Protein AF-A0ABD2WRS0-F1 (afdb_monomer_lite)

Foldseek 3Di:
DEWEWDWADLDPPDLKIKIWIWDFDLVDPPTFIDTPDIDIDSDDDPDLCVVCVVVLVVLVVQVVVVADQDPNDHDHDAYQAYFYAQVVLCVQLQWDGQQAQQRDLFFRFGWDDDVVPATFGADDDGHTDFQVCSCVVVCVSIHPDDHNCVSRVAGSHQRYANACQVLPQVNPLLLLLCCAQVVVQHVVQHFDPVLLVQLQVQQQVCQVVDDPVQPDHGHGSNCSVVDHSSNSVCCLAPNVLPSCPPRGPPVSSLLSVLVNLLLNLQQDAPRDPVSLVSNLVSLNVNSNCQCVNRNSSSRGSSSRSVSSVSSVCVSVVRSVSSHCVSVVVCSVLLNVQADPDPDSVVSSVVVVVVVVVVVVVVVVVVVPPPPPVVDDDDDDDDPPVPDD

Structure (mmCIF, N/CA/C/O backbone):
data_AF-A0ABD2WRS0-F1
#
_entry.id   AF-A0ABD2WRS0-F1
#
loop_
_atom_site.group_PDB
_atom_site.id
_atom_site.type_symbol
_atom_site.label_atom_id
_atom_site.label_alt_id
_atom_site.label_comp_id
_atom_site.label_asym_id
_atom_site.label_entity_id
_atom_site.label_seq_id
_atom_site.pdbx_PDB_ins_code
_atom_site.Cartn_x
_atom_site.Cartn_y
_atom_site.Cartn_z
_atom_site.occupancy
_atom_site.B_iso_or_equiv
_atom_site.auth_seq_id
_atom_site.auth_comp_id
_atom_site.auth_asym_id
_atom_site.auth_atom_id
_atom_site.pdbx_PDB_model_num
ATOM 1 N N . MET A 1 1 ? -10.967 10.585 12.869 1.00 93.44 1 MET A N 1
ATOM 2 C CA . MET A 1 1 ? -10.017 9.630 13.510 1.00 93.44 1 MET A CA 1
ATOM 3 C C . MET A 1 1 ? -9.724 8.498 12.551 1.00 93.44 1 MET A C 1
ATOM 5 O O . MET A 1 1 ? -10.640 8.033 11.896 1.00 93.44 1 MET A O 1
ATOM 9 N N . ASP A 1 2 ? -8.499 7.995 12.531 1.00 95.75 2 ASP A N 1
ATOM 10 C CA . ASP A 1 2 ? -8.139 6.819 11.734 1.00 95.75 2 ASP A CA 1
ATOM 11 C C . ASP A 1 2 ? -7.940 5.593 12.623 1.00 95.75 2 ASP A C 1
ATOM 13 O O . ASP A 1 2 ? -7.509 5.730 13.770 1.00 95.75 2 ASP A O 1
ATOM 17 N N . LEU A 1 3 ? -8.200 4.409 12.071 1.00 96.75 3 LEU A N 1
ATOM 18 C CA . LEU A 1 3 ? -7.893 3.103 12.647 1.00 96.75 3 LEU A CA 1
ATOM 19 C C . LEU A 1 3 ? -6.831 2.380 11.816 1.00 96.75 3 LEU A C 1
ATOM 21 O O . LEU A 1 3 ? -6.721 2.579 10.608 1.00 96.75 3 LEU A O 1
ATOM 25 N N . ASN A 1 4 ? -6.075 1.499 12.462 1.00 96.62 4 ASN A N 1
ATOM 26 C CA . ASN A 1 4 ? -5.138 0.590 11.813 1.00 96.62 4 ASN A CA 1
ATOM 27 C C . ASN A 1 4 ? -5.003 -0.705 12.621 1.00 96.62 4 ASN A C 1
ATOM 29 O O . ASN A 1 4 ? -5.088 -0.702 13.850 1.00 96.62 4 ASN A O 1
ATOM 33 N N . THR A 1 5 ? -4.743 -1.809 11.929 1.00 94.69 5 THR A N 1
ATOM 34 C CA . THR A 1 5 ? -4.262 -3.043 12.548 1.00 94.69 5 THR A CA 1
ATOM 35 C C . THR A 1 5 ? -3.298 -3.745 11.605 1.00 94.69 5 THR A C 1
ATOM 37 O O . THR A 1 5 ? -3.468 -3.670 10.388 1.00 94.69 5 THR A O 1
ATOM 40 N N . ASP A 1 6 ? -2.304 -4.416 12.175 1.00 91.75 6 ASP A N 1
ATOM 41 C CA . ASP A 1 6 ? -1.400 -5.311 11.460 1.00 91.75 6 ASP A CA 1
ATOM 42 C C . ASP A 1 6 ? -0.845 -6.374 12.422 1.00 91.75 6 ASP A C 1
ATOM 44 O O . ASP A 1 6 ? -0.876 -6.199 13.644 1.00 91.75 6 ASP A O 1
ATOM 48 N N . GLY A 1 7 ? -0.363 -7.488 11.878 1.00 90.44 7 GLY A N 1
ATOM 49 C CA . GLY A 1 7 ? 0.240 -8.579 12.625 1.00 90.44 7 GLY A CA 1
ATOM 50 C C . GLY A 1 7 ? 1.722 -8.347 12.907 1.00 90.44 7 GLY A C 1
ATOM 51 O O . GLY A 1 7 ? 2.534 -8.128 12.012 1.00 90.44 7 GLY A O 1
ATOM 52 N N . LEU A 1 8 ? 2.120 -8.501 14.168 1.00 87.81 8 LEU A N 1
ATOM 53 C CA . LEU A 1 8 ? 3.506 -8.366 14.598 1.00 87.81 8 LEU A CA 1
ATOM 54 C C . LEU A 1 8 ? 3.987 -9.613 15.343 1.00 87.81 8 LEU A C 1
ATOM 56 O O . LEU A 1 8 ? 3.604 -9.864 16.487 1.00 87.81 8 LEU A O 1
ATOM 60 N N . SER A 1 9 ? 4.921 -10.355 14.746 1.00 84.56 9 SER A N 1
ATOM 61 C CA . SER A 1 9 ? 5.650 -11.420 15.449 1.00 84.56 9 SER A CA 1
ATOM 62 C C . SER A 1 9 ? 6.624 -10.819 16.462 1.00 84.56 9 SER A C 1
ATOM 64 O O . SER A 1 9 ? 7.441 -9.968 16.098 1.00 84.56 9 SER A O 1
ATOM 66 N N . LEU A 1 10 ? 6.581 -11.265 17.721 1.00 75.12 10 LEU A N 1
ATOM 67 C CA . LEU A 1 10 ? 7.398 -10.691 18.799 1.00 75.12 10 LEU A CA 1
ATOM 68 C C . LEU A 1 10 ? 8.886 -11.044 18.687 1.00 75.12 10 LEU A C 1
ATOM 70 O O . LEU A 1 10 ? 9.741 -10.178 18.867 1.00 75.12 10 LEU A O 1
ATOM 74 N N . ASN A 1 11 ? 9.211 -12.288 18.344 1.00 70.31 11 ASN A N 1
ATOM 75 C CA . ASN A 1 11 ? 10.566 -12.729 18.016 1.00 70.31 11 ASN A CA 1
ATOM 76 C C . ASN A 1 11 ? 10.483 -13.952 17.066 1.00 70.31 11 ASN A C 1
ATOM 78 O O . ASN A 1 11 ? 9.389 -14.437 16.789 1.00 70.31 11 ASN A O 1
ATOM 82 N N . LYS A 1 12 ? 11.617 -14.431 16.534 1.00 62.56 12 LYS A N 1
ATOM 83 C CA . LYS A 1 12 ? 11.641 -15.551 15.568 1.00 62.56 12 LYS A CA 1
ATOM 84 C C . LYS A 1 12 ? 11.271 -16.915 16.172 1.00 62.56 12 LYS A C 1
ATOM 86 O O . LYS A 1 12 ? 10.932 -17.815 15.417 1.00 62.56 12 LYS A O 1
ATOM 91 N N . SER A 1 13 ? 11.388 -17.079 17.489 1.00 65.81 13 SER A N 1
ATOM 92 C CA . SER A 1 13 ? 11.189 -18.349 18.204 1.00 65.81 13 SER A CA 1
ATOM 93 C C . SER A 1 13 ? 9.869 -18.421 18.978 1.00 65.81 13 SER A C 1
ATOM 95 O O . SER A 1 13 ? 9.529 -19.465 19.525 1.00 65.81 13 SER A O 1
ATOM 97 N N . ASN A 1 14 ? 9.125 -17.320 19.051 1.00 67.94 14 ASN A N 1
ATOM 98 C CA . ASN A 1 14 ? 7.872 -17.202 19.770 1.00 67.94 14 ASN A CA 1
ATOM 99 C C . ASN A 1 14 ? 6.731 -17.424 18.775 1.00 67.94 14 ASN A C 1
ATOM 101 O O . ASN A 1 14 ? 6.603 -16.638 17.833 1.00 67.94 14 ASN A O 1
ATOM 105 N N . PRO A 1 15 ? 5.891 -18.451 18.987 1.00 73.06 15 PRO A N 1
ATOM 106 C CA . PRO A 1 15 ? 4.779 -18.734 18.090 1.00 73.06 15 PRO A CA 1
ATOM 107 C C . PRO A 1 15 ? 3.700 -17.646 18.144 1.00 73.06 15 PRO A C 1
ATOM 109 O O . PRO A 1 15 ? 2.849 -17.601 17.270 1.00 73.06 15 PRO A O 1
ATOM 112 N N . TYR A 1 16 ? 3.711 -16.764 19.151 1.00 82.50 16 TYR A N 1
ATOM 113 C CA . TYR A 1 16 ? 2.684 -15.747 19.329 1.00 82.50 16 TYR A CA 1
ATOM 114 C C . TYR A 1 16 ? 2.926 -14.484 18.492 1.00 82.50 16 TYR A C 1
ATOM 116 O O . TYR A 1 16 ? 4.013 -13.893 18.478 1.00 82.50 16 TYR A O 1
ATOM 124 N N . GLN A 1 17 ? 1.841 -14.009 17.892 1.00 88.25 17 GLN A N 1
ATOM 125 C CA . GLN A 1 17 ? 1.723 -12.740 17.193 1.00 88.25 17 GLN A CA 1
ATOM 126 C C . GLN A 1 17 ? 0.845 -11.779 17.991 1.00 88.25 17 GLN A C 1
ATOM 128 O O . GLN A 1 17 ? -0.083 -12.185 18.699 1.00 88.25 17 GLN A O 1
ATOM 133 N N . PHE A 1 18 ? 1.150 -10.491 17.879 1.00 91.62 18 PHE A N 1
ATOM 134 C CA . PHE A 1 18 ? 0.309 -9.413 18.382 1.00 91.62 18 PHE A CA 1
ATOM 135 C C . PHE A 1 18 ? -0.428 -8.762 17.222 1.00 91.62 18 PHE A C 1
ATOM 137 O O . PHE A 1 18 ? 0.175 -8.470 16.197 1.00 91.62 18 PHE A O 1
ATOM 144 N N . TRP A 1 19 ? -1.710 -8.499 17.431 1.00 93.75 19 TRP A N 1
ATOM 145 C CA . TRP A 1 19 ? -2.577 -7.761 16.523 1.00 93.75 19 TRP A CA 1
ATOM 146 C C . TRP A 1 19 ? -3.148 -6.565 17.285 1.00 93.75 19 TRP A C 1
ATOM 148 O O . TRP A 1 19 ? -4.202 -6.677 17.921 1.00 93.75 19 TRP A O 1
ATOM 158 N N . PRO A 1 20 ? -2.409 -5.443 17.347 1.00 94.19 20 PRO A N 1
ATOM 159 C CA . PRO A 1 20 ? -2.901 -4.221 17.954 1.00 94.19 20 PRO A CA 1
ATOM 160 C C . PRO A 1 20 ? -3.988 -3.574 17.097 1.00 94.19 20 PRO A C 1
ATOM 162 O O . PRO A 1 20 ? -3.889 -3.515 15.872 1.00 94.19 20 PRO A O 1
ATOM 165 N N . ILE A 1 21 ? -4.994 -3.020 17.762 1.00 95.38 21 ILE A N 1
ATOM 166 C CA . ILE A 1 21 ? -5.903 -2.032 17.195 1.00 95.38 21 ILE A CA 1
ATOM 167 C C . ILE A 1 21 ? -5.329 -0.672 17.562 1.00 95.38 21 ILE A C 1
ATOM 169 O O . ILE A 1 21 ? -5.273 -0.301 18.737 1.00 95.38 21 ILE A O 1
ATOM 173 N N . GLN A 1 22 ? -4.862 0.050 16.556 1.00 95.81 22 GLN A N 1
ATOM 174 C CA . GLN A 1 22 ? -4.314 1.386 16.702 1.00 95.81 22 GLN A CA 1
ATOM 175 C C . GLN A 1 22 ? -5.309 2.422 16.210 1.00 95.81 22 GLN A C 1
ATOM 177 O O . GLN A 1 22 ? -6.081 2.159 15.287 1.00 95.81 22 GLN A O 1
ATOM 182 N N . PHE A 1 23 ? -5.247 3.616 16.788 1.00 95.50 23 PHE A N 1
ATOM 183 C CA . PHE A 1 23 ? -5.996 4.759 16.297 1.00 95.50 23 PHE A CA 1
ATOM 184 C C . PHE A 1 23 ? -5.171 6.037 16.325 1.00 95.50 23 PHE A C 1
ATOM 186 O O . PHE A 1 23 ? -4.240 6.182 17.120 1.00 95.50 23 PHE A O 1
ATOM 193 N N . ARG A 1 24 ? -5.541 6.995 15.478 1.00 95.38 24 ARG A N 1
ATOM 194 C CA . ARG A 1 24 ? -4.932 8.326 15.430 1.00 95.38 24 ARG A CA 1
ATOM 195 C C . ARG A 1 24 ? -6.002 9.410 15.359 1.00 95.38 24 ARG A C 1
ATOM 197 O O . ARG A 1 24 ? -6.984 9.289 14.625 1.00 95.38 24 ARG A O 1
ATOM 204 N N . ILE A 1 25 ? -5.793 10.489 16.107 1.00 93.94 25 ILE A N 1
ATOM 205 C CA . ILE A 1 25 ? -6.619 11.695 16.035 1.00 93.94 25 ILE A CA 1
ATOM 206 C C . ILE A 1 25 ? -6.095 12.562 14.885 1.00 93.94 25 ILE A C 1
ATOM 208 O O . ILE A 1 25 ? -4.996 13.100 14.952 1.00 93.94 25 ILE A O 1
ATOM 212 N N . THR A 1 26 ? -6.865 12.637 13.805 1.00 91.88 26 THR A N 1
ATOM 213 C CA . THR A 1 26 ? -6.477 13.209 12.504 1.00 91.88 26 THR A CA 1
ATOM 214 C C . THR A 1 26 ? -6.476 14.734 12.482 1.00 91.88 26 THR A C 1
ATOM 216 O O . THR A 1 26 ? -5.653 15.335 11.798 1.00 91.88 26 THR A O 1
ATOM 219 N N . ASN A 1 27 ? -7.349 15.369 13.265 1.00 90.38 27 ASN A N 1
ATOM 220 C CA . ASN A 1 27 ? -7.457 16.826 13.365 1.00 90.38 27 ASN A CA 1
ATOM 221 C C . ASN A 1 27 ? -6.436 17.462 14.326 1.00 90.38 27 ASN A C 1
ATOM 223 O O . ASN A 1 27 ? -6.470 18.673 14.530 1.00 90.38 27 ASN A O 1
ATOM 227 N N . ILE A 1 28 ? -5.527 16.673 14.911 1.00 89.75 28 ILE A N 1
ATOM 228 C CA . ILE A 1 28 ? -4.406 17.168 15.717 1.00 89.75 28 ILE A CA 1
ATOM 229 C C . ILE A 1 28 ? -3.107 16.857 14.973 1.00 89.75 28 ILE A C 1
ATOM 231 O O . ILE A 1 28 ? -2.705 15.701 14.824 1.00 89.75 28 ILE A O 1
ATOM 235 N N . VAL A 1 29 ? -2.434 17.906 14.503 1.00 85.50 29 VAL A N 1
ATOM 236 C CA . VAL A 1 29 ? -1.181 17.781 13.750 1.00 85.50 29 VAL A CA 1
ATOM 237 C C . VAL A 1 29 ? -0.115 17.099 14.611 1.00 85.50 29 VAL A C 1
ATOM 239 O O . VAL A 1 29 ? 0.089 17.448 15.770 1.00 85.50 29 VAL A O 1
ATOM 242 N N . GLY A 1 30 ? 0.570 16.105 14.042 1.00 84.19 30 GLY A N 1
ATOM 243 C CA . GLY A 1 30 ? 1.645 15.381 14.727 1.00 84.19 30 GLY A CA 1
ATOM 244 C C . GLY A 1 30 ? 1.180 14.388 15.800 1.00 84.19 30 GLY A C 1
ATOM 245 O O . GLY A 1 30 ? 2.027 13.812 16.488 1.00 84.19 30 GLY A O 1
ATOM 246 N N . PHE A 1 31 ? -0.130 14.147 15.942 1.00 90.00 31 PHE A N 1
ATOM 247 C CA . PHE A 1 31 ? -0.643 13.177 16.906 1.00 90.00 31 PHE A CA 1
ATOM 248 C C . PHE A 1 31 ? -0.157 11.762 16.570 1.00 90.00 31 PHE A C 1
ATOM 250 O O . PHE A 1 31 ? -0.374 11.244 15.471 1.00 90.00 31 PHE A O 1
ATOM 257 N N . LYS A 1 32 ? 0.526 11.128 17.526 1.00 90.00 32 LYS A N 1
ATOM 258 C CA . LYS A 1 32 ? 1.062 9.773 17.356 1.00 90.00 32 LYS A CA 1
ATOM 259 C C . LYS A 1 32 ? -0.047 8.732 17.538 1.00 90.00 32 LYS A C 1
ATOM 261 O O . LYS A 1 32 ? -0.930 8.947 18.368 1.00 90.00 32 LYS A O 1
ATOM 266 N N . PRO A 1 33 ? 0.001 7.597 16.820 1.00 92.88 33 PRO A N 1
ATOM 267 C CA . PRO A 1 33 ? -0.957 6.524 17.032 1.00 92.88 33 PRO A CA 1
ATOM 268 C C . PRO A 1 33 ? -0.954 6.020 18.477 1.00 92.88 33 PRO A C 1
ATOM 270 O O . PRO A 1 33 ? 0.103 5.794 19.074 1.00 92.88 33 PRO A O 1
ATOM 273 N N . LEU A 1 34 ? -2.150 5.816 19.015 1.00 91.81 34 LEU A N 1
ATOM 274 C CA . LEU A 1 34 ? -2.394 5.183 20.303 1.00 91.81 34 LEU A CA 1
ATOM 275 C C . LEU A 1 34 ? -2.943 3.774 20.093 1.00 91.81 34 LEU A C 1
ATOM 277 O O . LEU A 1 34 ? -3.405 3.424 19.009 1.00 91.81 34 LEU A O 1
ATOM 281 N N . ILE A 1 35 ? -2.873 2.959 21.141 1.00 91.81 35 ILE A N 1
ATOM 282 C CA . ILE A 1 35 ? -3.329 1.570 21.125 1.00 91.81 35 ILE A CA 1
ATOM 283 C C . ILE A 1 35 ? -4.678 1.519 21.842 1.00 91.81 35 ILE A C 1
ATOM 285 O O . ILE A 1 35 ? -4.745 1.857 23.020 1.00 91.81 35 ILE A O 1
ATOM 289 N N . ALA A 1 36 ? -5.730 1.099 21.139 1.00 92.56 36 ALA A N 1
ATOM 290 C CA . ALA A 1 36 ? -7.045 0.836 21.728 1.00 92.56 36 ALA A CA 1
ATOM 291 C C . ALA A 1 36 ? -7.116 -0.559 22.362 1.00 92.56 36 ALA A C 1
ATOM 293 O O . ALA A 1 36 ? -7.727 -0.740 23.407 1.00 92.56 36 ALA A O 1
ATOM 294 N N . GLY A 1 37 ? -6.472 -1.550 21.744 1.00 92.44 37 GLY A N 1
ATOM 295 C CA . GLY A 1 37 ? -6.487 -2.929 22.225 1.00 92.44 37 GLY A CA 1
ATOM 296 C C . GLY A 1 37 ? -5.425 -3.778 21.543 1.00 92.44 37 GLY A C 1
ATOM 297 O O . GLY A 1 37 ? -4.850 -3.371 20.535 1.00 92.44 37 GLY A O 1
ATOM 298 N N . ILE A 1 38 ? -5.130 -4.951 22.104 1.00 91.94 38 ILE A N 1
ATOM 299 C CA . ILE A 1 38 ? -4.161 -5.895 21.538 1.00 91.94 38 ILE A CA 1
ATOM 300 C C . ILE A 1 38 ? -4.724 -7.303 21.657 1.00 91.94 38 ILE A C 1
ATOM 302 O O . ILE A 1 38 ? -4.926 -7.799 22.765 1.00 91.94 38 ILE A O 1
ATOM 306 N N . CYS A 1 39 ? -4.904 -7.973 20.522 1.00 92.12 39 CYS A N 1
ATOM 307 C CA . CYS A 1 39 ? -5.109 -9.414 20.512 1.00 92.12 39 CYS A CA 1
ATOM 308 C C . CYS A 1 39 ? -3.752 -10.120 20.459 1.00 92.12 39 CYS A C 1
ATOM 310 O O . CYS A 1 39 ? -2.861 -9.730 19.702 1.00 92.12 39 CYS A O 1
ATOM 312 N N . LYS A 1 40 ? -3.596 -11.165 21.268 1.00 90.38 40 LYS A N 1
ATOM 313 C CA . LYS A 1 40 ? -2.441 -12.059 21.244 1.00 90.38 40 LYS A CA 1
ATOM 314 C C . LYS A 1 40 ? -2.937 -13.460 20.923 1.00 90.38 40 LYS A C 1
ATOM 316 O O . LYS A 1 40 ? -3.751 -13.998 21.667 1.00 90.38 40 LYS A O 1
ATOM 321 N N . GLY A 1 41 ? -2.360 -14.076 19.902 1.00 89.12 41 GLY A N 1
ATOM 322 C CA . GLY A 1 41 ? -2.652 -15.456 19.525 1.00 89.12 41 GLY A CA 1
ATOM 323 C C . GLY A 1 41 ? -1.465 -16.101 18.815 1.00 89.12 41 GLY A C 1
ATOM 324 O O . GLY A 1 41 ? -0.508 -15.397 18.493 1.00 89.12 41 GLY A O 1
ATOM 325 N N . PRO A 1 42 ? -1.469 -17.431 18.628 1.00 86.56 42 PRO A N 1
ATOM 326 C CA . PRO A 1 42 ? -0.482 -18.100 17.775 1.00 86.56 42 PRO A CA 1
ATOM 327 C C . PRO A 1 42 ? -0.614 -17.651 16.308 1.00 86.56 42 PRO A C 1
ATOM 329 O O . PRO A 1 42 ? 0.369 -17.567 15.580 1.00 86.56 42 PRO A O 1
ATOM 332 N N . ASP A 1 43 ? -1.827 -17.263 15.916 1.00 87.06 43 ASP A N 1
ATOM 333 C CA . ASP A 1 43 ? -2.178 -16.838 14.570 1.00 87.06 43 ASP A CA 1
ATOM 334 C C . ASP A 1 43 ? -2.897 -15.486 14.580 1.00 87.06 43 ASP A C 1
ATOM 336 O O . ASP A 1 43 ? -3.177 -14.893 15.629 1.00 87.06 43 ASP A O 1
ATOM 340 N N . LYS A 1 44 ? -3.217 -15.004 13.376 1.00 89.69 44 LYS A N 1
ATOM 341 C CA . LYS A 1 44 ? -4.132 -13.877 13.177 1.00 89.69 44 LYS A CA 1
ATOM 342 C C . LYS A 1 44 ? -5.499 -14.134 13.835 1.00 89.69 44 LYS A C 1
ATOM 344 O O . LYS A 1 44 ? -5.901 -15.295 13.926 1.00 89.69 44 LYS A O 1
ATOM 349 N N . PRO A 1 45 ? -6.240 -13.081 14.235 1.00 90.94 45 PRO A N 1
ATOM 350 C CA . PRO A 1 45 ? -7.568 -13.224 14.822 1.00 90.94 45 PRO A CA 1
ATOM 351 C C . PRO A 1 45 ? -8.474 -14.124 13.973 1.00 90.94 45 PRO A C 1
ATOM 353 O O . PRO A 1 45 ? -8.665 -13.870 12.782 1.00 90.94 45 PRO A O 1
ATOM 356 N N . SER A 1 46 ? -9.004 -15.187 14.582 1.00 88.00 46 SER A N 1
ATOM 357 C CA . SER A 1 46 ? -9.873 -16.162 13.912 1.00 88.00 46 SER A CA 1
ATOM 358 C C . SER A 1 46 ? -11.305 -15.651 13.761 1.00 88.00 46 SER A C 1
ATOM 360 O O . SER A 1 46 ? -11.909 -15.837 12.708 1.00 88.00 46 SER A O 1
ATOM 362 N N . ASP A 1 47 ? -11.822 -14.961 14.781 1.00 89.62 47 ASP A N 1
ATOM 363 C CA . ASP A 1 47 ? -13.104 -14.262 14.736 1.00 89.62 47 ASP A CA 1
ATOM 364 C C . ASP A 1 47 ? -12.887 -12.747 14.776 1.00 89.62 47 ASP A C 1
ATOM 366 O O . ASP A 1 47 ? -12.569 -12.147 15.807 1.00 89.62 47 ASP A O 1
ATOM 370 N N . ILE A 1 48 ? -13.084 -12.120 13.619 1.00 91.06 48 ILE A N 1
ATOM 371 C CA . ILE A 1 48 ? -12.922 -10.680 13.462 1.00 91.06 48 ILE A CA 1
ATOM 372 C C . ILE A 1 48 ? -14.026 -9.872 14.161 1.00 91.06 48 ILE A C 1
ATOM 374 O O . ILE A 1 48 ? -13.805 -8.717 14.522 1.00 91.06 48 ILE A O 1
ATOM 378 N N . ASN A 1 49 ? -15.208 -10.459 14.382 1.00 89.25 49 ASN A N 1
ATOM 379 C CA . ASN A 1 49 ? -16.273 -9.795 15.131 1.00 89.25 49 ASN A CA 1
ATOM 380 C C . ASN A 1 49 ? -15.896 -9.714 16.604 1.00 89.25 49 ASN A C 1
ATOM 382 O O . ASN A 1 49 ? -15.981 -8.630 17.177 1.00 89.25 49 ASN A O 1
ATOM 386 N N . LEU A 1 50 ? -15.406 -10.818 17.177 1.00 91.38 50 LEU A N 1
ATOM 387 C CA . LEU A 1 50 ? -14.890 -10.836 18.545 1.00 91.38 50 LEU A CA 1
ATOM 388 C C . LEU A 1 50 ? -13.707 -9.873 18.708 1.00 91.38 50 LEU A C 1
ATOM 390 O O . LEU A 1 50 ? -13.657 -9.123 19.680 1.00 91.38 50 LEU A O 1
ATOM 394 N N . PHE A 1 51 ? -12.795 -9.841 17.730 1.00 93.88 51 PHE A N 1
ATOM 395 C CA . PHE A 1 51 ? -11.634 -8.947 17.737 1.00 93.88 51 PHE A CA 1
ATOM 396 C C . PHE A 1 51 ? -12.009 -7.461 17.883 1.00 93.88 51 PHE A C 1
ATOM 398 O O . PHE A 1 51 ? -11.336 -6.736 18.610 1.00 93.88 51 PHE A O 1
ATOM 405 N N . PHE A 1 52 ? -13.093 -7.008 17.241 1.00 94.19 52 PHE A N 1
ATOM 406 C CA . PHE A 1 52 ? -13.561 -5.616 17.317 1.00 94.19 52 PHE A CA 1
ATOM 407 C C . PHE A 1 52 ? -14.700 -5.376 18.315 1.00 94.19 52 PHE A C 1
ATOM 409 O O . PHE A 1 52 ? -15.124 -4.230 18.462 1.00 94.19 52 PHE A O 1
ATOM 416 N N . GLN A 1 53 ? -15.208 -6.412 18.988 1.00 93.38 53 GLN A N 1
ATOM 417 C CA . GLN A 1 53 ? -16.447 -6.340 19.768 1.00 93.38 53 GLN A CA 1
ATOM 418 C C . GLN A 1 53 ? -16.402 -5.222 20.817 1.00 93.38 53 GLN A C 1
ATOM 420 O O . GLN A 1 53 ? -17.275 -4.359 20.822 1.00 93.38 53 GLN A O 1
ATOM 425 N N . GLN A 1 54 ? -15.338 -5.172 21.622 1.00 94.44 54 GLN A N 1
ATOM 426 C CA . GLN A 1 54 ? -15.190 -4.153 22.662 1.00 94.44 54 GLN A CA 1
ATOM 427 C C . GLN A 1 54 ? -15.138 -2.729 22.083 1.00 94.44 54 GLN A C 1
ATOM 429 O O . GLN A 1 54 ? -15.852 -1.849 22.558 1.00 94.44 54 GLN A O 1
ATOM 434 N N . LEU A 1 55 ? -14.358 -2.505 21.017 1.00 95.19 55 LEU A N 1
ATOM 435 C CA . LEU A 1 55 ? -14.284 -1.195 20.355 1.00 95.19 55 LEU A CA 1
ATOM 436 C C . LEU A 1 55 ? -15.654 -0.764 19.811 1.00 95.19 55 LEU A C 1
ATOM 438 O O . LEU A 1 55 ? -16.024 0.404 19.903 1.00 95.19 55 LEU A O 1
ATOM 442 N N . ILE A 1 56 ? -16.400 -1.703 19.230 1.00 95.12 56 ILE A N 1
ATOM 443 C CA . ILE A 1 56 ? -17.734 -1.453 18.680 1.00 95.12 56 ILE A CA 1
ATOM 444 C C . ILE A 1 56 ? -18.721 -1.080 19.781 1.00 95.12 56 ILE A C 1
ATOM 446 O O . ILE A 1 56 ? -19.508 -0.150 19.595 1.00 95.12 56 ILE A O 1
ATOM 450 N N . ASP A 1 57 ? -18.698 -1.789 20.905 1.00 95.69 57 ASP A N 1
ATOM 451 C CA . ASP A 1 57 ? -19.612 -1.533 22.015 1.00 95.69 57 ASP A CA 1
ATOM 452 C C . ASP A 1 57 ? -19.330 -0.171 22.659 1.00 95.69 57 ASP A C 1
ATOM 454 O O . ASP A 1 57 ? -20.258 0.619 22.852 1.00 95.69 57 ASP A O 1
ATOM 458 N N . GLU A 1 58 ? -18.054 0.158 22.879 1.00 95.19 58 GLU A N 1
ATOM 459 C CA . GLU A 1 58 ? -17.636 1.476 23.367 1.00 95.19 58 GLU A CA 1
ATOM 460 C C . GLU A 1 58 ? -18.025 2.591 22.385 1.00 95.19 58 GLU A C 1
ATOM 462 O O . GLU A 1 58 ? -18.598 3.607 22.787 1.00 95.19 58 GLU A O 1
ATOM 467 N N . TYR A 1 59 ? -17.792 2.396 21.083 1.00 95.25 59 TYR A N 1
ATOM 468 C CA . TYR A 1 59 ? -18.173 3.367 20.055 1.00 95.25 59 TYR A CA 1
ATOM 469 C C . TYR A 1 59 ? -19.685 3.624 20.030 1.00 95.25 59 TYR A C 1
ATOM 471 O O . TYR A 1 59 ? -20.128 4.777 20.008 1.00 95.25 59 TYR A O 1
ATOM 479 N N . LYS A 1 60 ? -20.493 2.559 20.076 1.00 95.19 60 LYS A N 1
ATOM 480 C CA . LYS A 1 60 ? -21.958 2.661 20.108 1.00 95.19 60 LYS A CA 1
ATOM 481 C C . LYS A 1 60 ? -22.454 3.374 21.355 1.00 95.19 60 LYS A C 1
ATOM 483 O O . LYS A 1 60 ? -23.367 4.195 21.253 1.00 95.19 60 LYS A O 1
ATOM 488 N N . ASP A 1 61 ? -21.865 3.087 22.512 1.00 95.69 61 ASP A N 1
ATOM 489 C CA . ASP A 1 61 ? -22.212 3.771 23.753 1.00 95.69 61 ASP A CA 1
ATOM 490 C C . ASP A 1 61 ? -21.899 5.273 23.678 1.00 95.69 61 ASP A C 1
ATOM 492 O O . ASP A 1 61 ? -22.760 6.104 23.981 1.00 95.69 61 ASP A O 1
ATOM 496 N N . VAL A 1 62 ? -20.706 5.636 23.193 1.00 94.88 62 VAL A N 1
ATOM 497 C CA . VAL A 1 62 ? -20.319 7.040 22.991 1.00 94.88 62 VAL A CA 1
ATOM 498 C C . VAL A 1 62 ? -21.280 7.740 22.031 1.00 94.88 62 VAL A C 1
ATOM 500 O O . VAL A 1 62 ? -21.741 8.847 22.319 1.00 94.88 62 VAL A O 1
ATOM 503 N N . LYS A 1 63 ? -21.637 7.093 20.916 1.00 94.31 63 LYS A N 1
ATOM 504 C CA . LYS A 1 63 ? -22.591 7.641 19.944 1.00 94.31 63 LYS A CA 1
ATOM 505 C C . LYS A 1 63 ? -23.974 7.842 20.568 1.00 94.31 63 LYS A C 1
ATOM 507 O O . LYS A 1 63 ? -24.553 8.915 20.417 1.00 94.31 63 LYS A O 1
ATOM 512 N N . ARG A 1 64 ? -24.465 6.868 21.345 1.00 94.75 64 ARG A N 1
ATOM 513 C CA . ARG A 1 64 ? -25.741 6.949 22.080 1.00 94.75 64 ARG A CA 1
ATOM 514 C C . ARG A 1 64 ? -25.767 8.103 23.088 1.00 94.75 64 ARG A C 1
ATOM 516 O O . ARG A 1 64 ? -26.796 8.751 23.236 1.00 94.75 64 ARG A O 1
ATOM 523 N N . ARG A 1 65 ? -24.643 8.401 23.749 1.00 94.75 65 ARG A N 1
ATOM 524 C CA . ARG A 1 65 ? -24.509 9.552 24.669 1.00 94.75 65 ARG A CA 1
ATOM 525 C C . ARG A 1 65 ? -24.393 10.912 23.956 1.00 94.75 65 ARG A C 1
ATOM 527 O O . ARG A 1 65 ? -24.429 11.967 24.605 1.00 94.75 65 ARG A O 1
ATOM 534 N N . GLY A 1 66 ? -24.294 10.906 22.625 1.00 93.38 66 GLY A N 1
ATOM 535 C CA . GLY A 1 66 ? -24.101 12.096 21.797 1.00 93.38 66 GLY A CA 1
ATOM 536 C C . GLY A 1 66 ? -22.651 12.590 21.761 1.00 93.38 66 GLY A C 1
ATOM 537 O O . GLY A 1 66 ? -22.426 13.772 21.515 1.00 93.38 66 GLY A O 1
ATOM 538 N N . GLY A 1 67 ? -21.678 11.716 22.042 1.00 94.06 67 GLY A N 1
ATOM 539 C CA . GLY A 1 67 ? -20.245 12.022 22.048 1.00 94.06 67 GLY A CA 1
ATOM 540 C C . GLY A 1 67 ? -19.572 11.875 23.417 1.00 94.06 67 GLY A C 1
ATOM 541 O O . GLY A 1 67 ? -20.202 11.559 24.428 1.00 94.06 67 GLY A O 1
ATOM 542 N N . LEU A 1 68 ? -18.259 12.108 23.444 1.00 93.44 68 LEU A N 1
ATOM 543 C CA . LEU A 1 68 ? -17.451 12.157 24.662 1.00 93.44 68 LEU A CA 1
ATOM 544 C C . LEU A 1 68 ? -17.632 13.500 25.369 1.00 93.44 68 LEU A C 1
ATOM 546 O O . LEU A 1 68 ? -17.563 14.547 24.730 1.00 93.44 68 LEU A O 1
ATOM 550 N N . LEU A 1 69 ? -17.810 13.480 26.690 1.00 93.06 69 LEU A N 1
ATOM 551 C CA . LEU A 1 69 ? -17.842 14.694 27.503 1.00 93.06 69 LEU A CA 1
ATOM 552 C C . LEU A 1 69 ? -16.420 15.051 27.950 1.00 93.06 69 LEU A C 1
ATOM 554 O O . LEU A 1 69 ? -15.869 14.397 28.831 1.00 93.06 69 LEU A O 1
ATOM 558 N N . ILE A 1 70 ? -15.834 16.090 27.355 1.00 92.38 70 ILE A N 1
ATOM 559 C CA . ILE A 1 70 ? -14.499 16.599 27.699 1.00 92.38 70 ILE A CA 1
ATOM 560 C C . ILE A 1 70 ? -14.627 18.095 27.981 1.00 92.38 70 ILE A C 1
ATOM 562 O O . ILE A 1 70 ? -15.135 18.844 27.150 1.00 92.38 70 ILE A O 1
ATOM 566 N N . ASN A 1 71 ? -14.195 18.545 29.164 1.00 91.88 71 ASN A N 1
ATOM 567 C CA . ASN A 1 71 ? -14.283 19.950 29.592 1.00 91.88 71 ASN A CA 1
ATOM 568 C C . ASN A 1 71 ? -15.684 20.560 29.386 1.00 91.88 71 ASN A C 1
ATOM 570 O O . ASN A 1 71 ? -15.827 21.657 28.850 1.00 91.88 71 ASN A O 1
ATOM 574 N N . LYS A 1 72 ? -16.729 19.815 29.782 1.00 92.69 72 LYS A N 1
ATOM 575 C CA . LYS A 1 72 ? -18.156 20.167 29.619 1.00 92.69 72 LYS A CA 1
ATOM 576 C C . LYS A 1 72 ? -18.637 20.316 28.165 1.00 92.69 72 LYS A C 1
ATOM 578 O O . LYS A 1 72 ? -19.786 20.689 27.947 1.00 92.69 72 LYS A O 1
ATOM 583 N N . LYS A 1 73 ? -17.810 19.992 27.169 1.00 93.94 73 LYS A N 1
ATOM 584 C CA . LYS A 1 73 ? -18.189 19.965 25.751 1.00 93.94 73 LYS A CA 1
ATOM 585 C C . LYS A 1 73 ? -18.398 18.526 25.293 1.00 93.94 73 LYS A C 1
ATOM 587 O O . LYS A 1 73 ? -17.630 17.637 25.659 1.00 93.94 73 LYS A O 1
ATOM 592 N N . LYS A 1 74 ? -19.435 18.304 24.485 1.00 94.56 74 LYS A N 1
ATOM 593 C CA . LYS A 1 74 ? -19.649 17.028 23.795 1.00 94.56 74 LYS A CA 1
ATOM 594 C C . LYS A 1 74 ? -18.837 17.011 22.506 1.00 94.56 74 LYS A C 1
ATOM 596 O O . LYS A 1 74 ? -18.980 17.905 21.678 1.00 94.56 74 LYS A O 1
ATOM 601 N N . ILE A 1 75 ? -17.994 15.998 22.352 1.00 93.88 75 ILE A N 1
ATOM 602 C CA . ILE A 1 75 ? -17.143 15.794 21.181 1.00 93.88 75 ILE A CA 1
ATOM 603 C C . ILE A 1 75 ? -17.584 14.506 20.489 1.00 93.88 75 ILE A C 1
ATOM 605 O O . ILE A 1 75 ? -17.513 13.421 21.067 1.00 93.88 75 ILE A O 1
ATOM 609 N N . SER A 1 76 ? -18.053 14.619 19.249 1.00 93.06 76 SER A N 1
ATOM 610 C CA . SER A 1 76 ? -18.414 13.468 18.422 1.00 93.06 76 SER A CA 1
ATOM 611 C C . SER A 1 76 ? -17.170 12.716 17.951 1.00 93.06 76 SER A C 1
ATOM 613 O O . SER A 1 76 ? -16.189 13.333 17.535 1.00 93.06 76 SER A O 1
ATOM 615 N N . ILE A 1 77 ? -17.238 11.385 17.944 1.00 92.50 77 ILE A N 1
ATOM 616 C CA . ILE A 1 77 ? -16.206 10.532 17.348 1.00 92.50 77 ILE A CA 1
ATOM 617 C C . ILE A 1 77 ? -16.653 10.119 15.947 1.00 92.50 77 ILE A C 1
ATOM 619 O O . ILE A 1 77 ? -17.726 9.538 15.784 1.00 92.50 77 ILE A O 1
ATOM 623 N N . ILE A 1 78 ? -15.802 10.383 14.957 1.00 93.38 78 ILE A N 1
ATOM 624 C CA . ILE A 1 78 ? -15.984 9.952 13.569 1.00 93.38 78 ILE A CA 1
ATOM 625 C C . ILE A 1 78 ? -14.720 9.208 13.137 1.00 93.38 78 ILE A C 1
ATOM 627 O O . ILE A 1 78 ? -13.606 9.732 13.276 1.00 93.38 78 ILE A O 1
ATOM 631 N N . PHE A 1 79 ? -14.893 7.989 12.628 1.00 94.38 79 PHE A N 1
ATOM 632 C CA . PHE A 1 79 ? -13.824 7.254 11.964 1.00 94.38 79 PHE A CA 1
ATOM 633 C C . PHE A 1 79 ? -13.798 7.632 10.481 1.00 94.38 79 PHE A C 1
ATOM 635 O O . PHE A 1 79 ? -14.800 7.492 9.792 1.00 94.38 79 PHE A O 1
ATOM 642 N N . GLU A 1 80 ? -12.662 8.140 10.018 1.00 93.69 80 GLU A N 1
ATOM 643 C CA . GLU A 1 80 ? -12.441 8.581 8.638 1.00 93.69 80 GLU A CA 1
ATOM 644 C C . GLU A 1 80 ? -11.883 7.438 7.798 1.00 93.69 80 GLU A C 1
ATOM 646 O O . GLU A 1 80 ? -12.411 7.146 6.731 1.00 93.69 80 GLU A O 1
ATOM 651 N N . ASN A 1 81 ? -10.839 6.764 8.295 1.00 95.69 81 ASN A N 1
ATOM 652 C CA . ASN A 1 81 ? -10.163 5.709 7.551 1.00 95.69 81 ASN A CA 1
ATOM 653 C C . ASN A 1 81 ? -9.850 4.489 8.417 1.00 95.69 81 ASN A C 1
ATOM 655 O O . ASN A 1 81 ? -9.479 4.609 9.585 1.00 95.69 81 ASN A O 1
ATOM 659 N N . PHE A 1 82 ? -9.893 3.312 7.801 1.00 96.69 82 PHE A N 1
ATOM 660 C CA . PHE A 1 82 ? -9.241 2.101 8.272 1.00 96.69 82 PHE A CA 1
ATOM 661 C C . PHE A 1 82 ? -8.048 1.793 7.363 1.00 96.69 82 PHE A C 1
ATOM 663 O O . PHE A 1 82 ? -8.200 1.282 6.253 1.00 96.69 82 PHE A O 1
ATOM 670 N N . ILE A 1 83 ? -6.849 2.106 7.841 1.00 97.06 83 ILE A N 1
ATOM 671 C CA . ILE A 1 83 ? -5.597 1.995 7.092 1.00 97.06 83 ILE A CA 1
ATOM 672 C C . ILE A 1 83 ? -4.980 0.629 7.386 1.00 97.06 83 ILE A C 1
ATOM 674 O O . ILE A 1 83 ? -4.643 0.336 8.531 1.00 97.06 83 ILE A O 1
ATOM 678 N N . ALA A 1 84 ? -4.821 -0.207 6.365 1.00 95.75 84 ALA A N 1
ATOM 679 C CA . ALA A 1 84 ? -4.230 -1.538 6.485 1.00 95.75 84 ALA A CA 1
ATOM 680 C C . ALA A 1 84 ? -3.664 -2.013 5.142 1.00 95.75 84 ALA A C 1
ATOM 682 O O . ALA A 1 84 ? -4.172 -1.634 4.080 1.00 95.75 84 ALA A O 1
ATOM 683 N N . ASP A 1 85 ? -2.649 -2.879 5.200 1.00 95.19 85 ASP A N 1
ATOM 684 C CA . ASP A 1 85 ? -2.130 -3.581 4.027 1.00 95.19 85 ASP A CA 1
ATOM 685 C C . ASP A 1 85 ? -3.194 -4.532 3.430 1.00 95.19 85 ASP A C 1
ATOM 687 O O . ASP A 1 85 ? -4.278 -4.723 3.986 1.00 95.19 85 ASP A O 1
ATOM 691 N N . ALA A 1 86 ? -2.942 -5.118 2.255 1.00 95.44 86 ALA A N 1
ATOM 692 C CA . ALA A 1 86 ? -3.953 -5.949 1.592 1.00 95.44 86 ALA A CA 1
ATOM 693 C C . ALA A 1 86 ? -4.366 -7.207 2.400 1.00 95.44 86 ALA A C 1
ATOM 695 O O . ALA A 1 86 ? -5.568 -7.473 2.494 1.00 95.44 86 ALA A O 1
ATOM 696 N N . PRO A 1 87 ? -3.439 -7.987 2.997 1.00 94.69 87 PRO A N 1
ATOM 697 C CA . PRO A 1 87 ? -3.780 -9.076 3.915 1.00 94.69 87 PRO A CA 1
ATOM 698 C C . PRO A 1 87 ? -4.632 -8.666 5.123 1.00 94.69 87 PRO A C 1
ATOM 700 O O . PRO A 1 87 ? -5.663 -9.302 5.366 1.00 94.69 87 PRO A O 1
ATOM 703 N N . ALA A 1 88 ? -4.236 -7.633 5.873 1.00 94.62 88 ALA A N 1
ATOM 704 C CA . ALA A 1 88 ? -4.973 -7.175 7.046 1.00 94.62 88 ALA A CA 1
ATOM 705 C C . ALA A 1 88 ? -6.316 -6.554 6.642 1.00 94.62 88 ALA A C 1
ATOM 707 O O . ALA A 1 88 ? -7.330 -6.843 7.277 1.00 94.62 88 ALA A O 1
ATOM 708 N N . ARG A 1 89 ? -6.375 -5.811 5.527 1.00 95.25 89 ARG A N 1
ATOM 709 C CA . ARG A 1 89 ? -7.629 -5.293 4.952 1.00 95.25 89 ARG A CA 1
ATOM 710 C C . ARG A 1 89 ? -8.599 -6.413 4.564 1.00 95.25 89 ARG A C 1
ATOM 712 O O . ARG A 1 89 ? -9.787 -6.322 4.855 1.00 95.25 89 ARG A O 1
ATOM 719 N N . ALA A 1 90 ? -8.111 -7.500 3.971 1.00 94.62 90 ALA A N 1
ATOM 720 C CA . ALA A 1 90 ? -8.963 -8.647 3.659 1.00 94.62 90 ALA A CA 1
ATOM 721 C C . ALA A 1 90 ? -9.485 -9.356 4.916 1.00 94.62 90 ALA A C 1
ATOM 723 O O . ALA A 1 90 ? -10.621 -9.831 4.930 1.00 94.62 90 ALA A O 1
ATOM 724 N N . LEU A 1 91 ? -8.677 -9.409 5.980 1.00 93.44 91 LEU A N 1
ATOM 725 C CA . LEU A 1 91 ? -9.087 -9.961 7.269 1.00 93.44 91 LEU A CA 1
ATOM 726 C C . LEU A 1 91 ? -10.184 -9.106 7.924 1.00 93.44 91 LEU A C 1
ATOM 728 O O . LEU A 1 91 ? -11.248 -9.627 8.248 1.00 93.44 91 LEU A O 1
ATOM 732 N N . ILE A 1 92 ? -9.951 -7.798 8.077 1.00 93.06 92 ILE A N 1
ATOM 733 C CA . ILE A 1 92 ? -10.862 -6.863 8.766 1.00 93.06 92 ILE A CA 1
ATOM 734 C C . ILE A 1 92 ? -12.182 -6.648 8.017 1.00 93.06 92 ILE A C 1
ATOM 736 O O . ILE A 1 92 ? -13.233 -6.492 8.641 1.00 93.06 92 ILE A O 1
ATOM 740 N N . LEU A 1 93 ? -12.151 -6.705 6.683 1.00 92.94 93 LEU A N 1
ATOM 741 C CA . LEU A 1 93 ? -13.346 -6.672 5.840 1.00 92.94 93 LEU A CA 1
ATOM 742 C C . LEU A 1 93 ? -13.949 -8.060 5.585 1.00 92.94 93 LEU A C 1
ATOM 744 O O . LEU A 1 93 ? -14.967 -8.152 4.902 1.00 92.94 93 LEU A O 1
ATOM 748 N N . ASN A 1 94 ? -13.358 -9.124 6.132 1.00 93.00 94 ASN A N 1
ATOM 749 C CA . ASN A 1 94 ? -13.818 -10.504 6.008 1.00 93.00 94 ASN A CA 1
ATOM 750 C C . ASN A 1 94 ? -14.109 -10.925 4.548 1.00 93.00 94 ASN A C 1
ATOM 752 O O . ASN A 1 94 ? -15.213 -11.364 4.214 1.00 93.00 94 ASN A O 1
ATOM 756 N N . HIS A 1 95 ? -13.121 -10.750 3.665 1.00 93.94 95 HIS A N 1
ATOM 757 C CA . HIS A 1 95 ? -13.204 -11.098 2.242 1.00 93.94 95 HIS A CA 1
ATOM 758 C C . HIS A 1 95 ? -11.994 -11.927 1.764 1.00 93.94 95 HIS A C 1
ATOM 760 O O . HIS A 1 95 ? -11.087 -12.267 2.536 1.00 93.94 95 HIS A O 1
ATOM 766 N N . LEU A 1 96 ? -11.981 -12.332 0.491 1.00 94.38 96 LEU A N 1
ATOM 767 C CA . LEU A 1 96 ? -10.850 -13.036 -0.117 1.00 94.38 96 LEU A CA 1
ATOM 768 C C . LEU A 1 96 ? -9.577 -12.174 -0.091 1.00 94.38 96 LEU A C 1
ATOM 770 O O . LEU A 1 96 ? -9.600 -10.997 -0.429 1.00 94.38 96 LEU A O 1
ATOM 774 N N . SER A 1 97 ? -8.446 -12.763 0.308 1.00 93.88 97 SER A N 1
ATOM 775 C CA . SER A 1 97 ? -7.151 -12.060 0.327 1.00 93.88 97 SER A CA 1
ATOM 776 C C . SER A 1 97 ? -6.622 -11.830 -1.089 1.00 93.88 97 SER A C 1
ATOM 778 O O . SER A 1 97 ? -7.103 -12.461 -2.015 1.00 93.88 97 SER A O 1
ATOM 780 N N . HIS A 1 98 ? -5.590 -11.000 -1.254 1.00 92.12 98 HIS A N 1
ATOM 781 C CA . HIS A 1 98 ? -4.967 -10.588 -2.527 1.00 92.12 98 HIS A CA 1
ATOM 782 C C . HIS A 1 98 ? -4.599 -11.707 -3.534 1.00 92.12 98 HIS A C 1
ATOM 784 O O . HIS A 1 98 ? -4.354 -11.405 -4.698 1.00 92.12 98 HIS A O 1
ATOM 790 N N . ASN A 1 99 ? -4.568 -12.977 -3.112 1.00 92.75 99 ASN A N 1
ATOM 791 C CA . ASN A 1 99 ? -4.351 -14.154 -3.969 1.00 92.75 99 ASN A CA 1
ATOM 792 C C . ASN A 1 99 ? -5.641 -14.945 -4.277 1.00 92.75 99 ASN A C 1
ATOM 794 O O . ASN A 1 99 ? -5.568 -16.056 -4.796 1.00 92.75 99 ASN A O 1
ATOM 798 N N . GLY A 1 100 ? -6.809 -14.432 -3.895 1.00 94.56 100 GLY A N 1
ATOM 799 C CA . GLY A 1 100 ? -8.111 -14.987 -4.256 1.00 94.56 100 GLY A CA 1
ATOM 800 C C . GLY A 1 100 ? -8.519 -14.603 -5.676 1.00 94.56 100 GLY A C 1
ATOM 801 O O . GLY A 1 100 ? -7.887 -13.749 -6.294 1.00 94.56 100 GLY A O 1
ATOM 802 N N . THR A 1 101 ? -9.576 -15.235 -6.181 1.00 95.88 101 THR A N 1
ATOM 803 C CA . THR A 1 101 ? -10.156 -14.957 -7.504 1.00 95.88 101 THR A CA 1
ATOM 804 C C . THR A 1 101 ? -10.793 -13.572 -7.554 1.00 95.88 101 THR A C 1
ATOM 806 O O . THR A 1 101 ? -10.472 -12.813 -8.458 1.00 95.88 101 THR A O 1
ATOM 809 N N . GLU A 1 102 ? -11.562 -13.169 -6.538 1.00 97.25 102 GLU A N 1
ATOM 810 C CA . GLU A 1 102 ? -12.137 -11.815 -6.449 1.00 97.25 102 GLU A CA 1
ATOM 811 C C . GLU A 1 102 ? -11.698 -11.048 -5.188 1.00 97.25 102 GLU A C 1
ATOM 813 O O . GLU A 1 102 ? -12.459 -10.878 -4.234 1.00 97.25 102 GLU A O 1
ATOM 818 N N . PRO A 1 103 ? -10.449 -10.562 -5.114 1.00 96.69 103 PRO A N 1
ATOM 819 C CA . PRO A 1 103 ? -9.881 -10.070 -3.858 1.00 96.69 103 PRO A CA 1
ATOM 820 C C . PRO A 1 103 ? -10.043 -8.565 -3.621 1.00 96.69 103 PRO A C 1
ATOM 822 O O . PRO A 1 103 ? -9.785 -8.077 -2.519 1.00 96.69 103 PRO A O 1
ATOM 825 N N . CYS A 1 104 ? -10.367 -7.786 -4.653 1.00 97.62 104 CYS A N 1
ATOM 826 C CA . CYS A 1 104 ? -10.425 -6.330 -4.546 1.00 97.62 104 CYS A CA 1
ATOM 827 C C . CYS A 1 104 ? -11.622 -5.919 -3.684 1.00 97.62 104 CYS A C 1
ATOM 829 O O . CYS A 1 104 ? -12.700 -6.452 -3.877 1.00 97.62 104 CYS A O 1
ATOM 831 N N . SER A 1 105 ? -11.487 -4.973 -2.752 1.00 96.00 105 SER A N 1
ATOM 832 C CA . SER A 1 105 ? -12.650 -4.486 -1.990 1.00 96.00 105 SER A CA 1
ATOM 833 C C . SER A 1 105 ? -13.420 -3.366 -2.702 1.00 96.00 105 SER A C 1
ATOM 835 O O . SER A 1 105 ? -14.479 -2.953 -2.249 1.00 96.00 105 SER A O 1
ATOM 837 N N . LYS A 1 106 ? -12.902 -2.866 -3.831 1.00 97.19 106 LYS A N 1
ATOM 838 C CA . LYS A 1 106 ? -13.439 -1.681 -4.516 1.00 97.19 106 LYS A CA 1
ATOM 839 C C . LYS A 1 106 ? -14.133 -1.973 -5.844 1.00 97.19 106 LYS A C 1
ATO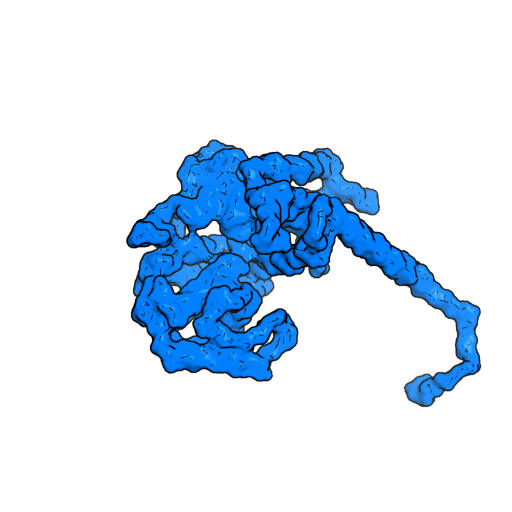M 841 O O . LYS A 1 106 ? -15.068 -1.265 -6.196 1.00 97.19 106 LYS A O 1
ATOM 846 N N . CYS A 1 107 ? -13.742 -3.026 -6.563 1.00 97.69 107 CYS A N 1
ATOM 847 C CA . CYS A 1 107 ? -14.340 -3.365 -7.862 1.00 97.69 107 CYS A CA 1
ATOM 848 C C . CYS A 1 107 ? -14.391 -4.873 -8.125 1.00 97.69 107 CYS A C 1
ATOM 850 O O . CYS A 1 107 ? -13.540 -5.621 -7.629 1.00 97.69 107 CYS A O 1
ATOM 852 N N . LYS A 1 108 ? -15.355 -5.309 -8.936 1.00 97.50 108 LYS A N 1
ATOM 853 C CA . LYS A 1 108 ? -15.659 -6.710 -9.265 1.00 97.50 108 LYS A CA 1
ATOM 854 C C . LYS A 1 108 ? -14.674 -7.324 -10.270 1.00 97.50 108 LYS A C 1
ATOM 856 O O . LYS A 1 108 ? -15.064 -7.884 -11.285 1.00 97.50 108 LYS A O 1
ATOM 861 N N . VAL A 1 109 ? -13.376 -7.190 -10.004 1.00 97.69 109 VAL A N 1
ATOM 862 C CA . VAL A 1 109 ? -12.347 -7.894 -10.773 1.00 97.69 109 VAL A CA 1
ATOM 863 C C . VAL A 1 109 ? -12.352 -9.378 -10.424 1.00 97.69 109 VAL A C 1
ATOM 865 O O . VAL A 1 109 ? -12.375 -9.735 -9.243 1.00 97.69 109 VAL A O 1
ATOM 868 N N . SER A 1 110 ? -12.241 -10.214 -11.453 1.00 97.38 110 SER A N 1
ATOM 869 C CA . SER A 1 110 ? -11.954 -11.638 -11.322 1.00 97.38 110 SER A CA 1
ATOM 870 C C . SER A 1 110 ? -10.570 -11.931 -11.896 1.00 97.38 110 SER A C 1
ATOM 872 O O . SER A 1 110 ? -10.228 -11.509 -13.001 1.00 97.38 110 SER A O 1
ATOM 874 N N . GLY A 1 111 ? -9.735 -12.590 -11.101 1.00 97.06 111 GLY A N 1
ATOM 875 C CA . GLY A 1 111 ? -8.379 -12.980 -11.450 1.00 97.06 111 GLY A CA 1
ATOM 876 C C . GLY A 1 111 ? -8.234 -14.483 -11.613 1.00 97.06 111 GLY A C 1
ATOM 877 O O . GLY A 1 111 ? -9.027 -15.276 -11.108 1.00 97.06 111 GLY A O 1
ATOM 878 N N . TYR A 1 112 ? -7.157 -14.882 -12.277 1.00 97.19 112 TYR A N 1
ATOM 879 C CA . TYR A 1 112 ? -6.855 -16.282 -12.562 1.00 97.19 112 TYR A CA 1
ATOM 880 C C . TYR A 1 112 ? -5.361 -16.571 -12.402 1.00 97.19 112 TYR A C 1
ATOM 882 O O . TYR A 1 112 ? -4.524 -15.665 -12.360 1.00 97.19 112 TYR A O 1
ATOM 890 N N . LYS A 1 113 ? -5.002 -17.856 -12.295 1.00 96.56 113 LYS A N 1
ATOM 891 C CA . LYS A 1 113 ? -3.599 -18.281 -12.207 1.00 96.56 113 LYS A CA 1
ATOM 892 C C . LYS A 1 113 ? -2.952 -18.251 -13.588 1.00 96.56 113 LYS A C 1
ATOM 894 O O . LYS A 1 113 ? -3.251 -19.081 -14.440 1.00 96.56 113 LYS A O 1
ATOM 899 N N . TYR A 1 114 ? -1.991 -17.359 -13.788 1.00 94.25 114 TYR A N 1
ATOM 900 C CA . TYR A 1 114 ? -1.133 -17.368 -14.968 1.00 94.25 114 TYR A CA 1
ATOM 901 C C . TYR A 1 114 ? 0.005 -18.384 -14.797 1.00 94.25 114 TYR A C 1
ATOM 903 O O . TYR A 1 114 ? 0.705 -18.391 -13.774 1.00 94.25 114 TYR A O 1
ATOM 911 N N . LYS A 1 115 ? 0.175 -19.269 -15.792 1.00 90.12 115 LYS A N 1
ATOM 912 C CA . LYS A 1 115 ? 1.169 -20.365 -15.805 1.00 90.12 115 LYS A CA 1
ATOM 913 C C . LYS A 1 115 ? 1.164 -21.214 -14.518 1.00 90.12 115 LYS A C 1
ATOM 915 O O . LYS A 1 115 ? 2.221 -21.626 -14.047 1.00 90.12 115 LYS A O 1
ATOM 920 N N . ASN A 1 116 ? -0.012 -21.424 -13.915 1.00 83.06 116 ASN A N 1
ATOM 921 C CA . ASN A 1 116 ? -0.218 -22.175 -12.665 1.00 83.06 116 ASN A CA 1
ATOM 922 C C . ASN A 1 116 ? 0.599 -21.695 -11.447 1.00 83.06 116 ASN A C 1
ATOM 924 O O . ASN A 1 116 ? 0.725 -22.430 -10.469 1.00 83.06 116 ASN A O 1
ATOM 928 N N . ARG A 1 117 ? 1.140 -20.467 -11.471 1.00 86.06 117 ARG A N 1
ATOM 929 C CA . ARG A 1 117 ? 2.028 -19.948 -10.412 1.00 86.06 117 ARG A CA 1
ATOM 930 C C . ARG A 1 117 ? 1.513 -18.673 -9.753 1.00 86.06 117 ARG A C 1
ATOM 932 O O . ARG A 1 117 ? 1.459 -18.610 -8.530 1.00 86.06 117 ARG A O 1
ATOM 939 N N . THR A 1 118 ? 1.133 -17.674 -10.546 1.00 89.88 118 THR A N 1
ATOM 940 C CA . THR A 1 118 ? 0.866 -16.315 -10.046 1.00 89.88 118 THR A CA 1
ATOM 941 C C . THR A 1 118 ? -0.570 -15.911 -10.340 1.00 89.88 118 THR A C 1
ATOM 943 O O . THR A 1 118 ? -1.019 -16.063 -11.472 1.00 89.88 118 THR A O 1
ATOM 946 N N . MET A 1 119 ? -1.279 -15.372 -9.346 1.00 96.44 119 MET A N 1
ATOM 947 C CA . MET A 1 119 ? -2.585 -14.746 -9.575 1.00 96.44 119 MET A CA 1
ATOM 948 C C . MET A 1 119 ? -2.421 -13.406 -10.283 1.00 96.44 119 MET A C 1
ATOM 950 O O . MET A 1 119 ? -1.642 -12.554 -9.838 1.00 96.44 119 MET A O 1
ATOM 954 N N . VAL A 1 120 ? -3.159 -13.238 -11.377 1.00 97.75 120 VAL A N 1
ATOM 955 C CA . VAL A 1 120 ? -3.136 -12.040 -12.217 1.00 97.75 120 VAL A CA 1
ATOM 956 C C . VAL A 1 120 ? -4.536 -11.458 -12.362 1.00 97.75 120 VAL A C 1
ATOM 958 O O . VAL A 1 120 ? -5.523 -12.190 -12.320 1.00 97.75 120 VAL A O 1
ATOM 961 N N . PHE A 1 121 ? -4.603 -10.140 -12.531 1.00 98.00 121 PHE A N 1
ATOM 962 C CA . PHE A 1 121 ? -5.842 -9.359 -12.590 1.00 98.00 121 PHE A CA 1
ATOM 963 C C . PHE A 1 121 ? -5.787 -8.379 -13.777 1.00 98.00 121 PHE A C 1
ATOM 965 O O . PHE A 1 121 ? -5.657 -7.172 -13.564 1.00 98.00 121 PHE A O 1
ATOM 972 N N . PRO A 1 122 ? -5.774 -8.884 -15.026 1.00 96.69 122 PRO A N 1
ATOM 973 C CA . PRO A 1 122 ? -5.649 -8.052 -16.218 1.00 96.69 122 PRO A CA 1
ATOM 974 C C . PRO A 1 122 ? -6.927 -7.265 -16.500 1.00 96.69 122 PRO A C 1
ATOM 976 O O . PRO A 1 122 ? -8.020 -7.800 -16.356 1.00 96.69 122 PRO A O 1
ATOM 979 N N . GLY A 1 123 ? -6.770 -6.024 -16.960 1.00 95.81 123 GLY A N 1
ATOM 980 C CA . GLY A 1 123 ? -7.872 -5.125 -17.301 1.00 95.81 123 GLY A CA 1
ATOM 981 C C . GLY A 1 123 ? -7.979 -3.922 -16.366 1.00 95.81 123 GLY A C 1
ATOM 982 O O . GLY A 1 123 ? -7.265 -3.809 -15.365 1.00 95.81 123 GLY A O 1
ATOM 983 N N . ILE A 1 124 ? -8.880 -3.017 -16.728 1.00 96.81 124 ILE A N 1
ATOM 984 C CA . ILE A 1 124 ? -9.188 -1.767 -16.028 1.00 96.81 124 ILE A CA 1
ATOM 985 C C . ILE A 1 124 ? -10.706 -1.550 -16.028 1.00 96.81 124 ILE A C 1
ATOM 987 O O . ILE A 1 124 ? -11.427 -2.288 -16.696 1.00 96.81 124 ILE A O 1
ATOM 991 N N . ASP A 1 125 ? -11.178 -0.539 -15.296 1.00 94.12 125 ASP A N 1
ATOM 992 C CA . ASP A 1 125 ? -12.569 -0.057 -15.351 1.00 94.12 125 ASP A CA 1
ATOM 993 C C . ASP A 1 125 ? -13.630 -1.130 -15.032 1.00 94.12 125 ASP A C 1
ATOM 995 O O . ASP A 1 125 ? -14.733 -1.150 -15.573 1.00 94.12 125 ASP A O 1
ATOM 999 N N . PHE A 1 126 ? -13.303 -2.027 -14.099 1.00 97.19 126 PHE A N 1
ATOM 1000 C CA . PHE A 1 126 ? -14.257 -2.998 -13.565 1.00 97.19 126 PHE A CA 1
ATOM 1001 C C . PHE A 1 126 ? -15.385 -2.309 -12.794 1.00 97.19 126 PHE A C 1
ATOM 1003 O O . PHE A 1 126 ? -15.177 -1.288 -12.135 1.00 97.19 126 PHE A O 1
ATOM 1010 N N . GLU A 1 127 ? -16.561 -2.938 -12.784 1.00 97.50 127 GLU A N 1
ATOM 1011 C CA . GLU A 1 127 ? -17.718 -2.452 -12.035 1.00 97.50 127 GLU A CA 1
ATOM 1012 C C . GLU A 1 127 ? -17.366 -2.223 -10.553 1.00 97.50 127 GLU A C 1
ATOM 1014 O O . GLU A 1 127 ? -16.823 -3.107 -9.878 1.00 97.50 127 GLU A O 1
ATOM 1019 N N . LYS A 1 128 ? -17.671 -1.030 -10.032 1.00 97.38 128 LYS A N 1
ATOM 1020 C CA . LYS A 1 128 ? -17.411 -0.687 -8.629 1.00 97.38 128 LYS A CA 1
ATOM 1021 C C . LYS A 1 128 ? -18.357 -1.459 -7.708 1.00 97.38 128 LYS A C 1
ATOM 1023 O O . LYS A 1 128 ? -19.537 -1.641 -8.001 1.00 97.38 128 LYS A O 1
ATOM 1028 N N . ARG A 1 129 ? -17.841 -1.896 -6.560 1.00 96.62 129 ARG A N 1
ATOM 1029 C CA . ARG A 1 129 ? -18.686 -2.403 -5.472 1.00 96.62 129 ARG A CA 1
ATOM 1030 C C . ARG A 1 129 ? -19.303 -1.231 -4.716 1.00 96.62 129 ARG A C 1
ATOM 1032 O O . ARG A 1 129 ? -18.743 -0.138 -4.696 1.00 96.62 129 ARG A O 1
ATOM 1039 N N . ASN A 1 130 ? -20.437 -1.470 -4.067 1.00 94.62 130 ASN A N 1
ATOM 1040 C CA . ASN A 1 130 ? -21.121 -0.460 -3.263 1.00 94.62 130 ASN A CA 1
ATOM 1041 C C . ASN A 1 130 ? -21.504 -1.004 -1.879 1.00 94.62 130 ASN A C 1
ATOM 1043 O O . ASN A 1 130 ? -21.626 -2.212 -1.661 1.00 94.62 130 ASN A O 1
ATOM 1047 N N . ASP A 1 131 ? -21.713 -0.093 -0.933 1.00 93.44 131 ASP A N 1
ATOM 1048 C CA . ASP A 1 131 ? -21.978 -0.442 0.463 1.00 93.44 131 ASP A CA 1
ATOM 1049 C C . ASP A 1 131 ? -23.322 -1.148 0.684 1.00 93.44 131 ASP A C 1
ATOM 1051 O O . ASP A 1 131 ? -23.444 -1.933 1.627 1.00 93.44 131 ASP A O 1
ATOM 1055 N N . LYS A 1 132 ? -24.325 -0.893 -0.167 1.00 94.19 132 LYS A N 1
ATOM 1056 C CA . LYS A 1 132 ? -25.646 -1.533 -0.077 1.00 94.19 132 LYS A CA 1
ATOM 1057 C C . LYS A 1 132 ? -25.516 -3.036 -0.322 1.00 94.19 132 LYS A C 1
ATOM 1059 O O . LYS A 1 132 ? -25.889 -3.828 0.542 1.00 94.19 132 LYS A O 1
ATOM 1064 N N . ASP A 1 133 ? -24.902 -3.413 -1.434 1.00 94.69 133 ASP A N 1
ATOM 1065 C CA . ASP A 1 133 ? -24.648 -4.809 -1.796 1.00 94.69 133 ASP A CA 1
ATOM 1066 C C . ASP A 1 133 ? -23.662 -5.469 -0.822 1.00 94.69 133 ASP A C 1
ATOM 1068 O O . ASP A 1 133 ? -23.821 -6.631 -0.442 1.00 94.69 133 ASP A O 1
ATOM 1072 N N . TYR A 1 134 ? -22.674 -4.710 -0.328 1.00 92.94 134 TYR A N 1
ATOM 1073 C CA . TYR A 1 134 ? -21.760 -5.196 0.704 1.00 92.94 134 TYR A CA 1
ATOM 1074 C C . TYR A 1 134 ? -22.471 -5.589 2.006 1.00 92.94 134 TYR A C 1
ATOM 1076 O O . TYR A 1 134 ? -22.063 -6.573 2.636 1.00 92.94 134 TYR A O 1
ATOM 1084 N N . LYS A 1 135 ? -23.482 -4.816 2.429 1.00 91.44 135 LYS A N 1
ATOM 1085 C CA . LYS A 1 135 ? -24.304 -5.088 3.623 1.00 91.44 135 LYS A CA 1
ATOM 1086 C C . LYS A 1 135 ? -25.260 -6.255 3.402 1.00 91.44 135 LYS A C 1
ATOM 1088 O O . LYS A 1 135 ? -25.452 -7.044 4.322 1.00 91.44 135 LYS A O 1
ATOM 1093 N N . ALA A 1 136 ? -25.819 -6.360 2.199 1.00 93.06 136 ALA A N 1
ATOM 1094 C CA . ALA A 1 136 ? -26.716 -7.440 1.799 1.00 93.06 136 ALA A CA 1
ATOM 1095 C C . ALA A 1 136 ? -25.994 -8.772 1.516 1.00 93.06 136 ALA A C 1
ATOM 1097 O O . ALA A 1 136 ? -26.660 -9.776 1.304 1.00 93.06 136 ALA A O 1
ATOM 1098 N N . LEU A 1 137 ? -24.656 -8.786 1.571 1.00 93.00 137 LEU A N 1
ATOM 1099 C CA . LEU A 1 137 ? -23.811 -9.953 1.300 1.00 93.00 137 LEU A CA 1
ATOM 1100 C C . LEU A 1 137 ? -23.988 -10.521 -0.121 1.00 93.00 137 LEU A C 1
ATOM 1102 O O . LEU A 1 137 ? -24.003 -11.726 -0.301 1.00 93.00 137 LEU A O 1
ATOM 1106 N N . VAL A 1 138 ? -24.121 -9.648 -1.126 1.00 95.06 138 VAL A N 1
ATOM 1107 C CA . VAL A 1 138 ? -24.388 -10.043 -2.527 1.00 95.06 138 VAL A CA 1
ATOM 1108 C C . VAL A 1 138 ? -23.151 -10.613 -3.242 1.00 95.06 138 VAL A C 1
ATOM 1110 O O . VAL A 1 138 ? -23.270 -11.222 -4.299 1.00 95.06 138 VAL A O 1
ATOM 1113 N N . TYR A 1 139 ? -21.941 -10.391 -2.720 1.00 94.38 139 TYR A N 1
ATOM 1114 C CA . TYR A 1 139 ? -20.699 -10.739 -3.417 1.00 94.38 139 TYR A CA 1
ATOM 1115 C C . TYR A 1 139 ? -20.122 -12.065 -2.901 1.00 94.38 139 TYR A C 1
ATOM 1117 O O . TYR A 1 139 ? -19.106 -12.054 -2.201 1.00 94.38 139 TYR A O 1
ATOM 1125 N N . ASP A 1 140 ? -20.759 -13.183 -3.247 1.00 91.81 140 ASP A N 1
ATOM 1126 C CA . ASP A 1 140 ? -20.424 -14.527 -2.744 1.00 91.81 140 ASP A CA 1
ATOM 1127 C C . ASP A 1 140 ? -18.967 -14.939 -3.022 1.00 91.81 140 ASP A C 1
ATOM 1129 O O . ASP A 1 140 ? -18.265 -15.395 -2.119 1.00 91.81 140 ASP A O 1
ATOM 1133 N N . ASP A 1 141 ? -18.455 -14.665 -4.226 1.00 92.62 141 ASP A N 1
ATOM 1134 C CA . ASP A 1 141 ? -17.070 -14.982 -4.617 1.00 92.62 141 ASP A CA 1
ATOM 1135 C C . ASP A 1 141 ? -16.016 -14.054 -3.992 1.00 92.62 141 ASP A C 1
ATOM 1137 O O . ASP A 1 141 ? -14.811 -14.258 -4.146 1.00 92.62 141 ASP A O 1
ATOM 1141 N N . HIS A 1 142 ? -16.446 -13.035 -3.251 1.00 94.94 142 HIS A N 1
ATOM 1142 C CA . HIS A 1 142 ? -15.575 -12.085 -2.568 1.00 94.94 142 HIS A CA 1
ATOM 1143 C C . HIS A 1 142 ? -15.684 -12.201 -1.042 1.00 94.94 142 HIS A C 1
ATOM 1145 O O . HIS A 1 142 ? -14.672 -12.141 -0.340 1.00 94.94 142 HIS A O 1
ATOM 1151 N N . GLN A 1 143 ? -16.892 -12.336 -0.495 1.00 93.56 143 GLN A N 1
ATOM 1152 C CA . GLN A 1 143 ? -17.193 -12.151 0.925 1.00 93.56 143 GLN A CA 1
ATOM 1153 C C . GLN A 1 143 ? -17.225 -13.476 1.685 1.00 93.56 143 GLN A C 1
ATOM 1155 O O . GLN A 1 143 ? -17.753 -14.472 1.219 1.00 93.56 143 GLN A O 1
ATOM 1160 N N . LYS A 1 144 ? -16.717 -13.468 2.92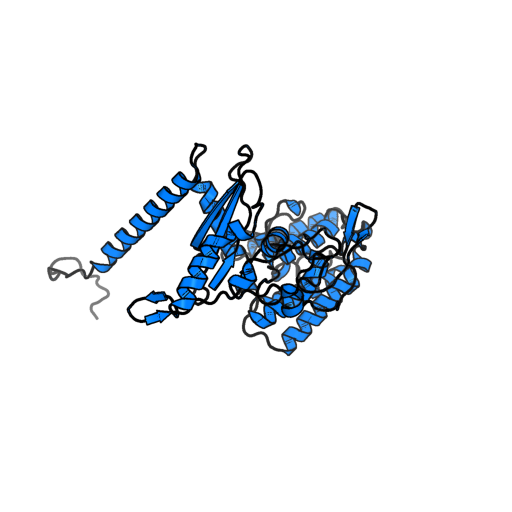1 1.00 90.19 144 LYS A N 1
ATOM 1161 C CA . LYS A 1 144 ? -16.721 -14.644 3.811 1.00 90.19 144 LYS A CA 1
ATOM 1162 C C . LYS A 1 144 ? -17.735 -14.541 4.949 1.00 90.19 144 LYS A C 1
ATOM 1164 O O . LYS A 1 144 ? -17.763 -15.386 5.837 1.00 90.19 144 LYS A O 1
ATOM 1169 N N . GLY A 1 145 ? -18.532 -13.475 4.968 1.00 86.00 145 GLY A N 1
ATOM 1170 C CA . GLY A 1 145 ? -19.577 -13.260 5.962 1.00 86.00 145 GLY A CA 1
ATOM 1171 C C . GLY A 1 145 ? -19.727 -11.806 6.400 1.00 86.00 145 GLY A C 1
ATOM 1172 O O . GLY A 1 145 ? -19.339 -10.856 5.705 1.00 86.00 145 GLY A O 1
ATOM 1173 N N . LYS A 1 146 ? -20.325 -11.638 7.586 1.00 82.19 146 LYS A N 1
ATOM 1174 C CA . LYS A 1 146 ? -20.614 -10.328 8.183 1.00 82.19 146 LYS A CA 1
ATOM 1175 C C . LYS A 1 146 ? -19.327 -9.576 8.520 1.00 82.19 146 LYS A C 1
ATOM 1177 O O . LYS A 1 146 ? -18.303 -10.181 8.842 1.00 82.19 146 LYS A O 1
ATOM 1182 N N . LYS A 1 147 ? -19.409 -8.246 8.446 1.00 80.81 147 LYS A N 1
ATOM 1183 C CA . LYS A 1 147 ? -18.271 -7.335 8.603 1.00 80.81 147 LYS A CA 1
ATOM 1184 C C . LYS A 1 147 ? -18.453 -6.478 9.853 1.00 80.81 147 LYS A C 1
ATOM 1186 O O . LYS A 1 147 ? -19.479 -5.801 9.960 1.00 80.81 147 LYS A O 1
ATOM 1191 N N . PRO A 1 148 ? -17.477 -6.457 10.771 1.00 77.94 148 PRO A N 1
ATOM 1192 C CA . PRO A 1 148 ? -17.588 -5.685 12.004 1.00 77.94 148 PRO A CA 1
ATOM 1193 C C . PRO A 1 148 ? -17.584 -4.174 11.743 1.00 77.94 148 PRO A C 1
ATOM 1195 O O . PRO A 1 148 ? -18.260 -3.431 12.449 1.00 77.94 148 PRO A O 1
ATOM 1198 N N . LEU A 1 149 ? -16.890 -3.720 10.695 1.00 85.62 149 LEU A N 1
ATOM 1199 C CA . LEU A 1 149 ? -16.624 -2.298 10.462 1.00 85.62 149 LEU A CA 1
ATOM 1200 C C . LEU A 1 149 ? -17.849 -1.457 10.089 1.00 85.62 149 LEU A C 1
ATOM 1202 O O . LEU A 1 149 ? -17.877 -0.272 10.408 1.00 85.62 149 LEU A O 1
ATOM 1206 N N . PHE A 1 150 ? -18.913 -2.055 9.544 1.00 91.50 150 PHE A N 1
ATOM 1207 C CA . PHE A 1 150 ? -20.172 -1.323 9.356 1.00 91.50 150 PHE A CA 1
ATOM 1208 C C . PHE A 1 150 ? -20.774 -0.838 10.680 1.00 91.50 150 PHE A C 1
ATOM 1210 O O . PHE A 1 150 ? -21.484 0.161 10.693 1.00 91.50 150 PHE A O 1
ATOM 1217 N N . LYS A 1 151 ? -20.482 -1.514 11.801 1.00 91.81 151 LYS A N 1
ATOM 1218 C CA . LYS A 1 151 ? -20.926 -1.087 13.137 1.00 91.81 151 LYS A CA 1
ATOM 1219 C C . LYS A 1 151 ? -20.116 0.101 13.683 1.00 91.81 151 LYS A C 1
ATOM 1221 O O . LYS A 1 151 ? -20.506 0.653 14.706 1.00 91.81 151 LYS A O 1
ATOM 1226 N N . LEU A 1 152 ? -19.018 0.463 13.017 1.00 92.75 152 LEU A N 1
ATOM 1227 C CA . LEU A 1 152 ? -18.173 1.627 13.297 1.00 92.75 152 LEU A CA 1
ATOM 1228 C C . LEU A 1 152 ? -18.398 2.762 12.279 1.00 92.75 152 LEU A C 1
ATOM 1230 O O . LEU A 1 152 ? -17.587 3.677 12.212 1.00 92.75 152 LEU A O 1
ATOM 1234 N N . ASP A 1 153 ? -19.454 2.680 11.458 1.00 93.38 153 ASP A N 1
ATOM 1235 C CA . ASP A 1 153 ? -19.733 3.612 10.353 1.00 93.38 153 ASP A CA 1
ATOM 1236 C C . ASP A 1 153 ? -18.588 3.721 9.319 1.00 93.38 153 ASP A C 1
ATOM 1238 O O . ASP A 1 153 ? -18.428 4.722 8.620 1.00 93.38 153 ASP A O 1
ATOM 1242 N N . ILE A 1 154 ? -17.795 2.655 9.177 1.00 94.12 154 ILE A N 1
ATOM 1243 C CA . ILE A 1 154 ? -16.707 2.562 8.200 1.00 94.12 154 ILE A CA 1
ATOM 1244 C C . ILE A 1 154 ? -17.215 1.832 6.954 1.00 94.12 154 ILE A C 1
ATOM 1246 O O . ILE A 1 154 ? -17.625 0.670 7.014 1.00 94.12 154 ILE A O 1
ATOM 1250 N N . SER A 1 155 ? -17.156 2.525 5.819 1.00 94.19 155 SER A N 1
ATOM 1251 C CA . SER A 1 155 ? -17.448 1.986 4.495 1.00 94.19 155 SER A CA 1
ATOM 1252 C C . SER A 1 155 ? -16.285 1.113 3.993 1.00 94.19 155 SER A C 1
ATOM 1254 O O . SER A 1 155 ? -15.156 1.606 3.929 1.00 94.19 155 SER A O 1
ATOM 1256 N N . PRO A 1 156 ? -16.526 -0.147 3.578 1.00 92.50 156 PRO A N 1
ATOM 1257 C CA . PRO A 1 156 ? -15.525 -0.997 2.920 1.00 92.50 156 PRO A CA 1
ATOM 1258 C C . PRO A 1 156 ? -14.999 -0.469 1.580 1.00 92.50 156 PRO A C 1
ATOM 1260 O O . PRO A 1 156 ? -13.988 -0.960 1.082 1.00 92.50 156 PRO A O 1
ATOM 1263 N N . THR A 1 157 ? -15.722 0.455 0.946 1.00 93.12 157 THR A N 1
ATOM 1264 C CA . THR A 1 157 ? -15.376 0.966 -0.387 1.00 93.12 157 THR A CA 1
ATOM 1265 C C . THR A 1 157 ? -14.754 2.357 -0.316 1.00 93.12 157 THR A C 1
ATOM 1267 O O . THR A 1 157 ? -13.808 2.625 -1.056 1.00 93.12 157 THR A O 1
ATOM 1270 N N . LEU A 1 158 ? -15.223 3.201 0.611 1.00 93.62 158 LEU A N 1
ATOM 1271 C CA . LEU A 1 158 ? -14.792 4.596 0.752 1.00 93.62 158 LEU A CA 1
ATOM 1272 C C . LEU A 1 158 ? -13.792 4.815 1.893 1.00 93.62 158 LEU A C 1
ATOM 1274 O O . LEU A 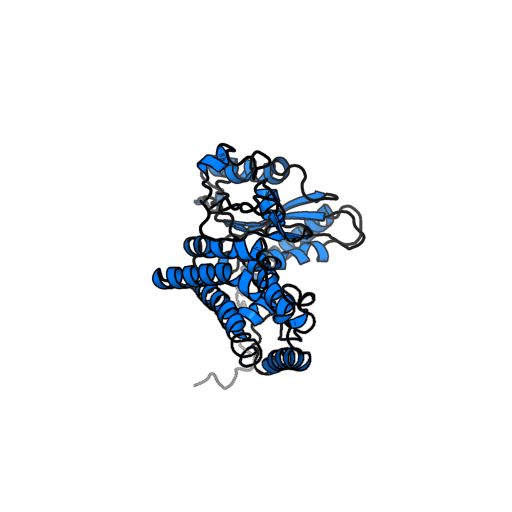1 158 ? -12.825 5.546 1.731 1.00 93.62 158 LEU A O 1
ATOM 1278 N N . HIS A 1 159 ? -14.005 4.185 3.051 1.00 95.69 159 HIS A N 1
ATOM 1279 C CA . HIS A 1 159 ? -13.243 4.468 4.276 1.00 95.69 159 HIS A CA 1
ATOM 1280 C C . HIS A 1 159 ? -12.112 3.459 4.520 1.00 95.69 159 HIS A C 1
ATOM 1282 O O . HIS A 1 159 ? -11.493 3.472 5.579 1.00 95.69 159 HIS A O 1
ATOM 1288 N N . THR A 1 160 ? -11.822 2.552 3.585 1.00 96.19 160 THR A N 1
ATOM 1289 C CA . THR A 1 160 ? -10.696 1.607 3.698 1.00 96.19 160 THR A CA 1
ATOM 1290 C C . THR A 1 160 ? -9.735 1.782 2.523 1.00 96.19 160 THR A C 1
ATOM 1292 O O . THR A 1 160 ? -9.833 1.044 1.532 1.00 96.19 160 THR A O 1
ATOM 1295 N N . PRO A 1 161 ? -8.827 2.770 2.598 1.00 96.62 161 PRO A N 1
ATOM 1296 C CA . PRO A 1 161 ? -7.972 3.116 1.477 1.00 96.62 161 PRO A CA 1
ATOM 1297 C C . PRO A 1 161 ? -6.969 2.020 1.130 1.00 96.62 161 PRO A C 1
ATOM 1299 O O . PRO A 1 161 ? -6.576 1.191 1.962 1.00 96.62 161 PRO A O 1
ATOM 1302 N N . PHE A 1 162 ? -6.506 2.040 -0.117 1.00 97.19 162 PHE A N 1
ATOM 1303 C CA . PHE A 1 162 ? -5.389 1.209 -0.546 1.00 97.19 162 PHE A CA 1
ATOM 1304 C C . PHE A 1 162 ? -4.088 1.935 -0.219 1.00 97.19 162 PHE A C 1
ATOM 1306 O O . PHE A 1 162 ? -3.581 2.742 -0.993 1.00 97.19 162 PHE A O 1
ATOM 1313 N N . GLU A 1 163 ? -3.572 1.664 0.979 1.00 93.94 163 GLU A N 1
ATOM 1314 C CA . GLU A 1 163 ? -2.417 2.376 1.515 1.00 93.94 163 GLU A CA 1
ATOM 1315 C C . GLU A 1 163 ? -1.167 2.256 0.620 1.00 93.94 163 GLU A C 1
ATOM 1317 O O . GLU A 1 163 ? -0.867 1.212 0.036 1.00 93.94 163 GLU A O 1
ATOM 1322 N N . ILE A 1 164 ? -0.437 3.364 0.494 1.00 96.00 164 ILE A N 1
ATOM 1323 C CA . ILE A 1 164 ? 0.608 3.535 -0.524 1.00 96.00 164 ILE A CA 1
ATOM 1324 C C . ILE A 1 164 ? 1.931 2.825 -0.203 1.00 96.00 164 ILE A C 1
ATOM 1326 O O . ILE A 1 164 ? 2.761 2.650 -1.098 1.00 96.00 164 ILE A O 1
ATOM 1330 N N . ILE A 1 165 ? 2.161 2.384 1.038 1.00 96.12 165 ILE A N 1
ATOM 1331 C CA . ILE A 1 165 ? 3.426 1.741 1.411 1.00 96.12 165 ILE A CA 1
ATOM 1332 C C . ILE A 1 165 ? 3.518 0.353 0.818 1.00 96.12 165 ILE A C 1
ATOM 1334 O O . ILE A 1 165 ? 4.491 0.079 0.111 1.00 96.12 165 ILE A O 1
ATOM 1338 N N . HIS A 1 166 ? 2.544 -0.518 1.082 1.00 96.25 166 HIS A N 1
ATOM 1339 C CA . HIS A 1 166 ? 2.599 -1.883 0.563 1.00 96.25 166 HIS A CA 1
ATOM 1340 C C . HIS A 1 166 ? 2.103 -1.962 -0.874 1.00 96.25 166 HIS A C 1
ATOM 1342 O O . HIS A 1 166 ? 2.592 -2.799 -1.636 1.00 96.25 166 HIS A O 1
ATOM 1348 N N . LEU A 1 167 ? 1.200 -1.063 -1.277 1.00 97.81 167 LEU A N 1
ATOM 1349 C CA . LEU A 1 167 ? 0.733 -1.009 -2.655 1.00 97.81 167 LEU A CA 1
ATOM 1350 C C . LEU A 1 167 ? 1.817 -0.508 -3.609 1.00 97.81 167 LEU A C 1
ATOM 1352 O O . LEU A 1 167 ? 2.160 -1.201 -4.565 1.00 97.81 167 LEU A O 1
ATOM 1356 N N . VAL A 1 168 ? 2.355 0.688 -3.362 1.00 98.25 168 VAL A N 1
ATOM 1357 C CA . VAL A 1 168 ? 3.197 1.396 -4.333 1.00 98.25 168 VAL A CA 1
ATOM 1358 C C . VAL A 1 168 ? 4.669 1.159 -4.037 1.00 98.25 168 VAL A C 1
ATOM 1360 O O . VAL A 1 168 ? 5.374 0.615 -4.880 1.00 98.25 168 VAL A O 1
ATOM 1363 N N . TYR A 1 169 ? 5.143 1.502 -2.839 1.00 97.69 169 TYR A N 1
ATOM 1364 C CA . TYR A 1 169 ? 6.581 1.490 -2.556 1.00 97.69 169 TYR A CA 1
ATOM 1365 C C . TYR A 1 169 ? 7.151 0.069 -2.421 1.00 97.69 169 TYR A C 1
ATOM 1367 O O . TYR A 1 169 ? 8.097 -0.291 -3.118 1.00 97.69 169 TYR A O 1
ATOM 1375 N N . LEU A 1 170 ? 6.574 -0.767 -1.556 1.00 97.19 170 LEU A N 1
ATOM 1376 C CA . LEU A 1 170 ? 6.967 -2.176 -1.409 1.00 97.19 170 LEU A CA 1
ATOM 1377 C C . LEU A 1 170 ? 6.312 -3.085 -2.458 1.00 97.19 170 LEU A C 1
ATOM 1379 O O . LEU A 1 170 ? 6.741 -4.223 -2.636 1.00 97.19 170 LEU A O 1
ATOM 1383 N N . GLY A 1 171 ? 5.275 -2.598 -3.138 1.00 97.06 171 GLY A N 1
ATOM 1384 C CA . GLY A 1 171 ? 4.569 -3.340 -4.169 1.00 97.06 171 GLY A CA 1
ATOM 1385 C C . GLY A 1 171 ? 5.136 -3.068 -5.554 1.00 97.06 171 GLY A C 1
ATOM 1386 O O . GLY A 1 171 ? 5.858 -3.901 -6.093 1.00 97.06 171 GLY A O 1
ATOM 1387 N N . LEU A 1 172 ? 4.799 -1.919 -6.138 1.00 98.25 172 LEU A N 1
ATOM 1388 C CA . LEU A 1 172 ? 5.141 -1.561 -7.520 1.00 98.25 172 LEU A CA 1
ATOM 1389 C C . LEU A 1 172 ? 6.612 -1.181 -7.720 1.00 98.25 172 LEU A C 1
ATOM 1391 O O . LEU A 1 172 ? 7.236 -1.674 -8.658 1.00 98.25 172 LEU A O 1
ATOM 1395 N N . THR A 1 173 ? 7.204 -0.364 -6.845 1.00 98.38 173 THR A N 1
ATOM 1396 C CA . THR A 1 173 ? 8.605 0.068 -7.009 1.00 98.38 173 THR A CA 1
ATOM 1397 C C . THR A 1 173 ? 9.567 -1.112 -6.898 1.00 98.38 173 THR A C 1
ATOM 1399 O O . THR A 1 173 ? 10.462 -1.264 -7.731 1.00 98.38 173 THR A O 1
ATOM 1402 N N . VAL A 1 174 ? 9.349 -1.998 -5.916 1.00 97.50 174 VAL A N 1
ATOM 1403 C CA . VAL A 1 174 ? 10.063 -3.285 -5.830 1.00 97.50 174 VAL A CA 1
ATOM 1404 C C . VAL A 1 174 ? 9.890 -4.068 -7.124 1.00 97.50 174 VAL A C 1
ATOM 1406 O O . VAL A 1 174 ? 10.854 -4.628 -7.632 1.00 97.50 174 VAL A O 1
ATOM 1409 N N . LYS A 1 175 ? 8.673 -4.106 -7.676 1.00 96.38 175 LYS A N 1
ATOM 1410 C CA . LYS A 1 175 ? 8.362 -4.872 -8.882 1.00 96.38 175 LYS A CA 1
ATOM 1411 C C . LYS A 1 175 ? 9.179 -4.446 -10.091 1.00 96.38 175 LYS A C 1
ATOM 1413 O O . LYS A 1 175 ? 9.725 -5.311 -10.769 1.00 96.38 175 LYS A O 1
ATOM 1418 N N . HIS A 1 176 ? 9.291 -3.141 -10.320 1.00 98.12 176 HIS A N 1
ATOM 1419 C CA . HIS A 1 176 ? 10.129 -2.590 -11.382 1.00 98.12 176 HIS A CA 1
ATOM 1420 C C . HIS A 1 176 ? 11.599 -2.962 -11.191 1.00 98.12 176 HIS A C 1
ATOM 1422 O O . HIS A 1 176 ? 12.224 -3.488 -12.106 1.00 98.12 176 HIS A O 1
ATOM 1428 N N . LEU A 1 177 ? 12.135 -2.789 -9.981 1.00 98.19 177 LEU A N 1
ATOM 1429 C CA . LEU A 1 177 ? 13.524 -3.153 -9.697 1.00 98.19 177 LEU A CA 1
ATOM 1430 C C . LEU A 1 177 ? 13.769 -4.665 -9.833 1.00 98.19 177 LEU A C 1
ATOM 1432 O O . LEU A 1 177 ? 14.791 -5.075 -10.366 1.00 98.19 177 LEU A O 1
ATOM 1436 N N . GLU A 1 178 ? 12.832 -5.515 -9.418 1.00 97.69 178 GLU A N 1
ATOM 1437 C CA . GLU A 1 178 ? 12.912 -6.968 -9.626 1.00 97.69 178 GLU A CA 1
ATOM 1438 C C . GLU A 1 178 ? 12.824 -7.355 -11.115 1.00 97.69 178 GLU A C 1
ATOM 1440 O O . GLU A 1 178 ? 13.466 -8.320 -11.536 1.00 97.69 178 GLU A O 1
ATOM 1445 N N . ALA A 1 179 ? 12.070 -6.607 -11.929 1.00 97.44 179 ALA A N 1
ATOM 1446 C CA . ALA A 1 179 ? 12.055 -6.784 -13.380 1.00 97.44 179 ALA A CA 1
ATOM 1447 C C . ALA A 1 179 ? 13.429 -6.451 -13.981 1.00 97.44 179 ALA A C 1
ATOM 1449 O O . ALA A 1 179 ? 14.019 -7.283 -14.663 1.00 97.44 179 ALA A O 1
ATOM 1450 N N . TRP A 1 180 ? 13.969 -5.277 -13.657 1.00 98.19 180 TRP A N 1
ATOM 1451 C CA . TRP A 1 180 ? 15.204 -4.768 -14.253 1.00 98.19 180 TRP A CA 1
ATOM 1452 C C . TRP A 1 180 ? 16.465 -5.471 -13.757 1.00 98.19 180 TRP A C 1
ATOM 1454 O O . TRP A 1 180 ? 17.364 -5.743 -14.543 1.00 98.19 180 TRP A O 1
ATOM 1464 N N . ILE A 1 181 ? 16.554 -5.784 -12.465 1.00 97.81 181 ILE A N 1
ATOM 1465 C CA . ILE A 1 181 ? 17.767 -6.361 -11.867 1.00 97.81 181 ILE A CA 1
ATOM 1466 C C . ILE A 1 181 ? 17.772 -7.887 -11.999 1.00 97.81 181 ILE A C 1
ATOM 1468 O O . ILE A 1 181 ? 18.783 -8.485 -12.372 1.00 97.81 181 ILE A O 1
ATOM 1472 N N . ASN A 1 182 ? 16.635 -8.533 -11.722 1.00 96.81 182 ASN A N 1
ATOM 1473 C CA . ASN A 1 182 ? 16.555 -9.992 -11.636 1.00 96.81 182 ASN A CA 1
ATOM 1474 C C . ASN A 1 182 ? 15.865 -10.643 -12.844 1.00 96.81 182 ASN A C 1
ATOM 1476 O O . ASN A 1 182 ? 15.948 -11.861 -12.986 1.00 96.81 182 ASN A O 1
ATOM 1480 N N . GLY A 1 183 ? 15.214 -9.874 -13.726 1.00 95.75 183 GLY A N 1
ATOM 1481 C CA . GLY A 1 183 ? 14.472 -10.421 -14.869 1.00 95.75 183 GLY A CA 1
ATOM 1482 C C . GLY A 1 183 ? 13.222 -11.199 -14.459 1.00 95.75 183 GLY A C 1
ATOM 1483 O O . GLY A 1 183 ? 12.830 -12.141 -15.139 1.00 95.75 183 GLY A O 1
ATOM 1484 N N . LYS A 1 184 ? 12.618 -10.864 -13.308 1.00 93.81 184 LYS A N 1
ATOM 1485 C CA . LYS A 1 184 ? 11.586 -11.697 -12.664 1.00 93.81 184 LYS A CA 1
ATOM 1486 C C . LYS A 1 184 ? 10.300 -11.867 -13.484 1.00 93.81 184 LYS A C 1
ATOM 1488 O O . LYS A 1 184 ? 9.626 -12.885 -13.336 1.00 93.81 184 LYS A O 1
ATOM 1493 N N . TYR A 1 185 ? 9.928 -10.866 -14.277 1.00 93.12 185 TYR A N 1
ATOM 1494 C CA . TYR A 1 185 ? 8.628 -10.819 -14.959 1.00 93.12 185 TYR A CA 1
ATOM 1495 C C . TYR A 1 185 ? 8.739 -10.981 -16.474 1.00 93.12 185 TYR A C 1
ATOM 1497 O O . TYR A 1 185 ? 7.835 -11.536 -17.087 1.00 93.12 185 TYR A O 1
ATOM 1505 N N . GLU A 1 186 ? 9.866 -10.569 -17.046 1.00 90.56 186 GLU A N 1
ATOM 1506 C CA . GLU A 1 186 ? 10.218 -10.757 -18.447 1.00 90.56 186 GLU A CA 1
ATOM 1507 C C . GLU A 1 186 ? 11.747 -10.689 -18.556 1.00 90.56 186 GLU A C 1
ATOM 1509 O O . GLU A 1 186 ? 12.365 -9.802 -17.960 1.00 90.56 186 GLU A O 1
ATOM 1514 N N . TYR A 1 187 ? 12.371 -11.620 -19.282 1.00 88.44 187 TYR A N 1
ATOM 1515 C CA . TYR A 1 187 ? 13.833 -11.653 -19.381 1.00 88.44 187 TYR A CA 1
ATOM 1516 C C . TYR A 1 187 ? 14.355 -10.477 -20.207 1.00 88.44 187 TYR A C 1
ATOM 1518 O O . TYR A 1 187 ? 15.385 -9.903 -19.864 1.00 88.44 187 TYR A O 1
ATOM 1526 N N . THR A 1 188 ? 13.617 -10.058 -21.238 1.00 89.81 188 THR A N 1
ATOM 1527 C CA . THR A 1 188 ? 13.986 -8.896 -22.066 1.00 89.81 188 THR A CA 1
ATOM 1528 C C . THR A 1 188 ? 13.893 -7.566 -21.314 1.00 89.81 188 THR A C 1
ATOM 1530 O O . THR A 1 188 ? 14.508 -6.584 -21.723 1.00 89.81 188 THR A O 1
ATOM 1533 N N . ALA A 1 189 ? 13.186 -7.526 -20.179 1.00 93.50 189 ALA A N 1
ATOM 1534 C CA . ALA A 1 189 ? 13.180 -6.373 -19.285 1.00 93.50 189 ALA A CA 1
ATOM 1535 C C . ALA A 1 189 ? 14.411 -6.310 -18.364 1.00 93.50 189 ALA A C 1
ATOM 1537 O O . ALA A 1 189 ? 14.642 -5.282 -17.725 1.00 93.50 189 ALA A O 1
ATOM 1538 N N . LYS A 1 190 ? 15.198 -7.389 -18.274 1.00 97.31 190 LYS A N 1
ATOM 1539 C CA . LYS A 1 190 ? 16.392 -7.443 -17.435 1.00 97.31 190 LYS A CA 1
ATOM 1540 C C . LYS A 1 190 ? 17.514 -6.607 -18.049 1.00 97.31 190 LYS A C 1
ATOM 1542 O O . LYS A 1 190 ? 17.882 -6.787 -19.206 1.00 97.31 190 LYS A O 1
A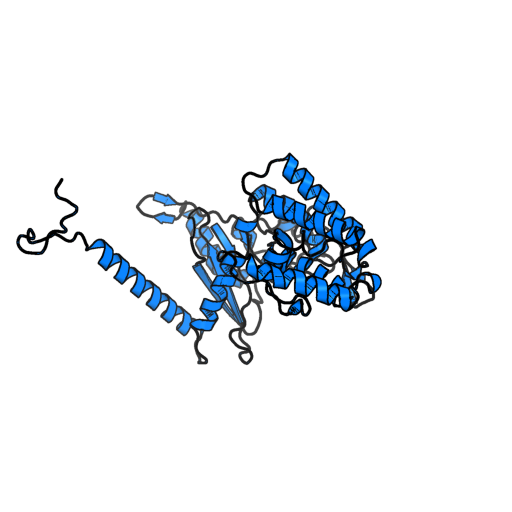TOM 1547 N N . LEU A 1 191 ? 18.111 -5.743 -17.241 1.00 97.75 191 LEU A N 1
ATOM 1548 C CA . LEU A 1 191 ? 19.306 -5.001 -17.607 1.00 97.75 191 LEU A CA 1
ATOM 1549 C C . LEU A 1 191 ? 20.518 -5.930 -17.688 1.00 97.75 191 LEU A C 1
ATOM 1551 O O . LEU A 1 191 ? 20.648 -6.903 -16.936 1.00 97.75 191 LEU A O 1
ATOM 1555 N N . SER A 1 192 ? 21.458 -5.582 -18.566 1.00 97.06 192 SER A N 1
ATOM 1556 C CA . SER A 1 192 ? 22.788 -6.184 -18.526 1.00 97.06 192 SER A CA 1
ATOM 1557 C C . SER A 1 192 ? 23.462 -5.878 -17.184 1.00 97.06 192 SER A C 1
ATOM 1559 O O . SER A 1 192 ? 23.115 -4.912 -16.498 1.00 97.06 192 SER A O 1
ATOM 1561 N N . LYS A 1 193 ? 24.466 -6.679 -16.813 1.00 97.38 193 LYS A N 1
ATOM 1562 C CA . LYS A 1 193 ? 25.237 -6.447 -15.585 1.00 97.38 193 LYS A CA 1
ATOM 1563 C C . LYS A 1 193 ? 25.786 -5.015 -15.537 1.00 97.38 193 LYS A C 1
ATOM 1565 O O . LYS A 1 193 ? 25.557 -4.334 -14.543 1.00 97.38 193 LYS A O 1
ATOM 1570 N N . LEU A 1 194 ? 26.379 -4.551 -16.641 1.00 98.19 194 LEU A N 1
ATOM 1571 C CA . LEU A 1 194 ? 26.901 -3.192 -16.798 1.00 98.19 194 LEU A CA 1
ATOM 1572 C C . LEU A 1 194 ? 25.836 -2.128 -16.489 1.00 98.19 194 LEU A C 1
ATOM 1574 O O . LEU A 1 194 ? 26.047 -1.282 -15.627 1.00 98.19 194 LEU A O 1
ATOM 1578 N N . PHE A 1 195 ? 24.665 -2.207 -17.128 1.00 98.38 195 PHE A N 1
ATOM 1579 C CA . PHE A 1 195 ? 23.585 -1.239 -16.915 1.00 98.38 195 PHE A CA 1
ATOM 1580 C C . PHE A 1 195 ? 22.988 -1.310 -15.504 1.00 98.38 195 PHE A C 1
ATOM 1582 O O . PHE A 1 195 ? 22.652 -0.282 -14.918 1.00 98.38 195 PHE A O 1
ATOM 1589 N N . SER A 1 196 ? 22.875 -2.508 -14.924 1.00 98.25 196 SER A N 1
ATOM 1590 C CA . SER A 1 196 ? 22.384 -2.676 -13.552 1.00 98.25 196 SER A CA 1
ATOM 1591 C C . SER A 1 196 ? 23.356 -2.115 -12.502 1.00 98.25 196 SER A C 1
ATOM 1593 O O . SER A 1 196 ? 22.923 -1.519 -11.510 1.00 98.25 196 SER A O 1
ATOM 1595 N N . GLU A 1 197 ? 24.665 -2.270 -12.728 1.00 98.38 197 GLU A N 1
ATOM 1596 C CA . GLU A 1 197 ? 25.719 -1.702 -11.887 1.00 98.38 197 GLU A CA 1
ATOM 1597 C C . GLU A 1 197 ? 25.733 -0.181 -12.017 1.00 98.38 197 GLU A C 1
ATOM 1599 O O . GLU A 1 197 ? 25.689 0.499 -10.993 1.00 98.38 197 GLU A O 1
ATOM 1604 N N . GLU A 1 198 ? 25.667 0.346 -13.242 1.00 98.56 198 GLU A N 1
ATOM 1605 C CA . GLU A 1 198 ? 25.584 1.783 -13.513 1.00 98.56 198 GLU A CA 1
ATOM 1606 C C . GLU A 1 198 ? 24.364 2.422 -12.831 1.00 98.56 198 GLU A C 1
ATOM 1608 O O . GLU A 1 198 ? 24.512 3.390 -12.087 1.00 98.56 198 GLU A O 1
ATOM 1613 N N . LEU A 1 199 ? 23.167 1.832 -12.957 1.00 98.50 199 LEU A N 1
ATOM 1614 C CA . LEU A 1 199 ? 21.960 2.312 -12.267 1.00 98.50 199 LEU A CA 1
ATOM 1615 C C . LEU A 1 199 ? 22.167 2.386 -10.749 1.00 98.50 199 LEU A C 1
ATOM 1617 O O . LEU A 1 199 ? 21.805 3.367 -10.091 1.00 98.50 199 LEU A O 1
ATOM 1621 N N . SER A 1 200 ? 22.759 1.333 -10.179 1.00 98.38 200 SER A N 1
ATOM 1622 C CA . SER A 1 200 ? 23.051 1.272 -8.751 1.00 98.38 200 SER A CA 1
ATOM 1623 C C . SER A 1 200 ? 24.096 2.312 -8.336 1.00 98.38 200 SER A C 1
ATOM 1625 O O . SER A 1 200 ? 23.974 2.859 -7.238 1.00 98.38 200 SER A O 1
ATOM 1627 N N . GLN A 1 201 ? 25.108 2.580 -9.166 1.00 98.31 201 GLN A N 1
ATOM 1628 C CA . GLN A 1 201 ? 26.138 3.585 -8.894 1.00 98.31 201 GLN A CA 1
ATOM 1629 C C . GLN A 1 201 ? 25.587 5.005 -9.007 1.00 98.31 201 GLN A C 1
ATOM 1631 O O . GLN A 1 201 ? 25.814 5.802 -8.097 1.00 98.31 201 GLN A O 1
ATOM 1636 N N . ARG A 1 202 ? 24.779 5.312 -10.031 1.00 98.06 202 ARG A N 1
ATOM 1637 C CA . ARG A 1 202 ? 24.085 6.606 -10.150 1.00 98.06 202 ARG A CA 1
ATOM 1638 C C . ARG A 1 202 ? 23.216 6.882 -8.929 1.00 98.06 202 ARG A C 1
ATOM 1640 O O . ARG A 1 202 ? 23.293 7.962 -8.349 1.00 98.06 202 ARG A O 1
ATOM 1647 N N . TYR A 1 203 ? 22.448 5.891 -8.471 1.00 97.88 203 TYR A N 1
ATOM 1648 C CA . TYR A 1 203 ? 21.639 6.046 -7.261 1.00 97.88 203 TYR A CA 1
ATOM 1649 C C . TYR A 1 203 ? 22.493 6.233 -5.998 1.00 97.88 203 TYR A C 1
ATOM 1651 O O . TYR A 1 203 ? 22.194 7.104 -5.184 1.00 97.88 203 TYR A O 1
ATOM 1659 N N . LEU A 1 204 ? 23.586 5.475 -5.843 1.00 97.25 204 LEU A N 1
ATOM 1660 C CA . LEU A 1 204 ? 24.544 5.657 -4.746 1.00 97.25 204 LEU A CA 1
ATOM 1661 C C . LEU A 1 204 ? 25.200 7.042 -4.765 1.00 97.25 204 LEU A C 1
ATOM 1663 O O . LEU A 1 204 ? 25.416 7.621 -3.701 1.00 97.25 204 LEU A O 1
ATOM 1667 N N . HIS A 1 205 ? 25.489 7.586 -5.945 1.00 97.00 205 HIS A N 1
ATOM 1668 C CA . HIS A 1 205 ? 26.112 8.897 -6.101 1.00 97.00 205 HIS A CA 1
ATOM 1669 C C . HIS A 1 205 ? 25.246 10.024 -5.524 1.00 97.00 205 HIS A C 1
ATOM 1671 O O . HIS A 1 205 ? 25.776 10.977 -4.949 1.00 97.00 205 HIS A O 1
ATOM 1677 N N . LEU A 1 206 ? 23.915 9.877 -5.571 1.00 95.69 206 LEU A N 1
ATOM 1678 C CA . LEU A 1 206 ? 22.978 10.840 -4.985 1.00 95.69 206 LEU A CA 1
ATOM 1679 C C . LEU A 1 206 ? 23.128 11.006 -3.467 1.00 95.69 206 LEU A C 1
ATOM 1681 O O . LEU A 1 206 ? 22.618 11.979 -2.916 1.00 95.69 206 LEU A O 1
ATOM 1685 N N . ASN A 1 207 ? 23.861 10.126 -2.773 1.00 94.56 207 ASN A N 1
ATOM 1686 C CA . ASN A 1 207 ? 24.201 10.326 -1.362 1.00 94.56 207 ASN A CA 1
ATOM 1687 C C . ASN A 1 207 ? 24.816 11.695 -1.076 1.00 94.56 207 ASN A C 1
ATOM 1689 O O . ASN A 1 207 ? 24.505 12.278 -0.036 1.00 94.56 207 ASN A O 1
ATOM 1693 N N . LYS A 1 208 ? 25.637 12.204 -2.005 1.00 93.75 208 LYS A N 1
ATOM 1694 C CA . LYS A 1 208 ? 26.307 13.508 -1.901 1.00 93.75 208 LYS A CA 1
ATOM 1695 C C . LYS A 1 208 ? 25.326 14.679 -1.819 1.00 93.75 208 LYS A C 1
ATOM 1697 O O . LYS A 1 208 ? 25.657 15.705 -1.242 1.00 93.75 208 LYS A O 1
ATOM 1702 N N . PHE A 1 209 ? 24.129 14.504 -2.374 1.00 92.81 209 PHE A N 1
ATOM 1703 C CA . PHE A 1 209 ? 23.112 15.547 -2.507 1.00 92.81 209 PHE A CA 1
ATOM 1704 C C . PHE A 1 209 ? 21.859 15.267 -1.675 1.00 92.81 209 PHE A C 1
ATOM 1706 O O . PHE A 1 209 ? 20.907 16.035 -1.728 1.00 92.81 209 PHE A O 1
ATOM 1713 N N . CYS A 1 210 ? 21.822 14.161 -0.925 1.00 91.56 210 CYS A N 1
ATOM 1714 C CA . CYS A 1 210 ? 20.628 13.760 -0.190 1.00 91.56 210 CYS A CA 1
ATOM 1715 C C . CYS A 1 210 ? 20.464 14.628 1.084 1.00 91.56 210 CYS A C 1
ATOM 1717 O O . CYS A 1 210 ? 21.385 14.690 1.905 1.00 91.56 210 CYS A O 1
ATOM 1719 N N . PRO A 1 211 ? 19.322 15.309 1.279 1.00 92.31 211 PRO A N 1
ATOM 1720 C CA . PRO A 1 211 ? 19.037 16.047 2.510 1.00 92.31 211 PRO A CA 1
ATOM 1721 C C . PRO A 1 211 ? 18.935 15.147 3.749 1.00 92.31 211 PRO A C 1
ATOM 1723 O O . PRO A 1 211 ? 18.662 13.949 3.652 1.00 92.31 211 PRO A O 1
ATOM 1726 N N . ASN A 1 212 ? 19.087 15.744 4.935 1.00 89.75 212 ASN A N 1
ATOM 1727 C CA . ASN A 1 212 ? 18.914 15.042 6.215 1.00 89.75 212 ASN A CA 1
ATOM 1728 C C . ASN A 1 212 ? 17.452 14.680 6.528 1.00 89.75 212 ASN A C 1
ATOM 1730 O O . ASN A 1 212 ? 17.215 13.815 7.368 1.00 89.75 212 ASN A O 1
ATOM 1734 N N . ASP A 1 213 ? 16.486 15.278 5.826 1.00 89.00 213 ASP A N 1
ATOM 1735 C CA . ASP A 1 213 ? 15.055 14.996 6.007 1.00 89.00 213 ASP A CA 1
ATOM 1736 C C . ASP A 1 213 ? 14.664 13.583 5.547 1.00 89.00 213 ASP A C 1
ATOM 1738 O O . ASP A 1 213 ? 13.643 13.028 5.966 1.00 89.00 213 ASP A O 1
ATOM 1742 N N . PHE A 1 214 ? 15.483 12.955 4.698 1.00 90.88 214 PHE A N 1
ATOM 1743 C CA . PHE A 1 214 ? 15.273 11.569 4.311 1.00 90.88 214 PHE A CA 1
ATOM 1744 C C . PHE A 1 214 ? 15.775 10.618 5.397 1.00 90.88 214 PHE A C 1
ATOM 1746 O O . PHE A 1 214 ? 16.970 10.484 5.649 1.00 90.88 214 PHE A O 1
ATOM 1753 N N . ALA A 1 215 ? 14.845 9.850 5.971 1.00 86.38 215 ALA A N 1
ATOM 1754 C CA . ALA A 1 215 ? 15.133 8.868 7.019 1.00 86.38 215 ALA A CA 1
ATOM 1755 C C . ALA A 1 215 ? 16.161 7.788 6.623 1.00 86.38 215 ALA A C 1
ATOM 1757 O O . ALA A 1 215 ? 16.729 7.123 7.491 1.00 86.38 215 ALA A O 1
ATOM 1758 N N . ARG A 1 216 ? 16.359 7.552 5.320 1.00 89.56 216 ARG A N 1
ATOM 1759 C CA . ARG A 1 216 ? 17.387 6.650 4.793 1.00 89.56 216 ARG A CA 1
ATOM 1760 C C . ARG A 1 216 ? 18.034 7.241 3.554 1.00 89.56 216 ARG A C 1
ATOM 1762 O O . ARG A 1 216 ? 17.368 7.840 2.718 1.00 89.56 216 ARG A O 1
ATOM 1769 N N . ARG A 1 217 ? 19.331 6.990 3.452 1.00 92.44 217 ARG A N 1
ATOM 1770 C CA . ARG A 1 217 ? 20.213 7.419 2.375 1.00 92.44 217 ARG A CA 1
ATOM 1771 C C . ARG A 1 217 ? 20.162 6.441 1.187 1.00 92.44 217 ARG A C 1
ATOM 1773 O O . ARG A 1 217 ? 19.945 5.247 1.423 1.00 92.44 217 ARG A O 1
ATOM 1780 N N . PRO A 1 218 ? 20.353 6.906 -0.065 1.00 94.88 218 PRO A N 1
ATOM 1781 C CA . PRO A 1 218 ? 20.477 6.027 -1.224 1.00 94.88 218 PRO A CA 1
ATOM 1782 C C . PRO A 1 218 ? 21.511 4.921 -1.009 1.00 94.88 218 PRO A C 1
ATOM 1784 O O . PRO A 1 218 ? 22.599 5.147 -0.484 1.00 94.88 218 PRO A O 1
ATOM 1787 N N . ARG A 1 219 ? 21.196 3.700 -1.432 1.00 94.25 219 ARG A N 1
ATOM 1788 C CA . ARG A 1 219 ? 22.121 2.564 -1.364 1.00 94.25 219 ARG A CA 1
ATOM 1789 C C . ARG A 1 219 ? 21.899 1.616 -2.532 1.00 94.25 219 ARG A C 1
ATOM 1791 O O . ARG A 1 219 ? 20.915 1.759 -3.249 1.00 94.25 219 ARG A O 1
ATOM 1798 N N . SER A 1 220 ? 22.789 0.638 -2.701 1.00 96.75 220 SER A N 1
ATOM 1799 C CA . SER A 1 220 ? 22.780 -0.237 -3.876 1.00 96.75 220 SER A CA 1
ATOM 1800 C C . SER A 1 220 ? 21.407 -0.850 -4.185 1.00 96.75 220 SER A C 1
ATOM 1802 O O . SER A 1 220 ? 20.747 -1.417 -3.307 1.00 96.75 220 SER A O 1
ATOM 1804 N N . LEU A 1 221 ? 21.025 -0.769 -5.462 1.00 97.62 221 LEU A N 1
ATOM 1805 C CA . LEU A 1 221 ? 19.773 -1.302 -6.005 1.00 97.62 221 LEU A CA 1
ATOM 1806 C C . LEU A 1 221 ? 19.883 -2.774 -6.432 1.00 97.62 221 LEU A C 1
ATOM 1808 O O . LEU A 1 221 ? 18.868 -3.404 -6.707 1.00 97.62 221 LEU A O 1
ATOM 1812 N N . LEU A 1 222 ? 21.089 -3.357 -6.418 1.00 97.56 222 LEU A N 1
ATOM 1813 C CA . LEU A 1 222 ? 21.356 -4.723 -6.894 1.00 97.56 222 LEU A CA 1
ATOM 1814 C C . LEU A 1 222 ? 20.688 -5.823 -6.051 1.00 97.56 222 LEU A C 1
ATOM 1816 O O . LEU A 1 222 ? 20.660 -6.985 -6.445 1.00 97.56 222 LEU A O 1
ATOM 1820 N N . LYS A 1 223 ? 20.167 -5.483 -4.866 1.00 95.50 223 LYS A N 1
ATOM 1821 C CA . LYS A 1 223 ? 19.409 -6.403 -4.002 1.00 95.50 223 LYS A CA 1
ATOM 1822 C C . LYS A 1 223 ? 18.079 -5.759 -3.598 1.00 95.50 223 LYS A C 1
ATOM 1824 O O . LYS A 1 223 ? 17.950 -5.367 -2.431 1.00 95.50 223 LYS A O 1
ATOM 1829 N N . PRO A 1 224 ? 17.095 -5.655 -4.517 1.00 94.62 224 PRO A N 1
ATOM 1830 C CA . PRO A 1 224 ? 15.858 -4.919 -4.263 1.00 94.62 224 PRO A CA 1
ATOM 1831 C C . PRO A 1 224 ? 15.140 -5.410 -3.002 1.00 94.62 224 PRO A C 1
ATOM 1833 O O . PRO A 1 224 ? 14.839 -4.607 -2.125 1.00 94.62 224 PRO A O 1
ATOM 1836 N N . GLY A 1 225 ? 15.011 -6.728 -2.807 1.00 92.19 225 GLY A N 1
ATOM 1837 C CA . GLY A 1 225 ? 14.374 -7.315 -1.617 1.00 92.19 225 GLY A CA 1
ATOM 1838 C C . GLY A 1 225 ? 14.993 -6.969 -0.249 1.00 92.19 225 GLY A C 1
ATOM 1839 O O . GLY A 1 225 ? 14.406 -7.291 0.782 1.00 92.19 225 GLY A O 1
ATOM 1840 N N . LYS A 1 226 ? 16.167 -6.319 -0.188 1.00 93.38 226 LYS A N 1
ATOM 1841 C CA . LYS A 1 226 ? 16.753 -5.844 1.080 1.00 93.38 226 LYS A CA 1
ATOM 1842 C C . LYS A 1 226 ? 16.368 -4.406 1.427 1.00 93.38 226 LYS A C 1
ATOM 1844 O O . LYS A 1 226 ? 16.607 -3.995 2.568 1.00 93.38 226 LYS A O 1
ATOM 1849 N N . LEU A 1 227 ? 15.909 -3.620 0.455 1.00 95.38 227 LEU A N 1
ATOM 1850 C CA . LEU A 1 227 ? 15.537 -2.215 0.631 1.00 95.38 227 LEU A CA 1
ATOM 1851 C C . LEU A 1 227 ? 14.223 -2.099 1.409 1.00 95.38 227 LEU A C 1
ATOM 1853 O O . LEU A 1 227 ? 13.448 -3.047 1.538 1.00 95.38 227 LEU A O 1
ATOM 1857 N N . LYS A 1 228 ? 13.997 -0.926 1.981 1.00 94.50 228 LYS A N 1
ATOM 1858 C CA . LYS A 1 228 ? 12.834 -0.611 2.804 1.00 94.50 228 LYS A CA 1
ATOM 1859 C C . LYS A 1 228 ? 11.917 0.369 2.084 1.00 94.50 228 LYS A C 1
ATOM 1861 O O . LYS A 1 228 ? 12.346 1.102 1.201 1.00 94.50 228 LYS A O 1
ATOM 1866 N N . ALA A 1 229 ? 10.668 0.450 2.537 1.00 95.25 229 ALA A N 1
ATOM 1867 C CA . ALA A 1 229 ? 9.648 1.335 1.971 1.00 95.25 229 ALA A CA 1
ATOM 1868 C C . ALA A 1 229 ? 10.119 2.788 1.785 1.00 95.25 229 ALA A C 1
ATOM 1870 O O . ALA A 1 229 ? 9.887 3.377 0.737 1.00 95.25 229 ALA A O 1
ATOM 1871 N N . THR A 1 230 ? 10.828 3.355 2.768 1.00 94.88 230 THR A N 1
ATOM 1872 C CA . THR A 1 230 ? 11.350 4.728 2.676 1.00 94.88 230 THR A CA 1
ATOM 1873 C C . THR A 1 230 ? 12.394 4.902 1.570 1.00 94.88 230 THR A C 1
ATOM 1875 O O . THR A 1 230 ? 12.441 5.955 0.943 1.00 94.88 230 THR A O 1
ATOM 1878 N N . GLU A 1 231 ? 13.199 3.873 1.294 1.00 96.19 231 GLU A N 1
ATOM 1879 C CA . GLU A 1 231 ? 14.190 3.883 0.211 1.00 96.19 231 GLU A CA 1
ATOM 1880 C C . GLU A 1 231 ? 13.508 3.760 -1.156 1.00 96.19 231 GLU A C 1
ATOM 1882 O O . GLU A 1 231 ? 13.914 4.431 -2.099 1.00 96.19 231 GLU A O 1
ATOM 1887 N N . PHE A 1 232 ? 12.436 2.966 -1.259 1.00 97.44 232 PHE A N 1
ATOM 1888 C CA . PHE A 1 232 ? 11.629 2.877 -2.480 1.00 97.44 232 PHE A CA 1
ATOM 1889 C C . PHE A 1 232 ? 10.830 4.146 -2.762 1.00 97.44 232 PHE A C 1
ATOM 1891 O O . PHE A 1 232 ? 10.726 4.546 -3.917 1.00 97.44 232 PHE A O 1
ATOM 1898 N N . ARG A 1 233 ? 10.302 4.801 -1.723 1.00 96.31 233 ARG A N 1
ATOM 1899 C CA . ARG A 1 233 ? 9.665 6.118 -1.840 1.00 96.31 233 ARG A CA 1
ATOM 1900 C C . ARG A 1 233 ? 10.651 7.150 -2.375 1.00 96.31 233 ARG A C 1
ATOM 1902 O O . ARG A 1 233 ? 10.328 7.856 -3.325 1.00 96.31 233 ARG A O 1
ATOM 1909 N N . HIS A 1 234 ? 11.856 7.199 -1.801 1.00 96.25 234 HIS A N 1
ATOM 1910 C CA . HIS A 1 234 ? 12.919 8.082 -2.279 1.00 96.25 234 HIS A CA 1
ATOM 1911 C C . HIS A 1 234 ? 13.272 7.788 -3.746 1.00 96.25 234 HIS A C 1
ATOM 1913 O O . HIS A 1 234 ? 13.278 8.694 -4.579 1.00 96.25 234 HIS A O 1
ATOM 1919 N N . PHE A 1 235 ? 13.508 6.514 -4.079 1.00 97.75 235 PHE A N 1
ATOM 1920 C CA . PHE A 1 235 ? 13.813 6.105 -5.446 1.00 97.75 235 PHE A CA 1
ATOM 1921 C C . PHE A 1 235 ? 12.712 6.525 -6.429 1.00 97.75 235 PHE A C 1
ATOM 1923 O O . PHE A 1 235 ? 13.004 7.209 -7.404 1.00 97.75 235 PHE A O 1
ATOM 1930 N N . LEU A 1 236 ? 11.452 6.171 -6.158 1.00 97.94 236 LEU A N 1
ATOM 1931 C CA . LEU A 1 236 ? 10.339 6.431 -7.070 1.00 97.94 236 LEU A CA 1
ATOM 1932 C C . LEU A 1 236 ? 10.085 7.932 -7.256 1.00 97.94 236 LEU A C 1
ATOM 1934 O O . LEU A 1 236 ? 10.036 8.397 -8.388 1.00 97.94 236 LEU A O 1
ATOM 1938 N N . LEU A 1 237 ? 9.934 8.690 -6.168 1.00 96.06 237 LEU A N 1
ATOM 1939 C CA . LEU A 1 237 ? 9.447 10.072 -6.248 1.00 96.06 237 LEU A CA 1
ATOM 1940 C C . LEU A 1 237 ? 10.531 11.105 -6.581 1.00 96.06 237 LEU A C 1
ATOM 1942 O O . LEU A 1 237 ? 10.189 12.182 -7.069 1.00 96.06 237 LEU A O 1
ATOM 1946 N N . TYR A 1 238 ? 11.806 10.802 -6.311 1.00 95.31 238 TYR A N 1
ATOM 1947 C CA . TYR A 1 238 ? 12.886 11.796 -6.385 1.00 95.31 238 TYR A CA 1
ATOM 1948 C C . TYR A 1 238 ? 14.033 11.392 -7.311 1.00 95.31 238 TYR A C 1
ATOM 1950 O O . TYR A 1 238 ? 14.525 12.226 -8.062 1.00 95.31 238 TYR A O 1
ATOM 1958 N N . ALA A 1 239 ? 14.487 10.137 -7.257 1.00 96.44 239 ALA A N 1
ATOM 1959 C CA . ALA A 1 239 ? 15.725 9.752 -7.939 1.00 96.44 239 ALA A CA 1
ATOM 1960 C C . ALA A 1 239 ? 15.511 9.154 -9.333 1.00 96.44 239 ALA A C 1
ATOM 1962 O O . ALA A 1 239 ? 16.303 9.410 -10.239 1.00 96.44 239 ALA A O 1
ATOM 1963 N N . SER A 1 240 ? 14.476 8.329 -9.499 1.00 96.81 240 SER A N 1
ATOM 1964 C CA . SER A 1 240 ? 14.288 7.481 -10.682 1.00 96.81 240 SER A CA 1
ATOM 1965 C C . SER A 1 240 ? 14.179 8.278 -11.982 1.00 96.81 240 SER A C 1
ATOM 1967 O O . SER A 1 240 ? 14.711 7.839 -12.993 1.00 96.81 240 SER A O 1
ATOM 1969 N N . SER A 1 241 ? 13.609 9.485 -11.947 1.00 91.69 241 SER A N 1
ATOM 1970 C CA . SER A 1 241 ? 13.522 10.383 -13.107 1.00 91.69 241 SER A CA 1
ATOM 1971 C C . SER A 1 241 ? 14.871 10.869 -13.639 1.00 91.69 241 SER A C 1
ATOM 1973 O O . SER A 1 241 ? 14.912 11.444 -14.714 1.00 91.69 241 SER A O 1
ATOM 1975 N N . VAL A 1 242 ? 15.954 10.703 -12.877 1.00 93.94 242 VAL A N 1
ATOM 1976 C CA . VAL A 1 242 ? 17.308 11.099 -13.286 1.00 93.94 242 VAL A CA 1
ATOM 1977 C C . VAL A 1 242 ? 18.183 9.866 -13.470 1.00 93.94 242 VAL A C 1
ATOM 1979 O O . VAL A 1 242 ? 18.856 9.718 -14.483 1.00 93.94 242 VAL A O 1
ATOM 1982 N N . VAL A 1 243 ? 18.173 8.943 -12.504 1.00 97.56 243 VAL A N 1
ATOM 1983 C CA . VAL A 1 243 ? 19.114 7.812 -12.525 1.00 97.56 243 VAL A CA 1
ATOM 1984 C C . VAL A 1 243 ? 18.753 6.744 -13.554 1.00 97.56 243 VAL A C 1
ATOM 1986 O O . VAL A 1 243 ? 19.629 5.970 -13.925 1.00 97.56 243 VAL A O 1
ATOM 1989 N N . CYS A 1 244 ? 17.495 6.683 -14.003 1.00 97.94 244 CYS A N 1
ATOM 1990 C CA . CYS A 1 244 ? 17.045 5.708 -14.998 1.00 97.94 244 CYS A CA 1
ATOM 1991 C C . CYS A 1 244 ? 17.255 6.160 -16.450 1.00 97.94 244 CYS A C 1
ATOM 1993 O O . CYS A 1 244 ? 17.176 5.311 -17.341 1.00 97.94 244 CYS A O 1
ATOM 1995 N N . GLU A 1 245 ? 17.508 7.451 -16.692 1.00 96.94 245 GLU A N 1
ATOM 1996 C CA . GLU A 1 245 ? 17.729 7.988 -18.040 1.00 96.94 245 GLU A CA 1
ATOM 1997 C C . GLU A 1 245 ? 18.895 7.272 -18.723 1.00 96.94 245 GLU A C 1
ATOM 1999 O O . GLU A 1 245 ? 19.922 7.011 -18.096 1.00 96.94 245 GLU A O 1
ATOM 2004 N N . GLU A 1 246 ? 18.720 6.935 -20.001 1.00 96.44 246 GLU A N 1
ATOM 2005 C CA . GLU A 1 246 ? 19.716 6.240 -20.839 1.00 96.44 246 GLU A CA 1
ATOM 2006 C C . GLU A 1 246 ? 20.119 4.830 -20.359 1.00 96.44 246 GLU A C 1
ATOM 2008 O O . GLU A 1 246 ? 20.956 4.181 -20.981 1.00 96.44 246 GLU A O 1
ATOM 2013 N N . ILE A 1 247 ? 19.512 4.324 -19.279 1.00 97.88 247 ILE A N 1
ATOM 2014 C CA . ILE A 1 247 ? 19.744 2.969 -18.761 1.00 97.88 247 ILE A CA 1
ATOM 2015 C C . ILE A 1 247 ? 18.529 2.077 -18.998 1.00 97.88 247 ILE A C 1
ATOM 2017 O O . ILE A 1 247 ? 18.660 0.938 -19.447 1.00 97.88 247 ILE A O 1
ATOM 2021 N N . ILE A 1 248 ? 17.340 2.569 -18.645 1.00 97.00 248 ILE A N 1
ATOM 2022 C CA . ILE A 1 248 ? 16.095 1.815 -18.792 1.00 97.00 248 ILE A CA 1
ATOM 2023 C C . ILE A 1 248 ? 15.557 2.017 -20.216 1.00 97.00 248 ILE A C 1
ATOM 2025 O O . ILE A 1 248 ? 15.477 3.163 -20.662 1.00 97.00 248 ILE A O 1
ATOM 2029 N N . PRO A 1 249 ? 15.129 0.950 -20.924 1.00 95.62 249 PRO A N 1
ATOM 2030 C CA . PRO A 1 249 ? 14.499 1.086 -22.235 1.00 95.62 249 PRO A CA 1
ATOM 2031 C C . PRO A 1 249 ? 13.344 2.094 -22.225 1.00 95.62 249 PRO A C 1
ATOM 2033 O O . PRO A 1 249 ? 12.523 2.097 -21.305 1.00 95.62 249 PRO A O 1
ATOM 2036 N N . MET A 1 250 ? 13.259 2.935 -23.259 1.00 96.31 250 MET A N 1
ATOM 2037 C CA . MET A 1 250 ? 12.370 4.105 -23.270 1.00 96.31 250 MET A CA 1
ATOM 2038 C C . MET A 1 250 ? 10.896 3.759 -23.005 1.00 96.31 250 MET A C 1
ATOM 2040 O O . MET A 1 250 ? 10.223 4.455 -22.252 1.00 96.31 250 MET A O 1
ATOM 2044 N N . ASN A 1 251 ? 10.394 2.651 -23.554 1.00 96.38 251 ASN A N 1
ATOM 2045 C CA . ASN A 1 251 ? 9.026 2.179 -23.310 1.00 96.38 251 ASN A CA 1
ATOM 2046 C C . ASN A 1 251 ? 8.764 1.834 -21.828 1.00 96.38 251 ASN A C 1
ATOM 2048 O O . ASN A 1 251 ? 7.716 2.180 -21.284 1.00 96.38 251 ASN A O 1
ATOM 2052 N N . GLN A 1 252 ? 9.728 1.207 -21.153 1.00 97.12 252 GLN A N 1
ATOM 2053 C CA . GLN A 1 252 ? 9.661 0.883 -19.727 1.00 97.12 252 GLN A CA 1
ATOM 2054 C C . GLN A 1 252 ? 9.845 2.122 -18.845 1.00 97.12 252 GLN A C 1
ATOM 2056 O O . GLN A 1 252 ? 9.211 2.237 -17.796 1.00 97.12 252 GLN A O 1
ATOM 2061 N N . LEU A 1 253 ? 10.684 3.069 -19.271 1.00 97.50 253 LEU A N 1
ATOM 2062 C CA . LEU A 1 253 ? 10.869 4.336 -18.571 1.00 97.50 253 LEU A CA 1
ATOM 2063 C C . LEU A 1 253 ? 9.606 5.201 -18.645 1.00 97.50 253 LEU A C 1
ATOM 2065 O O . LEU A 1 253 ? 9.158 5.724 -17.628 1.00 97.50 253 LEU A O 1
ATOM 2069 N N . VAL A 1 254 ? 8.984 5.301 -19.823 1.00 98.00 254 VAL A N 1
ATOM 2070 C CA . VAL A 1 254 ? 7.684 5.962 -20.000 1.00 98.00 254 VAL A CA 1
ATOM 2071 C C . VAL A 1 254 ? 6.620 5.287 -19.137 1.00 98.00 254 VAL A C 1
ATOM 2073 O O . VAL A 1 254 ? 5.863 5.976 -18.456 1.00 98.00 254 VAL A O 1
ATOM 2076 N N . HIS A 1 255 ? 6.587 3.954 -19.082 1.00 98.31 255 HIS A N 1
ATOM 2077 C CA . HIS A 1 255 ? 5.685 3.223 -18.187 1.00 98.31 255 HIS A CA 1
ATOM 2078 C C . HIS A 1 255 ? 5.898 3.591 -16.710 1.00 98.31 255 HIS A C 1
ATOM 2080 O O . HIS A 1 255 ? 4.939 3.981 -16.047 1.00 98.31 255 HIS A O 1
ATOM 2086 N N . LEU A 1 256 ? 7.142 3.605 -16.216 1.00 98.44 256 LEU A N 1
ATOM 2087 C CA . LEU A 1 256 ? 7.457 4.071 -14.858 1.00 98.44 256 LEU A CA 1
ATOM 2088 C C . LEU A 1 256 ? 7.025 5.532 -14.631 1.00 98.44 256 LEU A C 1
ATOM 2090 O O . LEU A 1 256 ? 6.480 5.854 -13.575 1.00 98.44 256 LEU A O 1
ATOM 2094 N N . ARG A 1 257 ? 7.242 6.421 -15.609 1.00 98.38 257 ARG A N 1
ATOM 2095 C CA . ARG A 1 257 ? 6.895 7.849 -15.507 1.00 98.38 257 ARG A CA 1
ATOM 2096 C C . ARG A 1 257 ? 5.404 8.073 -15.275 1.00 98.38 257 ARG A C 1
ATOM 2098 O O . ARG A 1 257 ? 5.070 8.963 -14.501 1.00 98.38 257 ARG A O 1
ATOM 2105 N N . HIS A 1 258 ? 4.521 7.251 -15.841 1.00 98.69 258 HIS A N 1
ATOM 2106 C CA . HIS A 1 258 ? 3.087 7.331 -15.542 1.00 98.69 258 HIS A CA 1
ATOM 2107 C C . HIS A 1 258 ? 2.803 7.106 -14.047 1.00 98.69 258 HIS A C 1
ATOM 2109 O O . HIS A 1 258 ? 2.066 7.877 -13.432 1.00 98.69 258 HIS A O 1
ATOM 2115 N N . LEU A 1 259 ? 3.450 6.110 -13.430 1.00 98.69 259 LEU A N 1
ATOM 2116 C CA . LEU A 1 259 ? 3.341 5.888 -11.987 1.00 98.69 259 LEU A CA 1
ATOM 2117 C C . LEU A 1 259 ? 3.931 7.062 -11.189 1.00 98.69 259 LEU A C 1
ATOM 2119 O O . LEU A 1 259 ? 3.331 7.496 -10.208 1.00 98.69 259 LEU A O 1
ATOM 2123 N N . ILE A 1 260 ? 5.081 7.599 -11.607 1.00 98.44 260 ILE A N 1
ATOM 2124 C CA . ILE A 1 260 ? 5.724 8.745 -10.941 1.00 98.44 260 ILE A CA 1
ATOM 2125 C C . ILE A 1 260 ? 4.820 9.978 -10.978 1.00 98.44 260 ILE A C 1
ATOM 2127 O O . ILE A 1 260 ? 4.629 10.609 -9.942 1.00 98.44 260 ILE A O 1
ATOM 2131 N N . ILE A 1 261 ? 4.265 10.321 -12.144 1.00 98.44 261 ILE A N 1
ATOM 2132 C CA . ILE A 1 261 ? 3.393 11.490 -12.322 1.00 98.44 261 ILE A CA 1
ATOM 2133 C C . ILE A 1 261 ? 2.175 11.370 -11.408 1.00 98.44 261 ILE A C 1
ATOM 2135 O O . ILE A 1 261 ? 1.930 12.272 -10.607 1.00 98.44 261 ILE A O 1
ATOM 2139 N N . ALA A 1 262 ? 1.474 10.232 -11.459 1.00 98.56 262 ALA A N 1
ATOM 2140 C CA . ALA A 1 262 ? 0.305 9.999 -10.620 1.00 98.56 262 ALA A CA 1
ATOM 2141 C C . ALA A 1 262 ? 0.645 10.127 -9.127 1.00 98.56 262 ALA A C 1
ATOM 2143 O O . ALA A 1 262 ? -0.012 10.860 -8.392 1.00 98.56 262 ALA A O 1
ATOM 2144 N N . MET A 1 263 ? 1.726 9.482 -8.679 1.00 98.38 263 MET A N 1
ATOM 2145 C CA . MET A 1 263 ? 2.118 9.523 -7.271 1.00 98.38 263 MET A CA 1
ATOM 2146 C C . MET A 1 263 ? 2.590 10.904 -6.813 1.00 98.38 263 MET A C 1
ATOM 2148 O O . MET A 1 263 ? 2.281 11.303 -5.694 1.00 98.38 263 MET A O 1
ATOM 2152 N N . ARG A 1 264 ? 3.304 11.665 -7.651 1.00 97.75 264 ARG A N 1
ATOM 2153 C CA . ARG A 1 264 ? 3.708 13.038 -7.308 1.00 97.75 264 ARG A CA 1
ATOM 2154 C C . ARG A 1 264 ? 2.498 13.956 -7.162 1.00 97.75 264 ARG A C 1
ATOM 2156 O O . ARG A 1 264 ? 2.472 14.732 -6.211 1.00 97.75 264 ARG A O 1
ATOM 2163 N N . ILE A 1 265 ? 1.499 13.818 -8.037 1.00 98.44 265 ILE A N 1
ATOM 2164 C CA . ILE A 1 265 ? 0.220 14.529 -7.910 1.00 98.44 265 ILE A CA 1
ATOM 2165 C C . ILE A 1 265 ? -0.468 14.135 -6.601 1.00 98.44 265 ILE A C 1
ATOM 2167 O O . ILE A 1 265 ? -0.829 14.998 -5.812 1.00 98.44 265 ILE A O 1
ATOM 2171 N N . PHE A 1 266 ? -0.593 12.844 -6.304 1.00 98.12 266 PHE A N 1
ATOM 2172 C CA . PHE A 1 266 ? -1.298 12.400 -5.100 1.00 98.12 266 PHE A CA 1
ATOM 2173 C C . PHE A 1 266 ? -0.567 12.679 -3.777 1.00 98.12 266 PHE A C 1
ATOM 2175 O O . PHE A 1 266 ? -1.188 12.641 -2.717 1.00 98.12 266 PHE A O 1
ATOM 2182 N N . CYS A 1 267 ? 0.734 12.973 -3.811 1.00 96.19 267 CYS A N 1
ATOM 2183 C CA . CYS A 1 267 ? 1.525 13.345 -2.634 1.00 96.19 267 CYS A CA 1
ATOM 2184 C C . CYS A 1 267 ? 1.579 14.863 -2.377 1.00 96.19 267 CYS A C 1
ATOM 2186 O O . CYS A 1 267 ? 2.216 15.287 -1.406 1.00 96.19 267 CYS A O 1
ATOM 2188 N N . GLN A 1 268 ? 0.945 15.690 -3.215 1.00 95.25 268 GLN A N 1
ATOM 2189 C CA . GLN A 1 268 ? 0.890 17.140 -3.019 1.00 95.25 268 GLN A CA 1
ATOM 2190 C C . GLN A 1 268 ? -0.379 17.574 -2.269 1.00 95.25 268 GLN A C 1
ATOM 2192 O O . GLN A 1 268 ? -1.335 16.815 -2.107 1.00 95.25 268 GLN A O 1
ATOM 2197 N N . ASN A 1 269 ? -0.383 18.815 -1.787 1.00 94.12 269 ASN A N 1
ATOM 2198 C CA . ASN A 1 269 ? -1.574 19.440 -1.209 1.00 94.12 269 ASN A CA 1
ATOM 2199 C C . ASN A 1 269 ? -2.331 20.223 -2.293 1.00 94.12 269 ASN A C 1
ATOM 2201 O O . ASN A 1 269 ? -1.708 20.692 -3.239 1.00 94.12 269 ASN A O 1
ATOM 2205 N N . ASN A 1 270 ? -3.642 20.420 -2.115 1.00 94.19 270 ASN A N 1
ATOM 2206 C CA . ASN A 1 270 ? -4.498 21.208 -3.018 1.00 94.19 270 ASN A CA 1
ATOM 2207 C C . ASN A 1 270 ? -4.504 20.688 -4.469 1.00 94.19 270 ASN A C 1
ATOM 2209 O O . ASN A 1 270 ? -4.229 21.429 -5.407 1.00 94.19 270 ASN A O 1
ATOM 2213 N N . ILE A 1 271 ? -4.799 19.397 -4.638 1.00 97.38 271 ILE A N 1
ATOM 2214 C CA . ILE A 1 271 ? -4.901 18.751 -5.953 1.00 97.38 271 ILE A CA 1
ATOM 2215 C C . ILE A 1 271 ? -6.136 19.290 -6.686 1.00 97.38 271 ILE A C 1
ATOM 2217 O O . ILE A 1 271 ? -7.230 19.289 -6.122 1.00 97.38 271 ILE A O 1
ATOM 2221 N N . THR A 1 272 ? -5.967 19.741 -7.929 1.00 97.56 272 THR A N 1
ATOM 2222 C CA . THR A 1 272 ? -7.079 20.203 -8.773 1.00 97.56 272 THR A CA 1
ATOM 2223 C C . THR A 1 272 ? -7.768 19.039 -9.489 1.00 97.56 272 THR A C 1
ATOM 2225 O O . THR A 1 272 ? -7.189 17.968 -9.669 1.00 97.56 272 THR A O 1
ATOM 2228 N N . GLU A 1 273 ? -8.996 19.252 -9.964 1.00 97.31 273 GLU A N 1
ATOM 2229 C CA . GLU A 1 273 ? -9.721 18.251 -10.763 1.00 97.31 273 GLU A CA 1
ATOM 2230 C C . GLU A 1 273 ? -8.983 17.852 -12.048 1.00 97.31 273 GLU A C 1
ATOM 2232 O O . GLU A 1 273 ? -8.940 16.675 -12.401 1.00 97.31 273 GLU A O 1
ATOM 2237 N N . GLU A 1 274 ? -8.327 18.807 -12.709 1.00 98.19 274 GLU A N 1
ATOM 2238 C CA . GLU A 1 274 ? -7.481 18.534 -13.874 1.00 98.19 274 GLU A CA 1
ATOM 2239 C C . GLU A 1 274 ? -6.309 17.609 -13.511 1.00 98.19 274 GLU A C 1
ATOM 2241 O O . GLU A 1 274 ? -6.036 16.630 -14.204 1.00 98.19 274 GLU A O 1
ATOM 2246 N N . GLN A 1 275 ? -5.647 17.863 -12.379 1.00 98.44 275 GLN A N 1
ATOM 2247 C CA . GLN A 1 275 ? -4.563 17.009 -11.899 1.00 98.44 275 GLN A CA 1
ATOM 2248 C C . GLN A 1 275 ? -5.058 15.610 -11.519 1.00 98.44 275 GLN A C 1
ATOM 2250 O O . GLN A 1 275 ? -4.370 14.629 -11.811 1.00 98.44 275 GLN A O 1
ATOM 2255 N N . PHE A 1 276 ? -6.249 15.490 -10.919 1.00 98.38 276 PHE A N 1
ATOM 2256 C CA . PHE A 1 276 ? -6.872 14.186 -10.682 1.00 98.38 276 PHE A CA 1
ATOM 2257 C C . PHE A 1 276 ? -7.092 13.422 -11.990 1.00 98.38 276 PHE A C 1
ATOM 2259 O O . PHE A 1 276 ? -6.736 12.247 -12.059 1.00 98.38 276 PHE A O 1
ATOM 2266 N N . LEU A 1 277 ? -7.605 14.085 -13.032 1.00 98.25 277 LEU A N 1
ATOM 2267 C CA . LEU A 1 277 ? -7.830 13.471 -14.343 1.00 98.25 277 LEU A CA 1
ATOM 2268 C C . LEU A 1 277 ? -6.519 13.013 -15.004 1.00 98.25 277 LEU A C 1
ATOM 2270 O O . LEU A 1 277 ? -6.452 11.908 -15.553 1.00 98.25 277 LEU A O 1
ATOM 2274 N N . ILE A 1 278 ? -5.459 13.825 -14.916 1.00 98.56 278 ILE A N 1
ATOM 2275 C CA . ILE A 1 278 ? -4.121 13.459 -15.406 1.00 98.56 278 ILE A CA 1
ATOM 2276 C C . ILE A 1 278 ? -3.614 12.216 -14.672 1.00 98.56 278 ILE A C 1
ATOM 2278 O O . ILE A 1 278 ? -3.205 11.244 -15.308 1.00 98.56 278 ILE A O 1
ATOM 2282 N N . ALA A 1 279 ? -3.658 12.221 -13.338 1.00 98.50 279 ALA A N 1
ATOM 2283 C CA . ALA A 1 279 ? -3.164 11.113 -12.531 1.00 98.50 279 ALA A CA 1
ATOM 2284 C C . ALA A 1 279 ? -3.960 9.819 -12.774 1.00 98.50 279 ALA A C 1
ATOM 2286 O O . ALA A 1 279 ? -3.361 8.751 -12.911 1.00 98.50 279 ALA A O 1
ATOM 2287 N N . GLU A 1 280 ? -5.287 9.911 -12.889 1.00 98.38 280 GLU A N 1
ATOM 2288 C CA . GLU A 1 280 ? -6.155 8.786 -13.247 1.00 98.38 280 GLU A CA 1
ATOM 2289 C C . GLU A 1 280 ? -5.776 8.203 -14.610 1.00 98.38 280 GLU A C 1
ATOM 2291 O O . GLU A 1 280 ? -5.552 6.996 -14.734 1.00 98.38 280 GLU A O 1
ATOM 2296 N N . THR A 1 281 ? -5.624 9.066 -15.617 1.00 98.50 281 THR A N 1
ATOM 2297 C CA . THR A 1 281 ? -5.209 8.666 -16.967 1.00 98.50 281 THR A CA 1
ATOM 2298 C C . THR A 1 281 ? -3.851 7.972 -16.929 1.00 98.50 281 THR A C 1
ATOM 2300 O O . THR A 1 281 ? -3.687 6.897 -17.508 1.00 98.50 281 THR A O 1
ATOM 2303 N N . CYS A 1 282 ? -2.886 8.527 -16.190 1.00 98.75 282 CYS A N 1
ATOM 2304 C CA . CYS A 1 282 ? -1.579 7.907 -16.027 1.00 98.75 282 CYS A CA 1
ATOM 2305 C C . CYS A 1 282 ? -1.669 6.506 -15.412 1.00 98.75 282 CYS A C 1
ATOM 2307 O O . CYS A 1 282 ? -1.027 5.583 -15.912 1.00 98.75 282 CYS A O 1
ATOM 2309 N N . LEU A 1 283 ? -2.474 6.312 -14.365 1.00 98.69 283 LEU A N 1
ATOM 2310 C CA . LEU A 1 283 ? -2.634 4.994 -13.752 1.00 98.69 283 LEU A CA 1
ATOM 2311 C C . LEU A 1 283 ? -3.339 3.996 -14.674 1.00 98.69 283 LEU A C 1
ATOM 2313 O O . LEU A 1 283 ? -2.921 2.840 -14.732 1.00 98.69 283 LEU A O 1
ATOM 2317 N N . LYS A 1 284 ? -4.352 4.423 -15.437 1.00 98.44 284 LYS A N 1
ATOM 2318 C CA . LYS A 1 284 ? -5.003 3.560 -16.435 1.00 98.44 284 LYS A CA 1
ATOM 2319 C C . LYS A 1 284 ? -4.012 3.113 -17.507 1.00 98.44 284 LYS A C 1
ATOM 2321 O O . LYS A 1 284 ? -3.897 1.918 -17.771 1.00 98.44 284 LYS A O 1
ATOM 2326 N N . VAL A 1 285 ? -3.225 4.04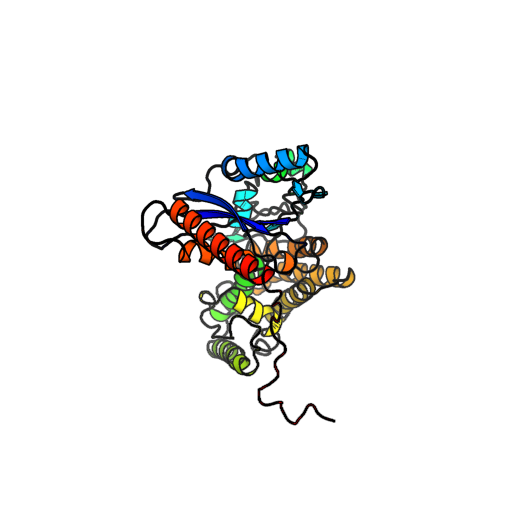0 -18.057 1.00 98.38 285 VAL A N 1
ATOM 2327 C CA . VAL A 1 285 ? -2.159 3.727 -19.025 1.00 98.38 285 VAL A CA 1
ATOM 2328 C C . VAL A 1 285 ? -1.115 2.788 -18.405 1.00 98.38 285 VAL A C 1
ATOM 2330 O O . VAL A 1 285 ? -0.745 1.784 -19.015 1.00 98.38 285 VAL A O 1
ATOM 2333 N N . TYR A 1 286 ? -0.689 3.046 -17.166 1.00 98.62 286 TYR A N 1
ATOM 2334 C CA . TYR A 1 286 ? 0.240 2.180 -16.440 1.00 98.62 286 TYR A CA 1
ATOM 2335 C C . TYR A 1 286 ? -0.268 0.733 -16.349 1.00 98.62 286 TYR A C 1
ATOM 2337 O O . TYR A 1 286 ? 0.466 -0.203 -16.672 1.00 98.62 286 TYR A O 1
ATOM 2345 N N . VAL A 1 287 ? -1.522 0.517 -15.947 1.00 98.50 287 VAL A N 1
ATOM 2346 C CA . VAL A 1 287 ? -2.080 -0.840 -15.823 1.00 98.50 287 VAL A CA 1
ATOM 2347 C C . VAL A 1 287 ? -2.237 -1.506 -17.191 1.00 98.50 287 VAL A C 1
ATOM 2349 O O . VAL A 1 287 ? -1.847 -2.665 -17.346 1.00 98.50 287 VAL A O 1
ATOM 2352 N N . THR A 1 288 ? -2.732 -0.774 -18.191 1.00 98.25 288 THR A N 1
ATOM 2353 C CA . THR A 1 288 ? -2.994 -1.294 -19.542 1.00 98.25 288 THR A CA 1
ATOM 2354 C C . THR A 1 288 ? -1.734 -1.791 -20.250 1.00 98.25 288 THR A C 1
ATOM 2356 O O . THR A 1 288 ? -1.766 -2.856 -20.860 1.00 98.25 288 THR A O 1
ATOM 2359 N N . PHE A 1 289 ? -0.609 -1.073 -20.152 1.00 97.75 289 PHE A N 1
ATOM 2360 C CA . PHE A 1 289 ? 0.629 -1.441 -20.862 1.00 97.75 289 PHE A CA 1
ATOM 2361 C C . PHE A 1 289 ? 1.556 -2.382 -20.082 1.00 97.75 289 PHE A C 1
ATOM 2363 O O . PHE A 1 289 ? 2.477 -2.963 -20.662 1.00 97.75 289 PHE A O 1
ATOM 2370 N N . ALA A 1 290 ? 1.318 -2.577 -18.782 1.00 97.69 290 ALA A N 1
ATOM 2371 C CA . ALA A 1 290 ? 2.107 -3.478 -17.945 1.00 97.69 290 ALA A CA 1
ATOM 2372 C C . ALA A 1 290 ? 2.301 -4.902 -18.526 1.00 97.69 290 ALA A C 1
ATOM 2374 O O . ALA A 1 290 ? 3.446 -5.370 -18.534 1.00 97.69 290 ALA A O 1
ATOM 2375 N N . PRO A 1 291 ? 1.263 -5.609 -19.026 1.00 96.94 291 PRO A N 1
ATOM 2376 C CA . PRO A 1 291 ? 1.438 -6.967 -19.541 1.00 96.94 291 PRO A CA 1
ATOM 2377 C C . PRO A 1 291 ? 2.293 -7.037 -20.810 1.00 96.94 291 PRO A C 1
ATOM 2379 O O . PRO A 1 291 ? 2.981 -8.034 -21.011 1.00 96.94 291 PRO A O 1
ATOM 2382 N N . ASN A 1 292 ? 2.299 -5.997 -21.643 1.00 96.44 292 ASN A N 1
ATOM 2383 C CA . ASN A 1 292 ? 3.102 -5.959 -22.868 1.00 96.44 292 ASN A CA 1
ATOM 2384 C C . ASN A 1 292 ? 4.595 -5.785 -22.567 1.00 96.44 292 ASN A C 1
ATOM 2386 O O . ASN A 1 292 ? 5.433 -6.277 -23.315 1.00 96.44 292 ASN A O 1
ATOM 2390 N N . LEU A 1 293 ? 4.927 -5.090 -21.477 1.00 96.75 293 LEU A N 1
ATOM 2391 C CA . LEU A 1 293 ? 6.310 -4.785 -21.102 1.00 96.75 293 LEU A CA 1
ATOM 2392 C C . LEU A 1 293 ? 6.938 -5.850 -20.198 1.00 96.75 293 LEU A C 1
ATOM 2394 O O . LEU A 1 293 ? 8.151 -6.039 -20.223 1.00 96.75 293 LEU A O 1
ATOM 2398 N N . TYR A 1 294 ? 6.123 -6.525 -19.384 1.00 96.62 294 TYR A N 1
ATOM 2399 C CA . TYR A 1 294 ? 6.603 -7.399 -18.311 1.00 96.62 294 TYR A CA 1
ATOM 2400 C C . TYR A 1 294 ? 5.833 -8.726 -18.200 1.00 96.62 294 TYR A C 1
ATOM 2402 O O . TYR A 1 294 ? 5.926 -9.403 -17.179 1.00 96.62 294 TYR A O 1
ATOM 2410 N N . THR A 1 295 ? 5.054 -9.102 -19.216 1.00 96.19 295 THR A N 1
ATOM 2411 C CA . THR A 1 295 ? 4.089 -10.220 -19.208 1.00 96.19 295 THR A CA 1
ATOM 2412 C C . THR A 1 295 ? 2.930 -10.069 -18.220 1.00 96.19 295 THR A C 1
ATOM 2414 O O . THR A 1 295 ? 2.949 -9.277 -17.275 1.00 96.19 295 THR A O 1
ATOM 2417 N N . LEU A 1 296 ? 1.910 -10.919 -18.381 1.00 96.12 296 LEU A N 1
ATOM 2418 C CA . LEU A 1 296 ? 0.793 -11.019 -17.437 1.00 96.12 296 LEU A CA 1
ATOM 2419 C C . LEU A 1 296 ? 1.239 -11.293 -15.993 1.00 96.12 296 LEU A C 1
ATOM 2421 O O . LEU A 1 296 ? 0.554 -10.866 -15.070 1.00 96.12 296 LEU A O 1
ATOM 2425 N N . ALA A 1 297 ? 2.395 -11.931 -15.764 1.00 95.62 297 ALA A N 1
ATOM 2426 C CA . ALA A 1 297 ? 2.890 -12.200 -14.410 1.00 95.62 297 ALA A CA 1
ATOM 2427 C C . ALA A 1 297 ? 3.176 -10.910 -13.613 1.00 95.62 297 ALA A C 1
ATOM 2429 O O . ALA A 1 297 ? 3.175 -10.923 -12.376 1.00 95.62 297 ALA A O 1
ATOM 2430 N N . PHE A 1 298 ? 3.402 -9.789 -14.305 1.00 97.00 298 PHE A N 1
ATOM 2431 C CA . PHE A 1 298 ? 3.536 -8.477 -13.687 1.00 97.00 298 PHE A CA 1
ATOM 2432 C C . PHE A 1 298 ? 2.191 -7.904 -13.230 1.00 97.00 298 PHE A C 1
ATOM 2434 O O . PHE A 1 298 ? 2.170 -7.111 -12.297 1.00 97.00 298 PHE A O 1
ATOM 2441 N N . VAL A 1 299 ? 1.052 -8.324 -13.777 1.00 97.25 299 VAL A N 1
ATOM 2442 C CA . VAL A 1 299 ? -0.268 -7.746 -13.463 1.00 97.25 299 VAL A CA 1
ATOM 2443 C C . VAL A 1 299 ? -0.894 -8.415 -12.229 1.00 97.25 299 VAL A C 1
ATOM 2445 O O . VAL A 1 299 ? -1.969 -9.003 -12.279 1.00 97.25 299 VAL A O 1
ATOM 2448 N N . SER A 1 300 ? -0.183 -8.374 -11.096 1.00 96.19 300 SER A N 1
ATOM 2449 C CA . SER A 1 300 ? -0.681 -8.899 -9.811 1.00 96.19 300 SER A CA 1
ATOM 2450 C C . SER A 1 300 ? -1.654 -7.930 -9.134 1.00 96.19 300 SER A C 1
ATOM 2452 O O . SER A 1 300 ? -1.862 -6.816 -9.611 1.00 96.19 300 SER A O 1
ATOM 2454 N N . TYR A 1 301 ? -2.177 -8.320 -7.964 1.00 97.75 301 TYR A N 1
ATOM 2455 C CA . TYR A 1 301 ? -3.097 -7.503 -7.170 1.00 97.75 301 TYR A CA 1
ATOM 2456 C C . TYR A 1 301 ? -2.652 -6.045 -7.016 1.00 97.75 301 TYR A C 1
ATOM 2458 O O . TYR A 1 301 ? -3.464 -5.162 -7.225 1.00 97.75 301 TYR A O 1
ATOM 2466 N N . ASN A 1 302 ? -1.376 -5.770 -6.721 1.00 98.00 302 ASN A N 1
ATOM 2467 C CA . ASN A 1 302 ? -0.903 -4.391 -6.545 1.00 98.00 302 ASN A CA 1
ATOM 2468 C C . ASN A 1 302 ? -0.972 -3.559 -7.834 1.00 98.00 302 ASN A C 1
ATOM 2470 O O . ASN A 1 302 ? -1.270 -2.372 -7.771 1.00 98.00 302 ASN A O 1
ATOM 2474 N N . VAL A 1 303 ? -0.732 -4.172 -9.000 1.00 98.25 303 VAL A N 1
ATOM 2475 C CA . VAL A 1 303 ? -0.867 -3.477 -10.292 1.00 98.25 303 VAL A CA 1
ATOM 2476 C C . VAL A 1 303 ? -2.333 -3.200 -10.577 1.00 98.25 303 VAL A C 1
ATOM 2478 O O . VAL A 1 303 ? -2.667 -2.084 -10.934 1.00 98.25 303 VAL A O 1
ATOM 2481 N N . HIS A 1 304 ? -3.225 -4.158 -10.330 1.00 98.00 304 HIS A N 1
ATOM 2482 C CA . HIS A 1 304 ? -4.660 -3.899 -10.419 1.00 98.00 304 HIS A CA 1
ATOM 2483 C C . HIS A 1 304 ? -5.110 -2.814 -9.428 1.00 98.00 304 HIS A C 1
ATOM 2485 O O . HIS A 1 304 ? -5.869 -1.919 -9.780 1.00 98.00 304 HIS A O 1
ATOM 2491 N N . ALA A 1 305 ? -4.660 -2.900 -8.180 1.00 97.88 305 ALA A N 1
ATOM 2492 C CA . ALA A 1 305 ? -5.157 -2.092 -7.081 1.00 97.88 305 ALA A CA 1
ATOM 2493 C C . ALA A 1 305 ? -4.769 -0.613 -7.211 1.00 97.88 305 ALA A C 1
ATOM 2495 O O . ALA A 1 305 ? -5.509 0.242 -6.732 1.00 97.88 305 ALA A O 1
ATOM 2496 N N . VAL A 1 306 ? -3.656 -0.301 -7.888 1.00 98.31 306 VAL A N 1
ATOM 2497 C CA . VAL A 1 306 ? -3.181 1.081 -8.035 1.00 98.31 306 VAL A CA 1
ATOM 2498 C C . VAL A 1 306 ? -4.218 1.988 -8.686 1.00 98.31 306 VAL A C 1
ATOM 2500 O O . VAL A 1 306 ? -4.333 3.130 -8.272 1.00 98.31 306 VAL A O 1
ATOM 2503 N N . GLN A 1 307 ? -5.039 1.480 -9.612 1.00 96.00 307 GLN A N 1
ATOM 2504 C CA . GLN A 1 307 ? -6.057 2.288 -10.294 1.00 96.00 307 GLN A CA 1
ATOM 2505 C C . GLN A 1 307 ? -7.094 2.896 -9.333 1.00 96.00 307 GLN A C 1
ATOM 2507 O O . GLN A 1 307 ? -7.709 3.902 -9.657 1.00 96.00 307 GLN A O 1
ATOM 2512 N N . HIS A 1 308 ? -7.261 2.324 -8.135 1.00 97.06 308 HIS A N 1
ATOM 2513 C CA . HIS A 1 308 ? -8.260 2.769 -7.161 1.00 97.06 308 HIS A CA 1
ATOM 2514 C C . HIS A 1 308 ? -7.761 3.843 -6.189 1.00 97.06 308 HIS A C 1
ATOM 2516 O O . HIS A 1 308 ? -8.556 4.342 -5.390 1.00 97.06 308 HIS A O 1
ATOM 2522 N N . ILE A 1 309 ? -6.470 4.197 -6.210 1.00 97.12 309 ILE A N 1
ATOM 2523 C CA . ILE A 1 309 ? -5.941 5.217 -5.286 1.00 97.12 309 ILE A CA 1
ATOM 2524 C C . ILE A 1 309 ? -6.343 6.637 -5.685 1.00 97.12 309 ILE A C 1
ATOM 2526 O O . ILE A 1 309 ? -6.246 7.537 -4.858 1.00 97.12 309 ILE A O 1
ATOM 2530 N N . VAL A 1 310 ? -6.821 6.843 -6.920 1.00 97.00 310 VAL A N 1
ATOM 2531 C CA . VAL A 1 310 ? -7.415 8.125 -7.325 1.00 97.00 310 VAL A CA 1
ATOM 2532 C C . VAL A 1 310 ? -8.650 8.431 -6.481 1.00 97.00 310 VAL A C 1
ATOM 2534 O O . VAL A 1 310 ? -8.767 9.536 -5.963 1.00 97.00 310 VAL A O 1
ATOM 2537 N N . ASP A 1 311 ? -9.521 7.441 -6.260 1.00 95.75 311 ASP A N 1
ATOM 2538 C CA . ASP A 1 311 ? -10.715 7.601 -5.428 1.00 95.75 311 ASP A CA 1
ATOM 2539 C C . ASP A 1 311 ? -10.324 7.893 -3.966 1.00 95.75 311 ASP A C 1
ATOM 2541 O O . ASP A 1 311 ? -10.934 8.741 -3.320 1.00 95.75 311 ASP A O 1
ATOM 2545 N N . ASP A 1 312 ? -9.258 7.257 -3.461 1.00 96.50 312 ASP A N 1
ATOM 2546 C CA . ASP A 1 312 ? -8.722 7.543 -2.120 1.00 96.50 312 ASP A CA 1
ATOM 2547 C C . ASP A 1 312 ? -8.192 8.980 -2.018 1.00 96.50 312 ASP A C 1
ATOM 2549 O O . ASP A 1 312 ? -8.498 9.700 -1.065 1.00 96.50 312 ASP A O 1
ATOM 2553 N N . ALA A 1 313 ? -7.435 9.422 -3.023 1.00 96.94 313 ALA A N 1
ATOM 2554 C CA . ALA A 1 313 ? -6.883 10.768 -3.081 1.00 96.94 313 ALA A CA 1
ATOM 2555 C C . ALA A 1 313 ? -7.982 11.833 -3.230 1.00 96.94 313 ALA A C 1
ATOM 2557 O O . ALA A 1 313 ? -7.859 12.916 -2.666 1.00 96.94 313 ALA A O 1
ATOM 2558 N N . ARG A 1 314 ? -9.091 11.534 -3.917 1.00 95.88 314 ARG A N 1
ATOM 2559 C CA . ARG A 1 314 ? -10.257 12.431 -3.984 1.00 95.88 314 ARG A CA 1
ATOM 2560 C C . ARG A 1 314 ? -10.906 12.645 -2.616 1.00 95.88 314 ARG A C 1
ATOM 2562 O O . ARG A 1 314 ? -11.392 13.738 -2.345 1.00 95.88 314 ARG A O 1
ATOM 2569 N N . LEU A 1 315 ? -10.877 11.636 -1.743 1.00 93.69 315 LEU A N 1
ATOM 2570 C CA . LEU A 1 315 ? -11.431 11.726 -0.389 1.00 93.69 315 LEU A CA 1
ATOM 2571 C C . LEU A 1 315 ? -10.483 12.421 0.597 1.00 93.69 315 LEU A C 1
ATOM 2573 O O . LEU A 1 315 ? -10.920 13.273 1.369 1.00 93.69 315 LEU A O 1
ATOM 2577 N N . CYS A 1 316 ? -9.190 12.080 0.596 1.00 92.81 316 CYS A N 1
ATOM 2578 C CA . CYS A 1 316 ? -8.244 12.599 1.596 1.00 92.81 316 CYS A CA 1
ATOM 2579 C C . CYS A 1 316 ? -7.371 13.774 1.108 1.00 92.81 316 CYS A C 1
ATOM 2581 O O . CYS A 1 316 ? -6.664 14.415 1.903 1.00 92.81 316 CYS A O 1
ATOM 2583 N N . GLY A 1 317 ? -7.375 14.051 -0.195 1.00 94.25 317 GLY A N 1
ATOM 2584 C CA . GLY A 1 317 ? -6.403 14.903 -0.873 1.00 94.25 317 GLY A CA 1
ATOM 2585 C C . GLY A 1 317 ? -5.044 14.210 -0.950 1.00 94.25 317 GLY A C 1
ATOM 2586 O O . GLY A 1 317 ? -4.829 13.284 -1.723 1.00 94.25 317 GLY A O 1
ATOM 2587 N N . ASN A 1 318 ? -4.114 14.650 -0.107 1.00 95.00 318 ASN A N 1
ATOM 2588 C CA . ASN A 1 318 ? -2.760 14.106 -0.064 1.00 95.00 318 ASN A CA 1
ATOM 2589 C C . ASN A 1 318 ? -2.744 12.675 0.513 1.00 95.00 318 ASN A C 1
ATOM 2591 O O . ASN A 1 318 ? -3.043 12.492 1.698 1.00 95.00 318 ASN A O 1
ATOM 2595 N N . LEU A 1 319 ? -2.329 11.679 -0.280 1.00 96.12 319 LEU A N 1
ATOM 2596 C CA . LEU A 1 319 ? -2.266 10.265 0.128 1.00 96.12 319 LEU A CA 1
ATOM 2597 C C . LEU A 1 319 ? -1.290 10.001 1.285 1.00 96.12 319 LEU A C 1
ATOM 2599 O O . LEU A 1 319 ? -1.433 9.006 1.997 1.00 96.12 319 LEU A O 1
ATOM 2603 N N . GLU A 1 320 ? -0.326 10.889 1.545 1.00 92.56 320 GLU A N 1
ATOM 2604 C CA . GLU A 1 320 ? 0.555 10.765 2.715 1.00 92.56 320 GLU A CA 1
ATOM 2605 C C . GLU A 1 320 ? -0.226 10.874 4.037 1.00 92.56 320 GLU A C 1
ATOM 2607 O O . GLU A 1 320 ? 0.199 10.318 5.053 1.00 92.56 320 GLU A O 1
ATOM 2612 N N . LYS A 1 321 ? -1.407 11.517 4.036 1.00 91.81 321 LYS A N 1
ATOM 2613 C CA . LYS A 1 321 ? -2.279 11.588 5.219 1.00 91.81 321 LYS A CA 1
ATOM 2614 C C . LYS A 1 321 ? -2.804 10.215 5.628 1.00 91.81 321 LYS A C 1
ATOM 2616 O O . LYS A 1 321 ? -2.906 9.956 6.823 1.00 91.81 321 LYS A O 1
ATOM 2621 N N . ILE A 1 322 ? -3.063 9.327 4.671 1.00 93.06 322 ILE A N 1
ATOM 2622 C CA . ILE A 1 322 ? -3.586 7.968 4.897 1.00 93.06 322 ILE A CA 1
ATOM 2623 C C . ILE A 1 322 ? -2.504 6.885 4.757 1.00 93.06 322 ILE A C 1
ATOM 2625 O O . ILE A 1 322 ? -2.794 5.699 4.604 1.00 93.06 322 ILE A O 1
ATOM 2629 N N . SER A 1 323 ? -1.233 7.285 4.829 1.00 93.75 323 SER A N 1
ATOM 2630 C CA . SER A 1 323 ? -0.087 6.383 4.758 1.00 93.75 323 SER A CA 1
ATOM 2631 C C . SER A 1 323 ? 0.092 5.563 6.038 1.00 93.75 323 SER A C 1
ATOM 2633 O O . SER A 1 323 ? 0.001 6.081 7.157 1.00 93.75 323 SER A O 1
ATOM 2635 N N . ALA A 1 324 ? 0.450 4.285 5.885 1.00 94.75 324 ALA A N 1
ATOM 2636 C CA . ALA A 1 324 ? 0.676 3.392 7.016 1.00 94.75 324 ALA A CA 1
ATOM 2637 C C . ALA A 1 324 ? 1.980 3.679 7.802 1.00 94.75 324 ALA A C 1
ATOM 2639 O O . ALA A 1 324 ? 2.194 3.094 8.863 1.00 94.75 324 ALA A O 1
ATOM 2640 N N . PHE A 1 325 ? 2.835 4.618 7.357 1.00 93.31 325 PHE A N 1
ATOM 2641 C CA . PHE A 1 325 ? 4.169 4.859 7.943 1.00 93.31 325 PHE A CA 1
ATOM 2642 C C . PHE A 1 325 ? 4.070 5.199 9.429 1.00 93.31 325 PHE A C 1
ATOM 2644 O O . PHE A 1 325 ? 4.910 4.779 10.221 1.00 93.31 325 PHE A O 1
ATOM 2651 N N . THR A 1 326 ? 3.044 5.961 9.817 1.00 91.62 326 THR A N 1
ATOM 2652 C CA . THR A 1 326 ? 2.843 6.367 11.212 1.00 91.62 326 THR A CA 1
ATOM 2653 C C . THR A 1 326 ? 2.596 5.161 12.127 1.00 91.62 326 THR A C 1
ATOM 2655 O O . THR A 1 326 ? 3.124 5.114 13.237 1.00 91.62 326 THR A O 1
ATOM 2658 N N . TYR A 1 327 ? 1.866 4.157 11.634 1.00 93.56 327 TYR A N 1
ATOM 2659 C CA . TYR A 1 327 ? 1.505 2.947 12.370 1.00 93.56 327 TYR A CA 1
ATOM 2660 C C . TYR A 1 327 ? 2.652 1.934 12.381 1.00 93.56 327 TYR A C 1
ATOM 2662 O O . TYR A 1 327 ? 2.979 1.393 13.438 1.00 93.56 327 TYR A O 1
ATOM 2670 N N . GLU A 1 328 ? 3.335 1.765 11.246 1.00 90.88 328 GLU A N 1
ATOM 2671 C CA . GLU A 1 328 ? 4.549 0.948 11.127 1.00 90.88 328 GLU A CA 1
ATOM 2672 C C . GLU A 1 328 ? 5.653 1.432 12.068 1.00 90.88 328 GLU A C 1
ATOM 2674 O O . GLU A 1 328 ? 6.309 0.647 12.753 1.00 90.88 328 GLU A O 1
ATOM 2679 N N . ASN A 1 329 ? 5.831 2.750 12.175 1.00 88.94 329 ASN A N 1
ATOM 2680 C CA . ASN A 1 329 ? 6.810 3.342 13.084 1.00 88.94 329 ASN A CA 1
ATOM 2681 C C . ASN A 1 329 ? 6.464 3.116 14.564 1.00 88.94 329 ASN A C 1
ATOM 2683 O O . ASN A 1 329 ? 7.352 3.216 15.416 1.00 88.94 329 ASN A O 1
ATOM 2687 N N . ASN A 1 330 ? 5.209 2.779 14.875 1.00 87.75 330 ASN A N 1
ATOM 2688 C CA . ASN A 1 330 ? 4.776 2.420 16.219 1.00 87.75 330 ASN A CA 1
ATOM 2689 C C . ASN A 1 330 ? 4.989 0.924 16.523 1.00 87.75 330 ASN A C 1
ATOM 2691 O O . ASN A 1 330 ? 5.167 0.558 17.682 1.00 87.75 330 ASN A O 1
ATOM 2695 N N . MET A 1 331 ? 5.082 0.047 15.512 1.00 87.00 331 MET A N 1
ATOM 2696 C CA . MET A 1 331 ? 5.293 -1.401 15.706 1.00 87.00 331 MET A CA 1
ATOM 2697 C C . MET A 1 331 ? 6.538 -1.776 16.541 1.00 87.00 331 MET A C 1
ATOM 2699 O O . MET A 1 331 ? 6.473 -2.687 17.375 1.00 87.00 331 MET A O 1
ATOM 2703 N N . PRO A 1 332 ? 7.695 -1.095 16.416 1.00 86.19 332 PRO A N 1
ATOM 2704 C CA . PRO A 1 332 ? 8.848 -1.362 17.273 1.00 86.19 332 PRO A CA 1
ATOM 2705 C C . PRO A 1 332 ? 8.590 -1.139 18.769 1.00 86.19 332 PRO A C 1
ATOM 2707 O O . PRO A 1 332 ? 9.327 -1.696 19.585 1.00 86.19 332 PRO A O 1
ATOM 2710 N N . LEU A 1 333 ? 7.574 -0.350 19.148 1.00 85.44 333 LEU A N 1
ATOM 2711 C CA . LEU A 1 333 ? 7.179 -0.145 20.543 1.00 85.44 333 LEU A CA 1
ATOM 2712 C C . LEU A 1 333 ? 6.869 -1.484 21.218 1.00 85.44 333 LEU A C 1
ATOM 2714 O O . LEU A 1 333 ? 7.376 -1.742 22.307 1.00 85.44 333 LEU A O 1
ATOM 2718 N N . PHE A 1 334 ? 6.107 -2.358 20.563 1.00 83.06 334 PHE A N 1
ATOM 2719 C CA . PHE A 1 334 ? 5.742 -3.657 21.125 1.00 83.06 334 PHE A CA 1
ATOM 2720 C C . PHE A 1 334 ? 6.990 -4.518 21.356 1.00 83.06 334 PHE A C 1
ATOM 2722 O O . PHE A 1 334 ? 7.210 -5.009 22.458 1.00 83.06 334 PHE A O 1
ATOM 2729 N N . LYS A 1 335 ? 7.880 -4.613 20.358 1.00 81.81 335 LYS A N 1
ATOM 2730 C CA . LYS A 1 335 ? 9.109 -5.423 20.451 1.00 81.81 335 LYS A CA 1
ATOM 2731 C C . LYS A 1 335 ? 10.094 -4.914 21.501 1.00 81.81 335 LYS A C 1
ATOM 2733 O O . LYS A 1 335 ? 10.667 -5.707 22.233 1.00 81.81 335 LYS A O 1
ATOM 2738 N N . LYS A 1 336 ? 10.309 -3.597 21.585 1.00 83.88 336 LYS A N 1
ATOM 2739 C CA . LYS A 1 336 ? 11.306 -3.003 22.498 1.00 83.88 336 LYS A CA 1
ATOM 2740 C C . LYS A 1 336 ? 10.889 -3.044 23.969 1.00 83.88 336 LYS A C 1
ATOM 2742 O O . LYS A 1 336 ? 11.751 -2.965 24.838 1.00 83.88 336 LYS A O 1
ATOM 2747 N N . ASN A 1 337 ? 9.588 -3.093 24.250 1.00 83.12 337 ASN A N 1
ATOM 2748 C CA . ASN A 1 337 ? 9.059 -3.030 25.617 1.00 83.12 337 ASN A CA 1
ATOM 2749 C C . ASN A 1 337 ? 8.636 -4.400 26.164 1.00 83.12 337 ASN A C 1
ATOM 2751 O O . ASN A 1 337 ? 8.118 -4.468 27.273 1.00 83.12 337 ASN A O 1
ATOM 2755 N N . ILE A 1 338 ? 8.876 -5.475 25.413 1.00 81.12 338 ILE A N 1
ATOM 2756 C CA . ILE A 1 338 ? 8.605 -6.849 25.834 1.00 81.12 338 ILE A CA 1
ATOM 2757 C C . ILE A 1 338 ? 9.940 -7.584 25.904 1.00 81.12 338 ILE A C 1
ATOM 2759 O O . ILE A 1 338 ? 10.693 -7.617 24.932 1.00 81.12 338 ILE A O 1
ATOM 2763 N N . ARG A 1 339 ? 10.246 -8.173 27.062 1.00 74.81 339 ARG A N 1
ATOM 2764 C CA . ARG A 1 339 ? 11.398 -9.070 27.227 1.00 74.81 339 ARG A CA 1
ATOM 2765 C C . ARG A 1 339 ? 10.961 -10.515 26.960 1.00 74.81 339 ARG A C 1
ATOM 2767 O O . ARG A 1 339 ? 9.774 -10.834 27.033 1.00 74.81 339 ARG A O 1
ATOM 2774 N N . ASN A 1 340 ? 11.916 -11.404 26.676 1.00 66.88 340 ASN A N 1
ATOM 2775 C CA . ASN A 1 340 ? 11.655 -12.842 26.533 1.00 66.88 340 ASN A CA 1
ATOM 2776 C C . ASN A 1 340 ? 11.269 -13.441 27.897 1.00 66.88 340 ASN A C 1
ATOM 2778 O O . ASN A 1 340 ? 12.135 -13.911 28.621 1.00 66.88 340 ASN A O 1
ATOM 2782 N N . HIS A 1 341 ? 9.992 -13.365 28.275 1.00 64.69 341 HIS A N 1
ATOM 2783 C CA . HIS A 1 341 ? 9.453 -13.921 29.523 1.00 64.69 341 HIS A CA 1
ATOM 2784 C C . HIS A 1 341 ? 7.916 -14.113 29.405 1.00 64.69 341 HIS A C 1
ATOM 2786 O O . HIS A 1 341 ? 7.316 -13.639 28.430 1.00 64.69 341 HIS A O 1
ATOM 2792 N N . PRO A 1 342 ? 7.241 -14.798 30.355 1.00 75.50 342 PRO A N 1
ATOM 2793 C CA . PRO A 1 342 ? 5.799 -14.979 30.341 1.00 75.50 342 PRO A CA 1
ATOM 2794 C C . PRO A 1 342 ? 5.081 -13.635 30.522 1.00 75.50 342 PRO A C 1
ATOM 2796 O O . PRO A 1 342 ? 5.667 -12.635 30.942 1.00 75.50 342 PRO A O 1
ATOM 2799 N N . LYS A 1 343 ? 3.779 -13.621 30.212 1.00 84.69 343 LYS A N 1
ATOM 2800 C CA . LYS A 1 343 ? 2.892 -12.453 30.375 1.00 84.69 343 LYS A CA 1
ATOM 2801 C C . LYS A 1 343 ? 3.306 -11.209 29.547 1.00 84.69 343 LYS A C 1
ATOM 2803 O O . LYS A 1 343 ? 3.432 -10.114 30.093 1.00 84.69 343 LYS A O 1
ATOM 2808 N N . PRO A 1 344 ? 3.502 -11.333 28.216 1.00 86.19 344 PRO A N 1
ATOM 2809 C CA . PRO A 1 344 ? 3.986 -10.227 27.380 1.00 86.19 344 PRO A CA 1
ATOM 2810 C C . PRO A 1 344 ? 3.006 -9.041 27.288 1.00 86.19 344 PRO A C 1
ATOM 2812 O O . PRO A 1 344 ? 3.446 -7.904 27.155 1.00 86.19 344 PRO A O 1
ATOM 2815 N N . LEU A 1 345 ? 1.691 -9.277 27.400 1.00 88.19 345 LEU A N 1
ATOM 2816 C CA . LEU A 1 345 ? 0.690 -8.201 27.424 1.00 88.19 345 LEU A CA 1
ATOM 2817 C C . LEU A 1 345 ? 0.779 -7.374 28.713 1.00 88.19 345 LEU A C 1
ATOM 2819 O O . LEU A 1 345 ? 0.731 -6.147 28.661 1.00 88.19 345 LEU A O 1
ATOM 2823 N N . GLN A 1 346 ? 0.962 -8.034 29.860 1.00 89.38 346 GLN A N 1
ATOM 2824 C CA . GLN A 1 346 ? 1.140 -7.366 31.148 1.00 89.38 346 GLN A CA 1
ATOM 2825 C C . GLN A 1 346 ? 2.437 -6.550 31.167 1.00 89.38 346 GLN A C 1
ATOM 2827 O O . GLN A 1 346 ? 2.415 -5.391 31.565 1.00 89.38 346 GLN A O 1
ATOM 2832 N N . GLN A 1 347 ? 3.545 -7.115 30.667 1.00 88.25 347 GLN A N 1
ATOM 2833 C CA . GLN A 1 347 ? 4.815 -6.386 30.544 1.00 88.25 347 GLN A CA 1
ATOM 2834 C C . GLN A 1 347 ? 4.648 -5.098 29.731 1.00 88.25 347 GLN A C 1
ATOM 2836 O O . GLN A 1 347 ? 5.071 -4.027 30.165 1.00 88.25 347 GLN A O 1
ATOM 2841 N N . LEU A 1 348 ? 3.998 -5.198 28.569 1.00 88.38 348 LEU A N 1
ATOM 2842 C CA . LEU A 1 348 ? 3.751 -4.043 27.722 1.00 88.38 348 LEU A CA 1
ATOM 2843 C C . LEU A 1 348 ? 2.865 -3.008 28.424 1.00 88.38 348 LEU A C 1
ATOM 2845 O O . LEU A 1 348 ? 3.209 -1.830 28.426 1.00 88.38 348 LEU A O 1
ATOM 2849 N N . THR A 1 349 ? 1.763 -3.442 29.038 1.00 88.00 349 THR A N 1
ATOM 2850 C CA . THR A 1 349 ? 0.810 -2.556 29.727 1.00 88.00 349 THR A CA 1
ATOM 2851 C C . THR A 1 349 ? 1.492 -1.782 30.851 1.00 88.00 349 THR A C 1
ATOM 2853 O O . THR A 1 349 ? 1.437 -0.553 30.860 1.00 88.00 349 THR A O 1
ATOM 2856 N N . ASN A 1 350 ? 2.225 -2.477 31.726 1.00 89.06 350 ASN A N 1
ATOM 2857 C CA . ASN A 1 350 ? 2.969 -1.851 32.818 1.00 89.06 350 ASN A CA 1
ATOM 2858 C C . ASN A 1 350 ? 3.974 -0.827 32.274 1.00 89.06 350 ASN A C 1
ATOM 2860 O O . ASN A 1 350 ? 4.052 0.301 32.755 1.00 89.06 350 ASN A O 1
ATOM 2864 N N . ARG A 1 351 ? 4.693 -1.172 31.197 1.00 89.00 351 ARG A N 1
ATOM 2865 C CA . ARG A 1 351 ? 5.688 -0.276 30.598 1.00 89.00 351 ARG A CA 1
ATOM 2866 C C . ARG A 1 351 ? 5.074 0.957 29.931 1.00 89.00 351 ARG A C 1
ATOM 2868 O O . ARG A 1 351 ? 5.709 2.012 29.904 1.00 89.00 351 ARG A O 1
ATOM 2875 N N . LEU A 1 352 ? 3.871 0.841 29.367 1.00 85.69 352 LEU A N 1
ATOM 2876 C CA . LEU A 1 352 ? 3.130 1.982 28.824 1.00 85.69 352 LEU A CA 1
ATOM 2877 C C . LEU A 1 352 ? 2.640 2.907 29.945 1.00 85.69 352 LEU A C 1
ATOM 2879 O O . LEU A 1 352 ? 2.824 4.119 29.835 1.00 85.69 352 LEU A O 1
ATOM 2883 N N . GLN A 1 353 ? 2.113 2.343 31.036 1.00 86.00 353 GLN A N 1
ATOM 2884 C CA . GLN A 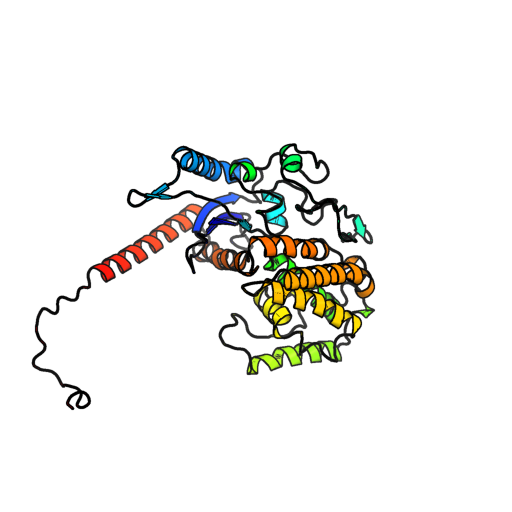1 353 ? 1.693 3.101 32.220 1.00 86.00 353 GLN A CA 1
ATOM 2885 C C . GLN A 1 353 ? 2.866 3.854 32.863 1.00 86.00 353 GLN A C 1
ATOM 2887 O O . GLN A 1 353 ? 2.752 5.046 33.139 1.00 86.00 353 GLN A O 1
ATOM 2892 N N . GLU A 1 354 ? 4.026 3.206 33.020 1.00 86.88 354 GLU A N 1
ATOM 2893 C CA . GLU A 1 354 ? 5.248 3.850 33.523 1.00 86.88 354 GLU A CA 1
ATOM 2894 C C . GLU A 1 354 ? 5.638 5.081 32.689 1.00 86.88 354 GLU A C 1
ATOM 2896 O O . GLU A 1 354 ? 5.928 6.147 33.236 1.00 86.88 354 GLU A O 1
ATOM 2901 N N . LYS A 1 355 ? 5.625 4.962 31.354 1.00 84.19 355 LYS A N 1
ATOM 2902 C CA . LYS A 1 355 ? 5.984 6.070 30.452 1.00 84.19 355 LYS A CA 1
ATOM 2903 C C . LYS A 1 355 ? 4.998 7.230 30.530 1.00 84.19 355 LYS A C 1
ATOM 2905 O O . LYS A 1 355 ? 5.434 8.380 30.531 1.00 84.19 355 LYS A O 1
ATOM 2910 N N . GLN A 1 356 ? 3.701 6.934 30.601 1.00 79.12 356 GLN A N 1
ATOM 2911 C CA . GLN A 1 356 ? 2.667 7.956 30.771 1.00 79.12 356 GLN A CA 1
ATOM 2912 C C . GLN A 1 356 ? 2.825 8.681 32.113 1.00 79.12 356 GLN A C 1
ATOM 2914 O O . GLN A 1 356 ? 2.801 9.909 32.150 1.00 79.12 356 GLN A O 1
ATOM 2919 N N . GLY A 1 357 ? 3.088 7.941 33.196 1.00 74.69 357 GLY A N 1
ATOM 2920 C CA . GLY A 1 357 ? 3.326 8.520 34.519 1.00 74.69 357 GLY A CA 1
ATOM 2921 C C . GLY A 1 357 ? 4.551 9.441 34.573 1.00 74.69 357 GLY A C 1
ATOM 2922 O O . GLY A 1 357 ? 4.503 10.492 35.209 1.00 74.69 357 GLY A O 1
ATOM 2923 N N . ILE A 1 358 ? 5.641 9.095 33.876 1.00 73.44 358 ILE A N 1
ATOM 2924 C CA . ILE A 1 358 ? 6.831 9.959 33.780 1.00 73.44 358 ILE A CA 1
ATOM 2925 C C . ILE A 1 358 ? 6.516 11.247 33.007 1.00 73.44 358 ILE A C 1
ATOM 2927 O O . ILE A 1 358 ? 6.888 12.328 33.459 1.00 73.44 358 ILE A O 1
ATOM 2931 N N . GLN A 1 359 ? 5.816 11.153 31.871 1.00 67.31 359 GLN A N 1
ATOM 2932 C CA . GLN A 1 359 ? 5.448 12.331 31.076 1.00 67.31 359 GLN A CA 1
ATOM 2933 C C . GLN A 1 359 ? 4.547 13.294 31.853 1.00 67.31 359 GLN A C 1
ATOM 2935 O O . GLN A 1 359 ? 4.798 14.497 31.832 1.00 67.31 359 GLN A O 1
ATOM 2940 N N . HIS A 1 360 ? 3.561 12.773 32.588 1.00 61.00 360 HIS A N 1
ATOM 2941 C CA . HIS A 1 360 ? 2.685 13.594 33.425 1.00 61.00 360 HIS A CA 1
ATOM 2942 C C . HIS A 1 360 ? 3.479 14.341 34.508 1.00 61.00 360 HIS A C 1
ATOM 2944 O O . HIS A 1 360 ? 3.354 15.553 34.636 1.00 61.00 360 HIS A O 1
ATOM 2950 N N . LYS A 1 361 ? 4.400 13.653 35.203 1.00 54.47 361 LYS A N 1
ATOM 2951 C CA . LYS A 1 361 ? 5.270 14.280 36.216 1.00 54.47 361 LYS A CA 1
ATOM 2952 C C . LYS A 1 361 ? 6.203 15.354 35.646 1.00 54.47 361 LYS A C 1
ATOM 2954 O O . LYS A 1 361 ? 6.563 16.282 36.366 1.00 54.47 361 LYS A O 1
ATOM 2959 N N . MET A 1 362 ? 6.640 15.233 34.390 1.00 53.91 362 MET A N 1
ATOM 2960 C CA . MET A 1 362 ? 7.449 16.272 33.738 1.00 53.91 362 MET A CA 1
ATOM 2961 C C . MET A 1 362 ? 6.610 17.491 33.334 1.00 53.91 362 MET A C 1
ATOM 2963 O O . MET A 1 362 ? 7.083 18.614 33.488 1.00 53.91 362 MET A O 1
ATOM 2967 N N . LEU A 1 363 ? 5.371 17.283 32.877 1.00 52.25 363 LEU A N 1
ATOM 2968 C CA . LEU A 1 363 ? 4.430 18.363 32.559 1.00 52.25 363 LEU A CA 1
ATOM 2969 C C . LEU A 1 363 ? 3.996 19.125 33.820 1.00 52.25 363 LEU A C 1
ATOM 2971 O O . LEU A 1 363 ? 4.036 20.355 33.822 1.00 52.25 363 LEU A O 1
ATOM 2975 N N . ASP A 1 364 ? 3.707 18.418 34.915 1.00 49.31 364 ASP A N 1
ATOM 2976 C CA . ASP A 1 364 ? 3.371 19.036 36.206 1.00 49.31 364 ASP A CA 1
ATOM 2977 C C . ASP A 1 364 ? 4.522 19.905 36.740 1.00 49.31 364 ASP A C 1
ATOM 2979 O O . ASP A 1 364 ? 4.287 20.996 37.254 1.00 49.31 364 ASP A O 1
ATOM 2983 N N . LYS A 1 365 ? 5.780 19.481 36.538 1.00 47.22 365 LYS A N 1
ATOM 2984 C CA . LYS A 1 365 ? 6.968 20.291 36.868 1.00 47.22 365 LYS A CA 1
ATOM 2985 C C . LYS A 1 365 ? 7.143 21.519 35.969 1.00 47.22 365 LYS A C 1
ATOM 2987 O O . LYS A 1 365 ? 7.719 22.507 36.410 1.00 47.22 365 LYS A O 1
ATOM 2992 N N . SER A 1 366 ? 6.669 21.478 34.722 1.00 43.84 366 SER A N 1
ATOM 2993 C CA . SER A 1 366 ? 6.698 22.646 33.827 1.00 43.84 366 SER A CA 1
ATOM 2994 C C . SER A 1 366 ? 5.563 23.640 34.098 1.00 43.84 366 SER A C 1
ATOM 2996 O O . SER A 1 366 ? 5.759 24.837 33.917 1.00 43.84 366 SER A O 1
ATOM 2998 N N . CYS A 1 367 ? 4.418 23.179 34.614 1.00 40.94 367 CYS A N 1
ATOM 2999 C CA . CYS A 1 367 ? 3.302 24.045 35.011 1.00 40.94 367 CYS A CA 1
ATOM 3000 C C . CYS A 1 367 ? 3.499 24.727 36.378 1.00 40.94 367 CYS A C 1
ATOM 3002 O O . CYS A 1 367 ? 2.749 25.644 36.703 1.00 40.94 367 CYS A O 1
ATOM 3004 N N . SER A 1 368 ? 4.509 24.337 37.165 1.00 41.34 368 SER A N 1
ATOM 3005 C CA . SER A 1 368 ? 4.881 25.024 38.412 1.00 41.34 368 SER A CA 1
ATOM 3006 C C . SER A 1 368 ? 5.973 26.086 38.249 1.00 41.34 368 SER A C 1
ATOM 3008 O O . SER A 1 368 ? 6.275 26.784 39.211 1.00 41.34 368 SER A O 1
ATOM 3010 N N . ASN A 1 369 ? 6.550 26.254 37.055 1.00 41.81 369 ASN A N 1
ATOM 3011 C CA . ASN A 1 369 ? 7.594 27.252 36.817 1.00 41.81 369 ASN A CA 1
ATOM 3012 C C . ASN A 1 369 ? 7.017 28.548 36.232 1.00 41.81 369 ASN A C 1
ATOM 3014 O O . ASN A 1 369 ? 7.473 29.048 35.208 1.00 41.81 369 ASN A O 1
ATOM 3018 N N . TYR A 1 370 ? 6.095 29.175 36.968 1.00 42.53 370 TYR A N 1
ATOM 3019 C CA . TYR A 1 370 ? 6.374 30.576 37.263 1.00 42.53 370 TYR A CA 1
ATOM 3020 C C . TYR A 1 370 ? 7.548 30.539 38.225 1.00 42.53 370 TYR A C 1
ATOM 3022 O O . TYR A 1 370 ? 7.373 30.347 39.428 1.00 42.53 370 TYR A O 1
ATOM 3030 N N . SER A 1 371 ? 8.757 30.681 37.691 1.00 47.12 371 SER A N 1
ATOM 3031 C CA . SER A 1 371 ? 9.878 31.154 38.482 1.00 47.12 371 SER A CA 1
ATOM 3032 C C . SER A 1 371 ? 9.431 32.504 39.044 1.00 47.12 371 SER A C 1
ATOM 3034 O O . SER A 1 371 ? 9.567 33.537 38.392 1.00 47.12 371 SER A O 1
ATOM 3036 N N . LYS A 1 372 ? 8.807 32.510 40.226 1.00 46.66 372 LYS A N 1
ATOM 3037 C CA . LYS A 1 372 ? 8.762 33.705 41.055 1.00 46.66 372 LYS A CA 1
ATOM 3038 C C . LYS A 1 372 ? 10.221 33.974 41.363 1.00 46.66 372 LYS A C 1
ATOM 3040 O O . LYS A 1 372 ? 10.809 33.304 42.206 1.00 46.66 372 LYS A O 1
ATOM 3045 N N . VAL A 1 373 ? 10.811 34.878 40.591 1.00 50.19 373 VAL A N 1
ATOM 3046 C CA . VAL A 1 373 ? 12.101 35.476 40.898 1.00 50.19 373 VAL A CA 1
ATOM 3047 C C . VAL A 1 373 ? 11.923 36.077 42.286 1.00 50.19 373 VAL A C 1
ATOM 3049 O O . VAL A 1 373 ? 11.210 37.062 42.455 1.00 50.19 373 VAL A O 1
ATOM 3052 N N . SER A 1 374 ? 12.436 35.391 43.303 1.00 56.25 374 SER A N 1
ATOM 3053 C CA . SER A 1 374 ? 12.222 35.770 44.697 1.00 56.25 374 SER A CA 1
ATOM 3054 C C . SER A 1 374 ? 13.134 36.918 45.121 1.00 56.25 374 SER A C 1
ATOM 3056 O O . SER A 1 374 ? 12.928 37.476 46.193 1.00 56.25 374 SER A O 1
ATOM 3058 N N . ILE A 1 375 ? 14.140 37.262 44.307 1.00 54.56 375 ILE A N 1
ATOM 3059 C CA . ILE A 1 375 ? 15.167 38.255 44.626 1.00 54.56 375 ILE A CA 1
ATOM 3060 C C . ILE A 1 375 ? 15.620 38.941 43.330 1.00 54.56 375 ILE A C 1
ATOM 3062 O O . ILE A 1 375 ? 15.964 38.273 42.354 1.00 54.56 375 ILE A O 1
ATOM 3066 N N . GLN A 1 376 ? 15.615 40.274 43.316 1.00 54.44 376 GLN A N 1
ATOM 3067 C CA . GLN A 1 376 ? 16.193 41.078 42.240 1.00 54.44 376 GLN A CA 1
ATOM 3068 C C . GLN A 1 376 ? 17.718 40.886 42.256 1.00 54.44 376 GLN A C 1
ATOM 3070 O O . GLN A 1 376 ? 18.357 41.061 43.288 1.00 54.44 376 GLN A O 1
ATOM 3075 N N . HIS A 1 377 ? 18.301 40.466 41.136 1.00 53.81 377 HIS A N 1
ATOM 3076 C CA . HIS A 1 377 ? 19.733 40.186 41.043 1.00 53.81 377 HIS A CA 1
ATOM 3077 C C . HIS A 1 377 ? 20.530 41.500 41.035 1.00 53.81 377 HIS A C 1
ATOM 3079 O O . HIS A 1 377 ? 20.507 42.217 40.037 1.00 53.81 377 HIS A O 1
ATOM 3085 N N . THR A 1 378 ? 21.213 41.827 42.135 1.00 61.44 378 THR A N 1
ATOM 3086 C CA . THR A 1 378 ? 21.978 43.081 42.283 1.00 61.44 378 THR A CA 1
ATOM 3087 C C . THR A 1 378 ? 23.492 42.924 42.152 1.00 61.44 378 THR A C 1
ATOM 3089 O O . THR A 1 378 ? 24.169 43.935 42.023 1.00 61.44 378 THR A O 1
ATOM 3092 N N . GLU A 1 379 ? 24.045 41.704 42.135 1.00 58.28 379 GLU A N 1
ATOM 3093 C CA . GLU A 1 379 ? 25.505 41.502 42.104 1.00 58.28 379 GLU A CA 1
ATOM 3094 C C . GLU A 1 379 ? 25.939 40.319 41.231 1.00 58.28 379 GLU A C 1
ATOM 3096 O O . GLU A 1 379 ? 26.305 39.246 41.705 1.00 58.28 379 GLU A O 1
ATOM 3101 N N . GLY A 1 380 ? 25.953 40.528 39.919 1.00 61.94 380 GLY A N 1
ATOM 3102 C CA . GLY A 1 380 ? 26.706 39.665 39.013 1.00 61.94 380 GLY A CA 1
ATOM 3103 C C . GLY A 1 380 ? 27.032 40.395 37.715 1.00 61.94 380 GLY A C 1
ATOM 3104 O O . GLY A 1 380 ? 26.441 41.441 37.438 1.00 61.94 380 GLY A O 1
ATOM 3105 N N . PRO A 1 381 ? 28.008 39.894 36.944 1.00 59.72 381 PRO A N 1
ATOM 3106 C CA . PRO A 1 381 ? 28.551 40.612 35.800 1.00 59.72 381 PRO A CA 1
ATOM 3107 C C . PRO A 1 381 ? 27.468 40.836 34.739 1.00 59.72 381 PRO A C 1
ATOM 3109 O O . PRO A 1 381 ? 26.893 39.885 34.209 1.00 59.72 381 PRO A O 1
ATOM 3112 N N . ILE A 1 382 ? 27.190 42.107 34.440 1.00 62.66 382 ILE A N 1
ATOM 3113 C CA . ILE A 1 382 ? 26.293 42.513 33.356 1.00 62.66 382 ILE A CA 1
ATOM 3114 C C . ILE A 1 382 ? 27.093 42.433 32.044 1.00 62.66 382 ILE A C 1
ATOM 3116 O O . ILE A 1 382 ? 28.183 43.006 31.975 1.00 62.66 382 ILE A O 1
ATOM 3120 N N . PRO A 1 383 ? 26.603 41.739 31.002 1.00 50.50 383 PRO A N 1
ATOM 3121 C CA . PRO A 1 383 ? 27.223 41.771 29.682 1.00 50.50 383 PRO A CA 1
ATOM 3122 C C . PRO A 1 383 ? 27.257 43.209 29.143 1.00 50.50 383 PRO A C 1
ATOM 3124 O O . PRO A 1 383 ? 26.228 43.879 29.097 1.00 50.50 383 PRO A O 1
ATOM 3127 N N . VAL A 1 384 ? 28.437 43.669 28.719 1.00 53.81 384 VAL A N 1
ATOM 3128 C CA . VAL A 1 384 ? 28.712 45.057 28.280 1.00 53.81 384 VAL A CA 1
ATOM 3129 C C . VAL A 1 384 ? 27.896 45.473 27.039 1.00 53.81 384 VAL A C 1
ATOM 3131 O O . VAL A 1 384 ? 27.786 46.650 26.723 1.00 53.81 384 VAL A O 1
ATOM 3134 N N . GLU A 1 385 ? 27.256 44.526 26.355 1.00 55.44 385 GLU A N 1
ATOM 3135 C CA . GLU A 1 385 ? 26.548 44.737 25.084 1.00 55.44 385 GLU A CA 1
ATOM 3136 C C . GLU A 1 385 ? 25.075 45.173 25.232 1.00 55.44 385 GLU A C 1
ATOM 3138 O O . GLU A 1 385 ? 24.359 45.251 24.238 1.00 55.44 385 GLU A O 1
ATOM 3143 N N . LEU A 1 386 ? 24.597 45.463 26.449 1.00 53.25 386 LEU A N 1
ATOM 3144 C CA . LEU A 1 386 ? 23.209 45.895 26.697 1.00 53.25 386 LEU A CA 1
ATOM 3145 C C . LEU A 1 386 ? 23.084 47.242 27.424 1.00 53.25 386 LEU A C 1
ATOM 3147 O O . LEU A 1 386 ? 22.031 47.553 27.980 1.00 53.25 386 LEU A O 1
ATOM 3151 N N . THR A 1 387 ? 24.124 48.073 27.383 1.00 48.12 387 THR A N 1
ATOM 3152 C CA . THR A 1 387 ? 24.033 49.485 27.781 1.00 48.12 387 THR A CA 1
ATOM 3153 C C . THR A 1 387 ? 24.466 50.393 26.636 1.00 48.12 387 THR A C 1
ATOM 3155 O O . THR A 1 387 ? 25.593 50.889 26.621 1.00 48.12 387 THR A O 1
ATOM 3158 N N . SER A 1 388 ? 23.550 50.606 25.692 1.00 41.59 388 SER A N 1
ATOM 3159 C CA . SER A 1 388 ? 23.471 51.806 24.850 1.00 41.59 388 SER A CA 1
ATOM 3160 C C . SER A 1 388 ? 22.053 51.980 24.329 1.00 41.59 388 SER A C 1
ATOM 3162 O O . SER A 1 388 ? 21.590 51.034 23.649 1.00 41.59 388 SER A O 1
#

Organism: NCBI:txid54128

pLDDT: mean 90.11, std 12.5, range [40.94, 98.75]

Sequence (388 aa):
MDLNTDGLSLNKSNPYQFWPIQFRITNIVGFKPLIAGICKGPDKPSDINLFFQQLIDEYKDVKRRGGLLINKKKISIIFENFIADAPARALILNHLSHNGTEPCSKCKVSGYKYKNRTMVFPGIDFEKRNDKDYKALVYDDHQKGKKPLFKLDISPTLHTPFEIIHLVYLGLTVKHLEAWINGKYEYTAKLSKLFSEELSQRYLHLNKFCPNDFARRPRSLLKPGKLKATEFRHFLLYASSVVCEEIIPMNQLVHLRHLIIAMRIFCQNNITEEQFLIAETCLKVYVTFAPNLYTLAFVSYNVHAVQHIVDDARLCGNLEKISAFTYENNMPLFKKNIRNHPKPLQQLTNRLQEKQGIQHKMLDKSCSNYSKVSIQHTEGPIPVELTS

Radius of gyration: 24.95 Å; chains: 1; bounding box: 55×74×68 Å

Secondary structure (DSSP, 8-state):
-EEEE--EESSTT---EEEEEEEE-TTSTTPPPEEEEEEEESSS-S-HHHHHHHHHHHHHHHHHTTSEEETTEEE-----EEEB-HHHHHHHTTB--TTSSS--SSB----EEETTTEEE---S-PPBP-HHHHHHT--TTTB-S--GGGGGT--TTTSS-B-HIIIIIIIIIHHHHHHHHH--S-GGGSPPHHHHHHHHHHHHHGGGG--TTSSS----SS-GGG--HHHHHHIIIIIHHHHTTTTS-HHHHHHHHHHHHHHHHHTSSS--HHHHHHHHHHHHHHHHHHHHHH-GGG--HHHHHHTTHHHHHHHHSSGGGG-THHHHTTHHHHHHT--SSS-HHHHHHHHHHHHHHHHHHHHHHHHT------S---SSPPPGGG--